Protein AF-A0A9D9FG79-F1 (afdb_monomer_lite)

pLDDT: mean 74.73, std 13.16, range [27.27, 91.06]

Sequence (628 aa):
MLFPTANPADVFDRLSRDDTVFHVGPSTGRVLFNAYRKCAASFVISEPDTKIASELTSALLSSPSVDLIDQAVAPDGADVELHRYSPSSVSILTKAEEPAPTLRCARHTNSVSVRGIDPVAYLKRKRGGTSRSDVLVVSDSALHLGVLIQLQAAEALSRFEYIIIRCDHANAWLTQLDQAYKLLKDCGFDAQALYAASAQSESLGLFRRNRLADEVARLNSMVVSHADEIEALRGDYMRAEMSIEDAESFAQEQGDLAEAREGELAAVREQMATSKAEESKLIAKLATLDGQLKETSKASKAGDKKLSQVTRKLERAEQRAKTAEKALARSEKDLAKASNSEAALTAKLDKAEEEIGALKQTLSETEARAENERQHSDGLEKMLADTRDKLEQSAAQTEIQAQELANRQSIIDEFEDRLNAALGENDKLSATNRQMRSELEALKGILEHKQSEIKTLQDKLQRTTSETGATIADIEHQRTAQAQIRAAAQARAEKLATETIELRDKGAKLRGEVAELTAKCQQGEERLLTLREDLIQTRKSRDDVSSKLDAAVRLQSSLRDDLADLQTRYGELIDGKHQQDELVVRLIDKLSSPMQGAKPSQNSPKRSKTSTSSKGTTKRTSATKTGR

Secondary structure (DSSP, 8-state):
-B-----HHHHHTT--TT-EEEEE--TT-TTTHHHHTT--SEEEEE---HHHHHHHHHHHTT-TTEEEES-EE-GGG--EEEEEEETTTEEEEEETTPPPP--TT-EEEEEEEE-EE-HHHHHHHHHTT----EEEEE--TTTHHHHHHHHHHTTGGGGEEEEEEEES-HHHHHHHHHHHHHHHHHTTEEEEEEE---TTS-EEEEEEE-HHHHHHHHHHHHHHHHHHHHHHHHHHHHHHHHHHHHHHHHHHHHHHHHHHHHHHHHHHHHHHHHHHHHHHHHHHHHHHHHHHHHHHHHHHHHHHHHHHHHHHHHHHHHHHHHHHHHHHHHHHHH-TT-TTTTHHHHHHHHHHHHHHHHHHHHHHHHHHHHHHHHHHHHHHHHHHHHHHHHHHHHHHHHHHHHHHHHHHHHHHHHHHHHHHHHHHHHHHHHHHHHHHHHHHHHHHHHHHHHHHHHHHHHHHHHHHHHHHHHHHHHHHHHHHHHHHHHHHHHHHHHHHHHHHHHHHHHHHHHHHHHHHHHHHHHHHHHHHHHHHHHHHHHHHHHHHHHHHHHHHHHHHHHHHHHHHHHHHHHHHHHHHHHHHHHHHHHHHGGGT------------------------------------

Structure (mmCIF, N/CA/C/O backbone):
data_AF-A0A9D9FG79-F1
#
_entry.id   AF-A0A9D9FG79-F1
#
loop_
_atom_site.group_PDB
_atom_site.id
_atom_site.type_symbol
_atom_site.label_atom_id
_atom_site.label_alt_id
_atom_site.label_comp_id
_atom_site.label_asym_id
_atom_site.label_entity_id
_atom_site.label_seq_id
_atom_site.pdbx_PDB_ins_code
_atom_site.Cartn_x
_atom_site.Cartn_y
_atom_site.Cartn_z
_atom_site.occupancy
_atom_site.B_iso_or_equiv
_atom_site.auth_seq_id
_atom_site.auth_comp_id
_atom_site.auth_asym_id
_atom_site.auth_atom_id
_atom_site.pdbx_PDB_model_num
ATOM 1 N N . MET A 1 1 ? 28.827 7.834 -29.600 1.00 36.53 1 MET A N 1
ATOM 2 C CA . MET A 1 1 ? 28.217 6.493 -29.453 1.00 36.53 1 MET A CA 1
ATOM 3 C C . MET A 1 1 ? 27.480 6.145 -30.738 1.00 36.53 1 MET A C 1
ATOM 5 O O . MET A 1 1 ? 27.085 7.053 -31.456 1.00 36.53 1 MET A O 1
ATOM 9 N N . LEU A 1 2 ? 27.296 4.856 -31.008 1.00 32.53 2 LEU A N 1
ATOM 10 C CA . LEU A 1 2 ? 26.352 4.310 -31.989 1.00 32.53 2 LEU A CA 1
ATOM 11 C C . LEU A 1 2 ? 25.719 3.064 -31.349 1.00 32.53 2 LEU A C 1
ATOM 13 O O . LEU A 1 2 ? 26.294 2.501 -30.415 1.00 32.53 2 LEU A O 1
ATOM 17 N N . PHE A 1 3 ? 24.622 2.552 -31.898 1.00 36.81 3 PHE A N 1
ATOM 18 C CA . PHE A 1 3 ? 24.065 1.223 -31.579 1.00 36.81 3 PHE A CA 1
ATOM 19 C C . PHE A 1 3 ? 24.088 0.323 -32.844 1.00 36.81 3 PHE A C 1
ATOM 21 O O . PHE A 1 3 ? 24.542 0.801 -33.892 1.00 36.81 3 PHE A O 1
ATOM 28 N N . PRO A 1 4 ? 23.806 -0.995 -32.781 1.00 37.81 4 PRO A N 1
ATOM 29 C CA . PRO A 1 4 ? 23.762 -1.840 -33.979 1.00 37.81 4 PRO A CA 1
ATOM 30 C C . PRO A 1 4 ? 22.621 -1.408 -34.884 1.00 37.81 4 PRO A C 1
ATOM 32 O O . PRO A 1 4 ? 21.624 -0.885 -34.401 1.00 37.81 4 PRO A O 1
ATOM 35 N N . THR A 1 5 ? 22.744 -1.676 -36.180 1.00 40.00 5 THR A N 1
ATOM 36 C CA . THR A 1 5 ? 21.781 -1.252 -37.199 1.00 40.00 5 THR A CA 1
ATOM 37 C C . THR A 1 5 ? 20.497 -2.087 -37.192 1.00 40.00 5 THR A C 1
ATOM 39 O O . THR A 1 5 ? 20.283 -2.893 -38.092 1.00 40.00 5 THR A O 1
ATOM 42 N N . ALA A 1 6 ? 19.632 -1.852 -36.204 1.00 47.38 6 ALA A N 1
ATOM 43 C CA . ALA A 1 6 ? 18.186 -1.939 -36.397 1.00 47.38 6 ALA A CA 1
ATOM 44 C C . ALA A 1 6 ? 17.755 -0.700 -37.201 1.00 47.38 6 ALA A C 1
ATOM 46 O O . ALA A 1 6 ? 17.575 0.389 -36.645 1.00 47.38 6 ALA A O 1
ATOM 47 N N . ASN A 1 7 ? 17.695 -0.837 -38.522 1.00 58.53 7 ASN A N 1
ATOM 48 C CA . ASN A 1 7 ? 17.298 0.232 -39.432 1.00 58.53 7 ASN A CA 1
ATOM 49 C C . ASN A 1 7 ? 15.886 0.720 -39.033 1.00 58.53 7 ASN A C 1
ATOM 51 O O . ASN A 1 7 ? 15.046 -0.119 -38.713 1.00 58.53 7 ASN A O 1
ATOM 55 N N . PRO A 1 8 ? 15.567 2.031 -39.039 1.00 57.44 8 PRO A N 1
ATOM 56 C CA . PRO A 1 8 ? 14.196 2.498 -38.800 1.00 57.44 8 PRO A CA 1
ATOM 57 C C . PRO A 1 8 ? 13.153 1.800 -39.689 1.00 57.44 8 PRO A C 1
ATOM 59 O O . PRO A 1 8 ? 12.025 1.591 -39.245 1.00 57.44 8 PRO A O 1
ATOM 62 N N . ALA A 1 9 ? 13.528 1.371 -40.903 1.00 64.12 9 ALA A N 1
ATOM 63 C CA . ALA A 1 9 ? 12.681 0.519 -41.740 1.00 64.12 9 ALA A CA 1
ATOM 64 C C . ALA A 1 9 ? 12.270 -0.790 -41.036 1.00 64.12 9 ALA A C 1
ATOM 66 O O . ALA A 1 9 ? 11.097 -1.137 -41.074 1.00 64.12 9 ALA A O 1
ATOM 67 N N . ASP A 1 10 ? 13.176 -1.444 -40.299 1.00 67.69 10 ASP A N 1
ATOM 68 C CA . ASP A 1 10 ? 12.926 -2.696 -39.567 1.00 67.69 10 ASP A CA 1
ATOM 69 C C . ASP A 1 10 ? 11.890 -2.537 -38.440 1.00 67.69 10 ASP A C 1
ATOM 71 O O . ASP A 1 10 ? 11.392 -3.539 -37.923 1.00 67.69 10 ASP A O 1
ATOM 75 N N . VAL A 1 11 ? 11.595 -1.301 -38.015 1.00 70.12 11 VAL A N 1
ATOM 76 C CA . VAL A 1 11 ? 10.496 -0.999 -37.086 1.00 70.12 11 VAL A CA 1
ATOM 77 C C . VAL A 1 11 ? 9.185 -0.903 -37.859 1.00 70.12 11 VAL A C 1
ATOM 79 O O . VAL A 1 11 ? 8.222 -1.565 -37.486 1.00 70.12 11 VAL A O 1
ATOM 82 N N . PHE A 1 12 ? 9.154 -0.151 -38.965 1.00 76.25 12 PHE A N 1
ATOM 83 C CA . PHE A 1 12 ? 7.971 -0.038 -39.827 1.00 76.25 12 PHE A CA 1
ATOM 84 C C . PHE A 1 12 ? 7.569 -1.378 -40.465 1.00 76.25 12 PHE A C 1
ATOM 86 O O . PHE A 1 12 ? 6.380 -1.669 -40.547 1.00 76.25 12 PHE A O 1
ATOM 93 N N . ASP A 1 13 ? 8.532 -2.227 -40.827 1.00 79.19 13 ASP A N 1
ATOM 94 C CA . ASP A 1 13 ? 8.304 -3.567 -41.383 1.00 79.19 13 ASP A CA 1
ATOM 95 C C . ASP A 1 13 ? 7.755 -4.569 -40.339 1.00 79.19 13 ASP A C 1
ATOM 97 O O . ASP A 1 13 ? 7.283 -5.646 -40.703 1.00 79.19 13 ASP A O 1
ATOM 101 N N . ARG A 1 14 ? 7.776 -4.222 -39.041 1.00 76.31 14 ARG A N 1
ATOM 102 C CA . ARG A 1 14 ? 7.123 -4.987 -37.958 1.00 76.31 14 ARG A CA 1
ATOM 103 C C . ARG A 1 14 ? 5.709 -4.502 -37.638 1.00 76.31 14 ARG A C 1
ATOM 105 O O . ARG A 1 14 ? 5.019 -5.182 -36.881 1.00 76.31 14 ARG A O 1
ATOM 112 N N . LEU A 1 15 ? 5.280 -3.352 -38.164 1.00 81.31 15 LEU A N 1
ATOM 113 C CA . LEU A 1 15 ? 3.952 -2.815 -37.875 1.00 81.31 15 LEU A CA 1
ATOM 114 C C . LEU A 1 15 ? 2.887 -3.523 -38.713 1.00 81.31 15 LEU A C 1
ATOM 116 O O . LEU A 1 15 ? 2.987 -3.663 -39.934 1.00 81.31 15 LEU A O 1
ATOM 120 N N . SER A 1 16 ? 1.836 -3.956 -38.032 1.00 83.06 16 SER A N 1
ATOM 121 C CA . SER A 1 16 ? 0.678 -4.597 -38.635 1.00 83.06 16 SER A CA 1
ATOM 122 C C . SER A 1 16 ? -0.257 -3.569 -39.283 1.00 83.06 16 SER A C 1
ATOM 124 O O . SER A 1 16 ? -0.146 -2.364 -39.063 1.00 83.06 16 SER A O 1
ATOM 126 N N . ARG A 1 17 ? -1.269 -4.044 -40.025 1.00 81.81 17 ARG A N 1
ATOM 127 C CA . ARG A 1 17 ? -2.396 -3.194 -40.474 1.00 81.81 17 ARG A CA 1
ATOM 128 C C . ARG A 1 17 ? -3.164 -2.542 -39.327 1.00 81.81 17 ARG A C 1
ATOM 130 O O . ARG A 1 17 ? -3.872 -1.561 -39.536 1.00 81.81 17 ARG A O 1
ATOM 137 N N . ASP A 1 18 ? -3.045 -3.116 -38.138 1.00 82.25 18 ASP A N 1
ATOM 138 C CA . ASP A 1 18 ? -3.820 -2.757 -36.970 1.00 82.25 18 ASP A CA 1
ATOM 139 C C . ASP A 1 18 ? -3.166 -1.662 -36.117 1.00 82.25 18 ASP A C 1
ATOM 141 O O . ASP A 1 18 ? -3.866 -1.050 -35.311 1.00 82.25 18 ASP A O 1
ATOM 145 N N . ASP A 1 19 ? -1.885 -1.348 -36.320 1.00 85.94 19 ASP A N 1
ATOM 146 C CA . ASP A 1 19 ? -1.146 -0.323 -35.570 1.00 85.94 19 ASP A CA 1
ATOM 147 C C . ASP A 1 19 ? -1.377 1.096 -36.131 1.00 85.94 19 ASP A C 1
ATOM 149 O O . ASP A 1 19 ? -1.907 1.266 -37.238 1.00 85.94 19 ASP A O 1
ATOM 153 N N . THR A 1 20 ? -1.016 2.131 -35.360 1.00 88.75 20 THR A N 1
ATOM 154 C CA . THR A 1 20 ? -0.988 3.528 -35.838 1.00 88.75 20 THR A CA 1
ATOM 155 C C . THR A 1 20 ? 0.410 4.106 -35.723 1.00 88.75 20 THR A C 1
ATOM 157 O O . THR A 1 20 ? 1.048 3.968 -34.685 1.00 88.75 20 THR A O 1
ATOM 160 N N . VAL A 1 21 ? 0.844 4.844 -36.741 1.00 90.00 21 VAL A N 1
ATOM 161 C CA . VAL A 1 21 ? 2.006 5.731 -36.659 1.00 90.00 21 VAL A CA 1
ATOM 162 C C . VAL A 1 21 ? 1.508 7.171 -36.626 1.00 90.00 21 VAL A C 1
ATOM 164 O O . VAL A 1 21 ? 1.021 7.668 -37.638 1.00 90.00 21 VAL A O 1
ATOM 167 N N . PHE A 1 22 ? 1.626 7.844 -35.484 1.00 90.69 22 PHE A N 1
ATOM 168 C CA . PHE A 1 22 ? 1.403 9.285 -35.381 1.00 90.69 22 PHE A CA 1
ATOM 169 C C . PHE A 1 22 ? 2.736 9.999 -35.626 1.00 90.69 22 PHE A C 1
ATOM 171 O O . PHE A 1 22 ? 3.656 9.856 -34.826 1.00 90.69 22 PHE A O 1
ATOM 178 N N . HIS A 1 23 ? 2.871 10.732 -36.730 1.00 90.12 23 HIS A N 1
ATOM 179 C CA . HIS A 1 23 ? 4.110 11.396 -37.132 1.00 90.12 23 HIS A CA 1
ATOM 180 C C . HIS A 1 23 ? 3.967 12.919 -37.105 1.00 90.12 23 HIS A C 1
ATOM 182 O O . HIS A 1 23 ? 3.215 13.491 -37.889 1.00 90.12 23 HIS A O 1
ATOM 188 N N . VAL A 1 24 ? 4.719 13.568 -36.221 1.00 89.12 24 VAL A N 1
ATOM 189 C CA . VAL A 1 24 ? 4.792 15.027 -36.066 1.00 89.12 24 VAL A CA 1
ATOM 190 C C . VAL A 1 24 ? 5.993 15.577 -36.837 1.00 89.12 24 VAL A C 1
ATOM 192 O O . VAL A 1 24 ? 7.063 14.968 -36.805 1.00 89.12 24 VAL A O 1
ATOM 195 N N . GLY A 1 25 ? 5.832 16.726 -37.496 1.00 85.06 25 GLY A N 1
ATOM 196 C CA . GLY A 1 25 ? 6.924 17.463 -38.149 1.00 85.06 25 GLY A CA 1
ATOM 197 C C . GLY A 1 25 ? 7.622 16.722 -39.302 1.00 85.06 25 GLY A C 1
ATOM 198 O O . GLY A 1 25 ? 8.851 16.763 -39.380 1.00 85.06 25 GLY A O 1
ATOM 199 N N . PRO A 1 26 ? 6.902 16.022 -40.205 1.00 80.19 26 PRO A N 1
ATOM 200 C CA . PRO A 1 26 ? 7.502 15.257 -41.306 1.00 80.19 26 PRO A CA 1
ATOM 201 C C . PRO A 1 26 ? 8.371 16.096 -42.255 1.00 80.19 26 PRO A C 1
ATOM 203 O O . PRO A 1 26 ? 9.165 15.515 -43.009 1.00 80.19 26 PRO A O 1
ATOM 206 N N . SER A 1 27 ? 8.202 17.426 -42.272 1.00 78.44 27 SER A N 1
ATOM 207 C CA . SER A 1 27 ? 8.795 18.321 -43.261 1.00 78.44 27 SER A CA 1
ATOM 208 C C . SER A 1 27 ? 8.477 17.812 -44.678 1.00 78.44 27 SER A C 1
ATOM 210 O O . SER A 1 27 ? 7.398 17.281 -44.938 1.00 78.44 27 SER A O 1
ATOM 212 N N . THR A 1 28 ? 9.420 17.883 -45.618 1.00 70.25 28 THR A N 1
ATOM 213 C CA . THR A 1 28 ? 9.233 17.370 -46.992 1.00 70.25 28 THR A CA 1
ATOM 214 C C . THR A 1 28 ? 8.986 15.850 -47.092 1.00 70.25 28 THR A C 1
ATOM 216 O O . THR A 1 28 ? 8.833 15.335 -48.200 1.00 70.25 28 THR A O 1
ATOM 219 N N . GLY A 1 29 ? 8.994 15.100 -45.978 1.00 63.34 29 GLY A N 1
ATOM 220 C CA . GLY A 1 29 ? 8.595 13.689 -45.868 1.00 63.34 29 GLY A CA 1
ATOM 221 C C . GLY A 1 29 ? 9.472 12.662 -46.598 1.00 63.34 29 GLY A C 1
ATOM 222 O O . GLY A 1 29 ? 9.245 11.458 -46.459 1.00 63.34 29 GLY A O 1
ATOM 223 N N . ARG A 1 30 ? 10.462 13.113 -47.384 1.00 67.69 30 ARG A N 1
ATOM 224 C CA . ARG A 1 30 ? 11.167 12.350 -48.439 1.00 67.69 30 ARG A CA 1
ATOM 225 C C . ARG A 1 30 ? 11.659 10.964 -48.026 1.00 67.69 30 ARG A C 1
ATOM 227 O O . ARG A 1 30 ? 11.554 10.036 -48.824 1.00 67.69 30 ARG A O 1
ATOM 234 N N . VAL A 1 31 ? 12.162 10.811 -46.802 1.00 61.25 31 VAL A N 1
ATOM 235 C CA . VAL A 1 31 ? 12.708 9.536 -46.310 1.00 61.25 31 VAL A CA 1
ATOM 236 C C . VAL A 1 31 ? 11.610 8.537 -45.927 1.00 61.25 31 VAL A C 1
ATOM 238 O O . VAL A 1 31 ? 11.742 7.348 -46.223 1.00 61.25 31 VAL A O 1
ATOM 241 N N . LEU A 1 32 ? 10.487 8.996 -45.361 1.00 67.75 32 LEU A N 1
ATOM 242 C CA . LEU A 1 32 ? 9.392 8.114 -44.941 1.00 67.75 32 LEU A CA 1
ATOM 243 C C . LEU A 1 32 ? 8.329 7.857 -46.019 1.00 67.75 32 LEU A C 1
ATOM 245 O O . LEU A 1 32 ? 7.543 6.931 -45.851 1.00 67.75 32 LEU A O 1
ATOM 249 N N . PHE A 1 33 ? 8.352 8.534 -47.176 1.00 72.62 33 PHE A N 1
ATOM 250 C CA . PHE A 1 33 ? 7.482 8.184 -48.318 1.00 72.62 33 PHE A CA 1
ATOM 251 C C . PHE A 1 33 ? 7.565 6.706 -48.732 1.00 72.62 33 PHE A C 1
ATOM 253 O O . PHE A 1 33 ? 6.562 6.116 -49.135 1.00 72.62 33 PHE A O 1
ATOM 260 N N . ASN A 1 34 ? 8.745 6.092 -48.607 1.00 71.38 34 ASN A N 1
ATOM 261 C CA . ASN A 1 34 ? 8.921 4.663 -48.861 1.00 71.38 34 ASN A CA 1
ATOM 262 C C . ASN A 1 34 ? 8.333 3.783 -47.747 1.00 71.38 34 ASN A C 1
ATOM 264 O O . ASN A 1 34 ? 7.886 2.680 -48.045 1.00 71.38 34 ASN A O 1
ATOM 268 N N . ALA A 1 35 ? 8.299 4.259 -46.498 1.00 72.12 35 ALA A N 1
ATOM 269 C CA . ALA A 1 35 ? 7.634 3.572 -45.393 1.00 72.12 35 ALA A CA 1
ATOM 270 C C . ALA A 1 35 ? 6.106 3.675 -45.534 1.00 72.12 35 ALA A C 1
ATOM 272 O O . ALA A 1 35 ? 5.441 2.645 -45.544 1.00 72.12 35 ALA A O 1
ATOM 273 N N . TYR A 1 36 ? 5.556 4.873 -45.773 1.00 76.62 36 TYR A N 1
ATOM 274 C CA . TYR A 1 36 ? 4.111 5.109 -45.950 1.00 76.62 36 TYR A CA 1
ATOM 275 C C . TYR A 1 36 ? 3.468 4.262 -47.064 1.00 76.62 36 TYR A C 1
ATOM 277 O O . TYR A 1 36 ? 2.278 3.970 -47.010 1.00 76.62 36 TYR A O 1
ATOM 285 N N . ARG A 1 37 ? 4.249 3.884 -48.089 1.00 74.00 37 ARG A N 1
ATOM 286 C CA . ARG A 1 37 ? 3.795 3.082 -49.241 1.00 74.00 37 ARG A CA 1
ATOM 287 C C . ARG A 1 37 ? 4.053 1.574 -49.116 1.00 74.00 37 ARG A C 1
ATOM 289 O O . ARG A 1 37 ? 3.571 0.825 -49.962 1.00 74.00 37 ARG A O 1
ATOM 296 N N . LYS A 1 38 ? 4.834 1.127 -48.125 1.00 77.12 38 LYS A N 1
ATOM 297 C CA . LYS A 1 38 ? 5.199 -0.293 -47.919 1.00 77.12 38 LYS A CA 1
ATOM 298 C C . LYS A 1 38 ? 4.652 -0.869 -46.618 1.00 77.12 38 LYS A C 1
ATOM 300 O O . LYS A 1 38 ? 4.201 -2.010 -46.603 1.00 77.12 38 LYS A O 1
ATOM 305 N N . CYS A 1 39 ? 4.713 -0.086 -45.545 1.00 80.00 39 CYS A N 1
ATOM 306 C CA . CYS A 1 39 ? 4.177 -0.446 -44.245 1.00 80.00 39 CYS A CA 1
ATOM 307 C C . CYS A 1 39 ? 2.657 -0.604 -44.338 1.00 80.00 39 CYS A C 1
ATOM 309 O O . CYS A 1 39 ? 1.975 0.162 -45.020 1.00 80.00 39 CYS A O 1
ATOM 311 N N . ALA A 1 40 ? 2.132 -1.616 -43.654 1.00 81.00 40 ALA A N 1
ATOM 312 C CA . ALA A 1 40 ? 0.719 -1.952 -43.711 1.00 81.00 40 ALA A CA 1
ATOM 313 C C . ALA A 1 40 ? -0.145 -1.108 -42.750 1.00 81.00 40 ALA A C 1
ATOM 315 O O . ALA A 1 40 ? -1.367 -1.091 -42.906 1.00 81.00 40 ALA A O 1
ATOM 316 N N . ALA A 1 41 ? 0.479 -0.438 -41.774 1.00 85.44 41 ALA A N 1
ATOM 317 C CA . ALA A 1 41 ? -0.169 0.360 -40.735 1.00 85.44 41 ALA A CA 1
ATOM 318 C C . ALA A 1 41 ? -0.864 1.623 -41.270 1.00 85.44 41 ALA A C 1
ATOM 320 O O . ALA A 1 41 ? -0.596 2.096 -42.378 1.00 85.44 41 ALA A O 1
ATOM 321 N N . SER A 1 42 ? -1.731 2.215 -40.442 1.00 88.94 42 SER A N 1
ATOM 322 C CA . SER A 1 42 ? -2.277 3.546 -40.718 1.00 88.94 42 SER A CA 1
ATOM 323 C C . SER A 1 42 ? -1.339 4.632 -40.197 1.00 88.94 42 SER A C 1
ATOM 325 O O . SER A 1 42 ? -0.857 4.559 -39.066 1.00 88.94 42 SER A O 1
ATOM 327 N N . PHE A 1 43 ? -1.118 5.660 -41.010 1.00 89.44 43 PHE A N 1
ATOM 328 C CA . PHE A 1 43 ? -0.328 6.830 -40.651 1.00 89.44 43 PHE A CA 1
ATOM 329 C C . PHE A 1 43 ? -1.256 8.013 -40.377 1.00 89.44 43 PHE A C 1
ATOM 331 O O . PHE A 1 43 ? -2.212 8.252 -41.113 1.00 89.44 43 PHE A O 1
ATOM 338 N N . VAL A 1 44 ? -0.955 8.758 -39.323 1.00 90.75 44 VAL A N 1
ATOM 339 C CA . VAL A 1 44 ? -1.559 10.047 -38.993 1.00 90.75 44 VAL A CA 1
ATOM 340 C C . VAL A 1 44 ? -0.418 11.047 -38.966 1.00 90.75 44 VAL A C 1
ATOM 342 O O . VAL A 1 44 ? 0.514 10.883 -38.187 1.00 90.75 44 VAL A O 1
ATOM 345 N N . ILE A 1 45 ? -0.446 12.041 -39.842 1.00 90.62 45 ILE A N 1
ATOM 346 C CA . ILE A 1 45 ? 0.657 12.976 -40.038 1.00 90.62 45 ILE A CA 1
ATOM 347 C C . ILE A 1 45 ? 0.204 14.367 -39.589 1.00 90.62 45 ILE A C 1
ATOM 349 O O . ILE A 1 45 ? -0.811 14.863 -40.061 1.00 90.62 45 ILE A O 1
ATOM 353 N N . SER A 1 46 ? 0.956 14.988 -38.684 1.00 90.88 46 SER A N 1
ATOM 354 C CA . SER A 1 46 ? 0.758 16.353 -38.187 1.00 90.88 46 SER A CA 1
ATOM 355 C C . SER A 1 46 ? 1.865 17.236 -38.763 1.00 90.88 46 SER A C 1
ATOM 357 O O . SER A 1 46 ? 3.043 17.055 -38.445 1.00 90.88 46 SER A O 1
ATOM 359 N N . GLU A 1 47 ? 1.488 18.162 -39.647 1.00 89.62 47 GLU A N 1
ATOM 360 C CA . GLU A 1 47 ? 2.396 19.119 -40.286 1.00 89.62 47 GLU A CA 1
ATOM 361 C C . GLU A 1 47 ? 1.802 20.539 -40.199 1.00 89.62 47 GLU A C 1
ATOM 363 O O . GLU A 1 47 ? 0.884 20.863 -40.956 1.00 89.62 47 GLU A O 1
ATOM 368 N N . PRO A 1 48 ? 2.281 21.387 -39.267 1.00 87.25 48 PRO A N 1
ATOM 369 C CA . PRO A 1 48 ? 1.712 22.712 -39.030 1.00 87.25 48 PRO A CA 1
ATOM 370 C C . PRO A 1 48 ? 2.084 23.765 -40.086 1.00 87.25 48 PRO A C 1
ATOM 372 O O . PRO A 1 48 ? 1.428 24.809 -40.149 1.00 87.25 48 PRO A O 1
ATOM 375 N N . ASP A 1 49 ? 3.105 23.552 -40.929 1.00 85.75 49 ASP A N 1
ATOM 376 C CA . ASP A 1 49 ? 3.306 24.440 -42.076 1.00 85.75 49 ASP A CA 1
ATOM 377 C C . ASP A 1 49 ? 2.349 24.065 -43.214 1.00 85.75 49 ASP A C 1
ATOM 379 O O . ASP A 1 49 ? 2.622 23.167 -44.007 1.00 85.75 49 ASP A O 1
ATOM 383 N N . THR A 1 50 ? 1.256 24.819 -43.346 1.00 84.94 50 THR A N 1
ATOM 384 C CA . THR A 1 50 ? 0.259 24.687 -44.427 1.00 84.94 50 THR A CA 1
ATOM 385 C C . THR A 1 50 ? 0.858 24.578 -45.838 1.00 84.94 50 THR A C 1
ATOM 387 O O . THR A 1 50 ? 0.284 23.894 -46.690 1.00 84.94 50 THR A O 1
ATOM 390 N N . LYS A 1 51 ? 2.030 25.178 -46.107 1.00 84.88 51 LYS A N 1
ATOM 391 C CA . LYS A 1 51 ? 2.734 24.988 -47.386 1.00 84.88 51 LYS A CA 1
ATOM 392 C C . LYS A 1 51 ? 3.260 23.557 -47.528 1.00 84.88 51 LYS A C 1
ATOM 394 O O . LYS A 1 51 ? 3.036 22.922 -48.556 1.00 84.88 51 LYS A O 1
ATOM 399 N N . ILE A 1 52 ? 3.941 23.053 -46.501 1.00 85.00 52 ILE A N 1
ATOM 400 C CA . ILE A 1 52 ? 4.501 21.698 -46.474 1.00 85.00 52 ILE A CA 1
ATOM 401 C C . ILE A 1 52 ? 3.367 20.669 -46.444 1.00 85.00 52 ILE A C 1
ATOM 403 O O . ILE A 1 52 ? 3.409 19.710 -47.208 1.00 85.00 52 ILE A O 1
ATOM 407 N N . ALA A 1 53 ? 2.302 20.903 -45.673 1.00 86.38 53 ALA A N 1
ATOM 408 C CA . ALA A 1 53 ? 1.100 20.072 -45.683 1.00 86.38 53 ALA A CA 1
ATOM 409 C C . ALA A 1 53 ? 0.462 19.988 -47.086 1.00 86.38 53 ALA A C 1
ATOM 411 O O . ALA A 1 53 ? 0.052 18.910 -47.510 1.00 86.38 53 ALA A O 1
ATOM 412 N N . SER A 1 54 ? 0.440 21.077 -47.863 1.00 86.81 54 SER A N 1
ATOM 413 C CA . SER A 1 54 ? -0.039 21.065 -49.257 1.00 86.81 54 SER A CA 1
ATOM 414 C C . SER A 1 54 ? 0.879 20.268 -50.205 1.00 86.81 54 SER A C 1
ATOM 416 O O . SER A 1 54 ? 0.406 19.460 -51.016 1.00 86.81 54 SER A O 1
ATOM 418 N N . GLU A 1 55 ? 2.203 20.408 -50.064 1.00 87.38 55 GLU A N 1
ATOM 419 C CA . GLU A 1 55 ? 3.192 19.604 -50.804 1.00 87.38 55 GLU A CA 1
ATOM 420 C C . GLU A 1 55 ? 3.089 18.103 -50.457 1.00 87.38 55 GLU A C 1
ATOM 422 O O . GLU A 1 55 ? 3.089 17.252 -51.351 1.00 87.38 55 GLU A O 1
ATOM 427 N N . LEU A 1 56 ? 2.924 17.774 -49.172 1.00 85.50 56 LEU A N 1
ATOM 428 C CA . LEU A 1 56 ? 2.710 16.412 -48.681 1.00 85.50 56 LEU A CA 1
ATOM 429 C C . LEU A 1 56 ? 1.388 15.830 -49.177 1.00 85.50 56 LEU A C 1
ATOM 431 O O . LEU A 1 56 ? 1.397 14.718 -49.700 1.00 85.50 56 LEU A O 1
ATOM 435 N N . THR A 1 57 ? 0.282 16.579 -49.082 1.00 86.62 57 THR A N 1
ATOM 436 C CA . THR A 1 57 ? -1.036 16.187 -49.618 1.00 86.62 57 THR A CA 1
ATOM 437 C C . THR A 1 57 ? -0.873 15.743 -51.066 1.00 86.62 57 THR A C 1
ATOM 439 O O . THR A 1 57 ? -1.182 14.604 -51.413 1.00 86.62 57 THR A O 1
ATOM 442 N N . SER A 1 58 ? -0.273 16.608 -51.889 1.00 85.06 58 SER A N 1
ATOM 443 C CA . SER A 1 58 ? -0.065 16.383 -53.322 1.00 85.06 58 SER A CA 1
ATOM 444 C C . SER A 1 58 ? 0.718 15.097 -53.633 1.00 85.06 58 SER A C 1
ATOM 446 O O . SER A 1 58 ? 0.449 14.436 -54.635 1.00 85.06 58 SER A O 1
ATOM 448 N N . ALA A 1 59 ? 1.659 14.704 -52.769 1.00 82.94 59 ALA A N 1
ATOM 449 C CA . ALA A 1 59 ? 2.470 13.494 -52.925 1.00 82.94 59 ALA A CA 1
ATOM 450 C C . ALA A 1 59 ? 1.874 12.229 -52.254 1.00 82.94 59 ALA A C 1
ATOM 452 O O . ALA A 1 59 ? 2.264 11.101 -52.598 1.00 82.94 59 ALA A O 1
ATOM 453 N N . LEU A 1 60 ? 0.932 12.401 -51.317 1.00 82.38 60 LEU A N 1
ATOM 454 C CA . LEU A 1 60 ? 0.265 11.346 -50.538 1.00 82.38 60 LEU A CA 1
ATOM 455 C C . LEU A 1 60 ? -1.145 10.988 -51.039 1.00 82.38 60 LEU A C 1
ATOM 457 O O . LEU A 1 60 ? -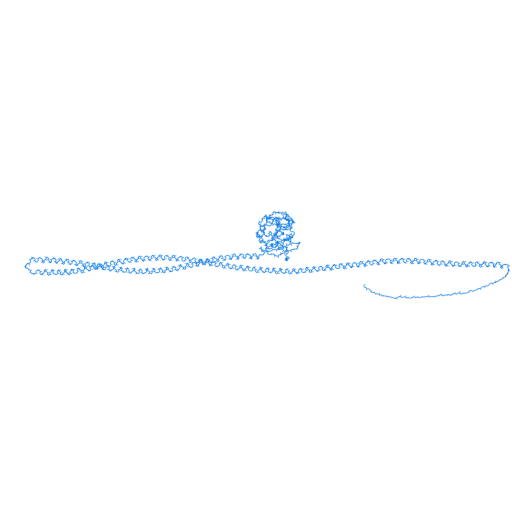1.638 9.929 -50.661 1.00 82.38 60 LEU A O 1
ATOM 461 N N . LEU A 1 61 ? -1.738 11.787 -51.940 1.00 68.12 61 LEU A N 1
ATOM 462 C CA . LEU A 1 61 ? -3.081 11.664 -52.560 1.00 68.12 61 LEU A CA 1
ATOM 463 C C . LEU A 1 61 ? -3.535 10.260 -53.034 1.00 68.12 61 LEU A C 1
ATOM 465 O O . LEU A 1 61 ? -4.697 10.077 -53.381 1.00 68.12 61 LEU A O 1
ATOM 469 N N . SER A 1 62 ? -2.638 9.275 -53.089 1.00 68.00 62 SER A N 1
ATOM 470 C CA . SER A 1 62 ? -2.891 7.892 -53.523 1.00 68.00 62 SER A CA 1
ATOM 471 C C . SER A 1 62 ? -2.907 6.850 -52.391 1.00 68.00 62 SER A C 1
ATOM 473 O O . SER A 1 62 ? -3.123 5.673 -52.669 1.00 68.00 62 SER A O 1
ATOM 475 N N . SER A 1 63 ? -2.646 7.233 -51.134 1.00 77.94 63 SER A N 1
ATOM 476 C CA . SER A 1 63 ? -2.443 6.297 -50.012 1.00 77.94 63 SER A CA 1
ATOM 477 C C . SER A 1 63 ? -3.593 6.347 -48.989 1.00 77.94 63 SER A C 1
ATOM 479 O O . SER A 1 63 ? -3.541 7.163 -48.073 1.00 77.94 63 SER A O 1
ATOM 481 N N . PRO A 1 64 ? -4.613 5.464 -49.071 1.00 75.62 64 PRO A N 1
ATOM 482 C CA . PRO A 1 64 ? -5.784 5.495 -48.179 1.00 75.62 64 PRO A CA 1
ATOM 483 C C . PRO A 1 64 ? -5.490 5.089 -46.722 1.00 75.62 64 PRO A C 1
ATOM 485 O O . PRO A 1 64 ? -6.371 5.167 -45.871 1.00 75.62 64 PRO A O 1
ATOM 488 N N . SER A 1 65 ? -4.271 4.634 -46.422 1.00 82.81 65 SER A N 1
ATOM 489 C CA . SER A 1 65 ? -3.781 4.377 -45.061 1.00 82.81 65 SER A CA 1
ATOM 490 C C . SER A 1 65 ? -3.299 5.642 -44.338 1.00 82.81 65 SER A C 1
ATOM 492 O O . SER A 1 65 ? -3.120 5.598 -43.117 1.00 82.81 65 SER A O 1
ATOM 494 N N . VAL A 1 66 ? -3.073 6.740 -45.069 1.00 88.06 66 VAL A N 1
ATOM 495 C CA . VAL A 1 66 ? -2.459 7.976 -44.574 1.00 88.06 66 VAL A CA 1
ATOM 496 C C . VAL A 1 66 ? -3.515 9.063 -44.399 1.00 88.06 66 VAL A C 1
ATOM 498 O O . VAL A 1 66 ? -4.298 9.338 -45.302 1.00 88.06 66 VAL A O 1
ATOM 501 N N . ASP A 1 67 ? -3.501 9.699 -43.236 1.00 89.44 67 ASP A N 1
ATOM 502 C CA . ASP A 1 67 ? -4.342 10.835 -42.868 1.00 89.44 67 ASP A CA 1
ATOM 503 C C . ASP A 1 67 ? -3.421 12.004 -42.501 1.00 89.44 67 ASP A C 1
ATOM 505 O O . ASP A 1 67 ? -2.424 11.795 -41.805 1.00 89.44 67 ASP A O 1
ATOM 509 N N . LEU A 1 68 ? -3.692 13.201 -43.016 1.00 90.06 68 LEU A N 1
ATOM 510 C CA . LEU A 1 68 ? -2.803 14.359 -42.914 1.00 90.06 68 LEU A CA 1
ATOM 511 C C . LEU A 1 68 ? -3.566 15.540 -42.323 1.00 90.06 68 LEU A C 1
ATOM 513 O O . LEU A 1 68 ? -4.639 15.900 -42.800 1.00 90.06 68 LEU A O 1
ATOM 517 N N . ILE A 1 69 ? -2.979 16.136 -41.291 1.00 90.50 69 ILE A N 1
ATOM 518 C CA . ILE A 1 69 ? -3.593 17.147 -40.444 1.00 90.50 69 ILE A CA 1
ATOM 519 C C . ILE A 1 69 ? -2.703 18.391 -40.452 1.00 90.50 69 ILE A C 1
ATOM 521 O O . ILE A 1 69 ? -1.521 18.332 -40.106 1.00 90.50 69 ILE A O 1
ATOM 525 N N . ASP A 1 70 ? -3.295 19.525 -40.813 1.00 88.88 70 ASP A N 1
ATOM 526 C CA . ASP A 1 70 ? -2.699 20.864 -40.887 1.00 88.88 70 ASP A CA 1
ATOM 527 C C . ASP A 1 70 ? -2.593 21.547 -39.507 1.00 88.88 70 ASP A C 1
ATOM 529 O O . ASP A 1 70 ? -2.818 22.748 -39.356 1.00 88.88 70 ASP A O 1
ATOM 533 N N . GLN A 1 71 ? -2.299 20.754 -38.473 1.00 89.81 71 GLN A N 1
ATOM 534 C CA . GLN A 1 71 ? -2.359 21.141 -37.061 1.00 89.81 71 GLN A CA 1
ATOM 535 C C . GLN A 1 71 ? -1.078 20.725 -36.339 1.00 89.81 71 GLN A C 1
ATOM 537 O O . GLN A 1 71 ? -0.473 19.695 -36.650 1.00 89.81 71 GLN A O 1
ATOM 542 N N . ALA A 1 72 ? -0.678 21.528 -35.359 1.00 86.56 72 ALA A N 1
ATOM 543 C CA . ALA A 1 72 ? 0.482 21.294 -34.510 1.00 86.56 72 ALA A CA 1
ATOM 544 C C . ALA A 1 72 ? 0.097 20.400 -33.326 1.00 86.56 72 ALA A C 1
ATOM 546 O O . ALA A 1 72 ? -0.946 20.622 -32.716 1.00 86.56 72 ALA A O 1
ATOM 547 N N . VAL A 1 73 ? 0.928 19.426 -32.944 1.00 85.69 73 VAL A N 1
ATOM 548 C CA . VAL A 1 73 ? 0.693 18.711 -31.677 1.00 85.69 73 VAL A CA 1
ATOM 549 C C . VAL A 1 73 ? 0.799 19.688 -30.509 1.00 85.69 73 VAL A C 1
ATOM 551 O O . VAL A 1 73 ? 1.790 20.404 -30.395 1.00 85.69 73 VAL A O 1
ATOM 554 N N . ALA A 1 74 ? -0.229 19.689 -29.661 1.00 81.69 74 ALA A N 1
ATOM 555 C CA . ALA A 1 74 ? -0.349 20.537 -28.482 1.00 81.69 74 ALA A CA 1
ATOM 556 C C . ALA A 1 74 ? -1.134 19.791 -27.386 1.00 81.69 74 ALA A C 1
ATOM 558 O O . ALA A 1 74 ? -2.003 18.974 -27.715 1.00 81.69 74 ALA A O 1
ATOM 559 N N . PRO A 1 75 ? -0.881 20.061 -26.092 1.00 67.75 75 PRO A N 1
ATOM 560 C CA . PRO A 1 75 ? -1.681 19.484 -25.021 1.00 67.75 75 PRO A CA 1
ATOM 561 C C . PRO A 1 75 ? -3.096 20.076 -25.092 1.00 67.75 75 PRO A C 1
ATOM 563 O O . PRO A 1 75 ? -3.274 21.242 -25.452 1.00 67.75 75 PRO A O 1
ATOM 566 N N . ASP A 1 76 ? -4.102 19.244 -24.828 1.00 73.50 76 ASP A N 1
ATOM 567 C CA . ASP A 1 76 ? -5.536 19.581 -24.866 1.00 73.50 76 ASP A CA 1
ATOM 568 C C . ASP A 1 76 ? -6.071 20.154 -26.202 1.00 73.50 76 ASP A C 1
ATOM 570 O O . ASP A 1 76 ? -7.246 20.505 -26.310 1.00 73.50 76 ASP A O 1
ATOM 574 N N . GLY A 1 77 ? -5.240 20.209 -27.251 1.00 77.69 77 GLY A N 1
ATOM 575 C CA . GLY A 1 77 ? -5.566 20.845 -28.530 1.00 77.69 77 GLY A CA 1
ATOM 576 C C . GLY A 1 77 ? -5.548 22.380 -28.507 1.00 77.69 77 GLY A C 1
ATOM 577 O O . GLY A 1 77 ? -6.164 22.993 -29.376 1.00 77.69 77 GLY A O 1
ATOM 578 N N . ALA A 1 78 ? -4.869 23.006 -27.540 1.00 83.12 78 ALA A N 1
ATOM 579 C CA . ALA A 1 78 ? -4.741 24.464 -27.465 1.00 83.12 78 ALA A CA 1
ATOM 580 C C . ALA A 1 78 ? -3.919 25.054 -28.633 1.00 83.12 78 ALA A C 1
ATOM 582 O O . ALA A 1 78 ? -2.951 24.444 -29.085 1.00 83.12 78 ALA A O 1
ATOM 583 N N . ASP A 1 79 ? -4.278 26.255 -29.097 1.00 85.25 79 ASP A N 1
ATOM 584 C CA . ASP A 1 79 ? -3.551 26.955 -30.167 1.00 85.25 79 ASP A CA 1
ATOM 585 C C . ASP A 1 79 ? -2.107 27.305 -29.742 1.00 85.25 79 ASP A C 1
ATOM 587 O O . ASP A 1 79 ? -1.834 27.679 -28.598 1.00 85.25 79 ASP A O 1
ATOM 591 N N . VAL A 1 80 ? -1.172 27.187 -30.686 1.00 84.56 80 VAL A N 1
ATOM 592 C CA . VAL A 1 80 ? 0.284 27.306 -30.477 1.00 84.56 80 VAL A CA 1
ATOM 593 C C . VAL A 1 80 ? 0.920 28.216 -31.528 1.00 84.56 80 VAL A C 1
ATOM 595 O O . VAL A 1 80 ? 0.377 28.388 -32.622 1.00 84.56 80 VAL A O 1
ATOM 598 N N . GLU A 1 81 ? 2.079 28.810 -31.229 1.00 85.06 81 GLU A N 1
ATOM 599 C CA . GLU A 1 81 ? 2.819 29.618 -32.206 1.00 85.06 81 GLU A CA 1
ATOM 600 C C . GLU A 1 81 ? 3.906 28.802 -32.911 1.00 85.06 81 GLU A C 1
ATOM 602 O O . GLU A 1 81 ? 4.803 28.238 -32.289 1.00 85.06 81 GLU A O 1
ATOM 607 N N . LEU A 1 82 ? 3.846 28.783 -34.245 1.00 83.94 82 LEU A N 1
ATOM 608 C CA . LEU A 1 82 ? 4.896 28.285 -35.126 1.00 83.94 82 LEU A CA 1
ATOM 609 C C . LEU A 1 82 ? 5.819 29.450 -35.516 1.00 83.94 82 LEU A C 1
ATOM 611 O O . LEU A 1 82 ? 5.560 30.185 -36.476 1.00 83.94 82 LEU A O 1
ATOM 615 N N . HIS A 1 83 ? 6.906 29.624 -34.770 1.00 82.69 83 HIS A N 1
ATOM 616 C CA . HIS A 1 83 ? 7.959 30.589 -35.074 1.00 82.69 83 HIS A CA 1
ATOM 617 C C . HIS A 1 83 ? 8.873 30.048 -36.179 1.00 82.69 83 HIS A C 1
ATOM 619 O O . HIS A 1 83 ? 9.472 28.985 -36.029 1.00 82.69 83 HIS A O 1
ATOM 625 N N . ARG A 1 84 ? 9.030 30.785 -37.279 1.00 80.81 84 ARG A N 1
ATOM 626 C CA . ARG A 1 84 ? 9.886 30.415 -38.417 1.00 80.81 84 ARG A CA 1
ATOM 627 C C . ARG A 1 84 ? 11.188 31.211 -38.400 1.00 80.81 84 ARG A C 1
ATOM 629 O O . ARG A 1 84 ? 11.204 32.385 -38.017 1.00 80.81 84 ARG A O 1
ATOM 636 N N . TYR A 1 85 ? 12.276 30.584 -38.840 1.00 77.56 85 TYR A N 1
ATOM 637 C CA . TYR A 1 85 ? 13.611 31.183 -38.864 1.00 77.56 85 TYR A CA 1
ATOM 638 C C . TYR A 1 85 ? 14.256 31.059 -40.251 1.00 77.56 85 TYR A C 1
ATOM 640 O O . TYR A 1 85 ? 13.898 30.200 -41.048 1.00 77.56 85 TYR A O 1
ATOM 648 N N . SER A 1 86 ? 15.220 31.934 -40.541 1.00 73.81 86 SER A N 1
ATOM 649 C CA . SER A 1 86 ? 16.043 31.943 -41.752 1.00 73.81 86 SER A CA 1
ATOM 650 C C . SER A 1 86 ? 17.442 31.380 -41.449 1.00 73.81 86 SER A C 1
ATOM 652 O O . SER A 1 86 ? 18.065 31.871 -40.499 1.00 73.81 86 SER A O 1
ATOM 654 N N . PRO A 1 87 ? 17.992 30.452 -42.264 1.00 59.75 87 PRO A N 1
ATOM 655 C CA . PRO A 1 87 ? 17.409 29.876 -43.486 1.00 59.75 87 PRO A CA 1
ATOM 656 C C . PRO A 1 87 ? 16.136 29.063 -43.209 1.00 59.75 87 PRO A C 1
ATOM 658 O O . PRO A 1 87 ? 16.003 28.472 -42.143 1.00 59.75 87 PRO A O 1
ATOM 661 N N . SER A 1 88 ? 15.205 29.072 -44.170 1.00 57.72 88 SER A N 1
ATOM 662 C CA . SER A 1 88 ? 13.777 28.722 -44.015 1.00 57.72 88 SER A CA 1
ATOM 663 C C . SER A 1 88 ? 13.469 27.226 -43.858 1.00 57.72 88 SER A C 1
ATOM 665 O O . SER A 1 88 ? 12.496 26.729 -44.423 1.00 57.72 88 SER A O 1
ATOM 667 N N . SER A 1 89 ? 14.324 26.500 -43.145 1.00 60.59 89 SER A N 1
ATOM 668 C CA . SER A 1 89 ? 14.226 25.066 -42.861 1.00 60.59 89 SER A CA 1
ATOM 669 C C . SER A 1 89 ? 14.160 24.763 -41.361 1.00 60.59 89 SER A C 1
ATOM 671 O O . SER A 1 89 ? 14.331 23.613 -40.976 1.00 60.59 89 SER A O 1
ATOM 673 N N . VAL A 1 90 ? 13.957 25.783 -40.518 1.00 65.12 90 VAL A N 1
ATOM 674 C CA . VAL A 1 90 ? 13.845 25.644 -39.060 1.00 65.12 90 VAL A CA 1
ATOM 675 C C . VAL A 1 90 ? 12.592 26.371 -38.580 1.00 65.12 90 VAL A C 1
ATOM 677 O O . VAL A 1 90 ? 12.473 27.588 -38.762 1.00 65.12 90 VAL A O 1
ATOM 680 N N . SER A 1 91 ? 11.685 25.631 -37.944 1.00 71.25 91 SER A N 1
ATOM 681 C CA . SER A 1 91 ? 10.512 26.177 -37.257 1.00 71.25 91 SER A CA 1
ATOM 682 C C . SER A 1 91 ? 10.435 25.639 -35.829 1.00 71.25 91 SER A C 1
ATOM 684 O O . SER A 1 91 ? 10.840 24.511 -35.573 1.00 71.25 91 SER A O 1
ATOM 686 N N . ILE A 1 92 ? 9.934 26.440 -34.890 1.00 73.00 92 ILE A N 1
ATOM 687 C CA . ILE A 1 92 ? 9.766 26.057 -33.483 1.00 73.00 92 ILE A CA 1
ATOM 688 C C . ILE A 1 92 ? 8.310 26.259 -33.081 1.00 73.00 92 ILE A C 1
ATOM 690 O O . ILE A 1 92 ? 7.745 27.314 -33.360 1.00 73.00 92 ILE A O 1
ATOM 694 N N . LEU A 1 93 ? 7.737 25.258 -32.411 1.00 73.81 93 LEU A N 1
ATOM 695 C CA . LEU A 1 93 ? 6.453 25.357 -31.724 1.00 73.81 93 LEU A CA 1
ATOM 696 C C . LEU A 1 93 ? 6.667 25.755 -30.261 1.00 73.81 93 LEU A C 1
ATOM 698 O O . LEU A 1 93 ? 7.453 25.131 -29.546 1.00 73.81 93 LEU A O 1
ATOM 702 N N . THR A 1 94 ? 5.925 26.763 -29.827 1.00 73.50 94 THR A N 1
ATOM 703 C CA . THR A 1 94 ? 5.816 27.257 -28.446 1.00 73.50 94 THR A CA 1
ATOM 704 C C . THR A 1 94 ? 4.342 27.338 -28.056 1.00 73.50 94 THR A C 1
ATOM 706 O O . THR A 1 94 ? 3.458 27.207 -28.910 1.00 73.50 94 THR A O 1
ATOM 709 N N . LYS A 1 95 ? 4.031 27.562 -26.776 1.00 73.50 95 LYS A N 1
ATOM 710 C CA . LYS A 1 95 ? 2.667 27.982 -26.425 1.00 73.50 95 LYS A CA 1
ATOM 711 C C . LYS A 1 95 ? 2.399 29.366 -27.016 1.00 73.50 95 LYS A C 1
ATOM 713 O O . LYS A 1 95 ? 3.316 30.175 -27.146 1.00 73.50 95 LYS A O 1
ATOM 718 N N . ALA A 1 96 ? 1.139 29.656 -27.338 1.00 66.25 96 ALA A N 1
ATOM 719 C CA . ALA A 1 96 ? 0.737 31.034 -27.599 1.00 66.25 96 ALA A CA 1
ATOM 720 C C . ALA A 1 96 ? 1.189 31.949 -26.439 1.00 66.25 96 ALA A C 1
ATOM 722 O O . ALA A 1 96 ? 1.204 31.521 -25.284 1.00 66.25 96 ALA A O 1
ATOM 723 N N . GLU A 1 97 ? 1.567 33.188 -26.763 1.00 67.25 97 GLU A N 1
ATOM 724 C CA . GLU A 1 97 ? 2.108 34.200 -25.833 1.00 67.25 97 GLU A CA 1
ATOM 725 C C . GLU A 1 97 ? 3.546 33.952 -25.306 1.00 67.25 97 GLU A C 1
ATOM 727 O O . GLU A 1 97 ? 4.125 34.855 -24.696 1.00 67.25 97 GLU A O 1
ATOM 732 N N . GLU A 1 98 ? 4.189 32.807 -25.579 1.00 71.25 98 GLU A N 1
ATOM 733 C CA . GLU A 1 98 ? 5.616 32.613 -25.262 1.00 71.25 98 GLU A CA 1
ATOM 734 C C . GLU A 1 98 ? 6.533 33.370 -26.256 1.00 71.25 98 GLU A C 1
ATOM 736 O O . GLU A 1 98 ? 6.294 33.371 -27.466 1.00 71.25 98 GLU A O 1
ATOM 741 N N . PRO A 1 99 ? 7.620 34.021 -25.791 1.00 70.06 99 PRO A N 1
ATOM 742 C CA . PRO A 1 99 ? 8.499 34.800 -26.660 1.00 70.06 99 PRO A CA 1
ATOM 743 C C . PRO A 1 99 ? 9.352 33.907 -27.573 1.00 70.06 99 PRO A C 1
ATOM 745 O O . PRO A 1 99 ? 9.990 32.958 -27.114 1.00 70.06 99 PRO A O 1
ATOM 748 N N . ALA A 1 100 ? 9.444 34.282 -28.854 1.00 68.56 100 ALA A N 1
ATOM 749 C CA . ALA A 1 100 ? 10.157 33.520 -29.879 1.00 68.56 100 ALA A CA 1
ATOM 750 C C . ALA A 1 100 ? 11.604 33.151 -29.460 1.00 68.56 100 ALA A C 1
ATOM 752 O O . ALA A 1 100 ? 12.438 34.046 -29.265 1.00 68.56 100 ALA A O 1
ATOM 753 N N . PRO A 1 101 ? 11.947 31.851 -29.342 1.00 70.56 101 PRO A N 1
ATOM 754 C CA . PRO A 1 101 ? 13.225 31.417 -28.787 1.00 70.56 101 PRO A CA 1
ATOM 755 C C . PRO A 1 101 ? 14.417 31.854 -29.646 1.00 70.56 101 PRO A C 1
ATOM 757 O O . PRO A 1 101 ? 14.397 31.811 -30.879 1.00 70.56 101 PRO A O 1
ATOM 760 N N . THR A 1 102 ? 15.493 32.291 -28.992 1.00 69.75 102 THR A N 1
ATOM 761 C CA . THR A 1 102 ? 16.648 32.915 -29.652 1.00 69.75 102 THR A CA 1
ATOM 762 C C . THR A 1 102 ? 17.673 31.883 -30.130 1.00 69.75 102 THR A C 1
ATOM 764 O O . THR A 1 102 ? 18.611 31.508 -29.425 1.00 69.75 102 THR A O 1
ATOM 767 N N . LEU A 1 103 ? 17.528 31.446 -31.383 1.00 67.12 103 LEU A N 1
ATOM 768 C CA . LEU A 1 103 ? 18.509 30.593 -32.055 1.00 67.12 103 LEU A CA 1
ATOM 769 C C . LEU A 1 103 ? 19.792 31.369 -32.395 1.00 67.12 103 LEU A C 1
ATOM 771 O O . LEU A 1 103 ? 19.784 32.264 -33.235 1.00 67.12 103 LEU A O 1
ATOM 775 N N . ARG A 1 104 ? 20.933 30.966 -31.813 1.00 64.25 104 ARG A N 1
ATOM 776 C CA . ARG A 1 104 ? 22.254 31.606 -32.033 1.00 64.25 104 ARG A CA 1
ATOM 777 C C . ARG A 1 104 ? 22.696 31.713 -33.501 1.00 64.25 104 ARG A C 1
ATOM 779 O O . ARG A 1 104 ? 23.553 32.537 -33.801 1.00 64.25 104 ARG A O 1
ATOM 786 N N . CYS A 1 105 ? 22.157 30.874 -34.385 1.00 63.62 105 CYS A N 1
ATOM 787 C CA . CYS A 1 105 ? 22.600 30.738 -35.776 1.00 63.62 105 CYS A CA 1
ATOM 788 C C . CYS A 1 105 ? 21.491 30.989 -36.816 1.00 63.62 105 CYS A C 1
ATOM 790 O O . CYS A 1 105 ? 21.735 30.772 -38.001 1.00 63.62 105 CYS A O 1
ATOM 792 N N . ALA A 1 106 ? 20.286 31.406 -36.407 1.00 70.38 106 ALA A N 1
ATOM 793 C CA . ALA A 1 106 ? 19.155 31.587 -37.318 1.00 70.38 106 ALA A CA 1
ATOM 794 C C . ALA A 1 106 ? 18.330 32.829 -36.950 1.00 70.38 106 ALA A C 1
ATOM 796 O O . ALA A 1 106 ? 18.044 33.082 -35.781 1.00 70.38 106 ALA A O 1
ATOM 797 N N . ARG A 1 107 ? 17.936 33.617 -37.954 1.00 78.56 107 ARG A N 1
ATOM 798 C CA . ARG A 1 107 ? 17.181 34.865 -37.753 1.00 78.56 107 ARG A CA 1
ATOM 799 C C . ARG A 1 107 ? 15.683 34.575 -37.783 1.00 78.56 107 ARG A C 1
ATOM 801 O O . ARG A 1 107 ? 15.216 34.071 -38.796 1.00 78.56 107 ARG A O 1
ATOM 808 N N . HIS A 1 108 ? 14.934 34.929 -36.737 1.00 82.75 108 HIS A N 1
ATOM 809 C CA . HIS A 1 108 ? 13.461 34.865 -36.751 1.00 82.75 108 HIS A CA 1
ATOM 810 C C . HIS A 1 108 ? 12.892 35.667 -37.933 1.00 82.75 108 HIS A C 1
ATOM 812 O O . HIS A 1 108 ? 13.371 36.769 -38.223 1.00 82.75 108 HIS A O 1
ATOM 818 N N . THR A 1 109 ? 11.921 35.091 -38.643 1.00 84.69 109 THR A N 1
ATOM 819 C CA . THR A 1 109 ? 11.288 35.700 -39.824 1.00 84.69 109 THR A CA 1
ATOM 820 C C . THR A 1 109 ? 9.845 36.100 -39.565 1.00 84.69 109 THR A C 1
ATOM 822 O O . THR A 1 109 ? 9.450 37.201 -39.940 1.00 84.69 109 THR A O 1
ATOM 825 N N . ASN A 1 110 ? 9.060 35.217 -38.945 1.00 85.81 110 ASN A N 1
ATOM 826 C CA . ASN A 1 110 ? 7.659 35.439 -38.600 1.00 85.81 110 ASN A CA 1
ATOM 827 C C . ASN A 1 110 ? 7.164 34.373 -37.611 1.00 85.81 110 ASN A C 1
ATOM 829 O O . ASN A 1 110 ? 7.691 33.263 -37.573 1.00 85.81 110 ASN A O 1
ATOM 833 N N . SER A 1 111 ? 6.113 34.697 -36.860 1.00 86.69 111 SER A N 1
ATOM 834 C CA . SER A 1 111 ? 5.260 33.713 -36.184 1.00 86.69 111 SER A CA 1
ATOM 835 C C . SER A 1 111 ? 4.014 33.425 -37.020 1.00 86.69 111 SER A C 1
ATOM 837 O O . SER A 1 111 ? 3.580 34.277 -37.801 1.00 86.69 111 SER A O 1
ATOM 839 N N . VAL A 1 112 ? 3.410 32.255 -36.826 1.00 85.31 112 VAL A N 1
ATOM 840 C CA . VAL A 1 112 ? 2.055 31.925 -37.288 1.00 85.31 112 VAL A CA 1
ATOM 841 C C . VAL A 1 112 ? 1.344 31.185 -36.158 1.00 85.31 112 VAL A C 1
ATOM 843 O O . VAL A 1 112 ? 1.875 30.193 -35.672 1.00 85.31 112 VAL A O 1
ATOM 846 N N . SER A 1 113 ? 0.161 31.640 -35.742 1.00 85.88 113 SER A N 1
ATOM 847 C CA . SER A 1 113 ? -0.695 30.853 -34.844 1.00 85.88 113 SER A CA 1
ATOM 848 C C . SER A 1 113 ? -1.267 29.660 -35.615 1.00 85.88 113 SER A C 1
ATOM 850 O O . SER A 1 113 ? -1.801 29.827 -36.714 1.00 85.88 113 SER A O 1
ATOM 852 N N . VAL A 1 114 ? -1.113 28.459 -35.061 1.00 86.94 114 VAL A N 1
ATOM 853 C CA . VAL A 1 114 ? -1.583 27.195 -35.636 1.00 86.94 114 VAL A CA 1
ATOM 854 C C . VAL A 1 114 ? -2.429 26.472 -34.596 1.00 86.94 114 VAL A C 1
ATOM 856 O O . VAL A 1 114 ? -2.117 26.491 -33.405 1.00 86.94 114 VAL A O 1
ATOM 859 N N . ARG A 1 115 ? -3.500 25.816 -35.051 1.00 88.94 115 ARG A N 1
ATOM 860 C CA . ARG A 1 115 ? -4.364 25.038 -34.164 1.00 88.94 115 ARG A CA 1
ATOM 861 C C . ARG A 1 115 ? -3.637 23.851 -33.558 1.00 88.94 115 ARG A C 1
ATOM 863 O O . ARG A 1 115 ? -2.915 23.135 -34.259 1.00 88.94 115 ARG A O 1
ATOM 870 N N . GLY A 1 116 ? -3.896 23.637 -32.276 1.00 86.81 116 GLY A N 1
ATOM 871 C CA . GLY A 1 116 ? -3.443 22.464 -31.556 1.00 86.81 116 GLY A CA 1
ATOM 872 C C . GLY A 1 116 ? -4.231 21.209 -31.917 1.00 86.81 116 GLY A C 1
ATOM 873 O O . GLY A 1 116 ? -5.439 21.248 -32.154 1.00 86.81 116 GLY A O 1
ATOM 874 N N . ILE A 1 117 ? -3.555 20.065 -31.870 1.00 88.88 117 ILE A N 1
ATOM 875 C CA . ILE A 1 117 ? -4.181 18.748 -31.835 1.00 88.88 117 ILE A CA 1
ATOM 876 C C . ILE A 1 117 ? -3.623 17.925 -30.676 1.00 88.88 117 ILE A C 1
ATOM 878 O O . ILE A 1 117 ? -2.425 17.651 -30.615 1.00 88.88 117 ILE A O 1
ATOM 882 N N . ASP A 1 118 ? -4.512 17.466 -29.792 1.00 86.69 118 ASP A N 1
ATOM 883 C CA . ASP A 1 118 ? -4.200 16.360 -28.889 1.00 86.69 118 ASP A CA 1
ATOM 884 C C . ASP A 1 118 ? -4.223 15.037 -29.689 1.00 86.69 118 ASP A C 1
ATOM 886 O O . ASP A 1 118 ? -5.300 14.606 -30.143 1.00 86.69 118 ASP A O 1
ATOM 890 N N . PRO A 1 119 ? -3.072 14.353 -29.863 1.00 83.38 119 PRO A N 1
ATOM 891 C CA . PRO A 1 119 ? -3.026 13.071 -30.551 1.00 83.38 119 PRO A CA 1
ATOM 892 C C . PRO A 1 119 ? -3.815 11.989 -29.805 1.00 83.38 119 PRO A C 1
ATOM 894 O O . PRO A 1 119 ? -4.338 11.083 -30.449 1.00 83.38 119 PRO A O 1
ATOM 897 N N . VAL A 1 120 ? -3.971 12.068 -28.480 1.00 82.31 120 VAL A N 1
ATOM 898 C CA . VAL A 1 120 ? -4.698 11.066 -27.689 1.00 82.31 120 VAL A CA 1
ATOM 899 C C . VAL A 1 120 ? -6.197 11.140 -27.959 1.00 82.31 120 VAL A C 1
ATOM 901 O O . VAL A 1 120 ? -6.796 10.120 -28.300 1.00 82.31 120 VAL A O 1
ATOM 904 N N . ALA A 1 121 ? -6.826 12.312 -27.865 1.00 85.25 121 ALA A N 1
ATOM 905 C CA . ALA A 1 121 ? -8.232 12.510 -28.209 1.00 85.25 121 ALA A CA 1
ATOM 906 C C . ALA A 1 121 ? -8.502 12.272 -29.699 1.00 85.25 121 ALA A C 1
ATOM 908 O O . ALA A 1 121 ? -9.588 11.808 -30.054 1.00 85.25 121 ALA A O 1
ATOM 909 N N . TYR A 1 122 ? -7.550 12.562 -30.590 1.00 87.56 122 TYR A N 1
ATOM 910 C CA . TYR A 1 122 ? -7.676 12.201 -32.003 1.00 87.56 122 TYR A CA 1
ATOM 911 C C . TYR A 1 122 ? -7.643 10.674 -32.213 1.00 87.56 122 TYR A C 1
ATOM 913 O O . TYR A 1 122 ? -8.583 10.119 -32.785 1.00 87.56 122 TYR A O 1
ATOM 921 N N . LEU A 1 123 ? -6.633 9.969 -31.689 1.00 85.12 123 LEU A N 1
ATOM 922 C CA . LEU A 1 123 ? -6.504 8.509 -31.810 1.00 85.12 123 LEU A CA 1
ATOM 923 C C . LEU A 1 123 ? -7.669 7.770 -31.126 1.00 85.12 123 LEU A C 1
ATOM 925 O O . LEU A 1 123 ? -8.204 6.817 -31.695 1.00 85.12 123 LEU A O 1
ATOM 929 N N . LYS A 1 124 ? -8.136 8.251 -29.961 1.00 83.94 124 LYS A N 1
ATOM 930 C CA . LYS A 1 124 ? -9.367 7.774 -29.298 1.00 83.94 124 LYS A CA 1
ATOM 931 C C . LYS A 1 124 ? -10.580 7.891 -30.230 1.00 83.94 124 LYS A C 1
ATOM 933 O O . LYS A 1 124 ? -11.255 6.888 -30.457 1.00 83.94 124 LYS A O 1
ATOM 938 N N . ARG A 1 125 ? -10.833 9.078 -30.806 1.00 85.31 125 ARG A N 1
ATOM 939 C CA . ARG A 1 125 ? -11.967 9.327 -31.723 1.00 85.31 125 ARG A CA 1
ATOM 940 C C . ARG A 1 125 ? -11.895 8.476 -32.991 1.00 85.31 125 ARG A C 1
ATOM 942 O O . ARG A 1 125 ? -12.908 7.913 -33.391 1.00 85.31 125 ARG A O 1
ATOM 949 N N . LYS A 1 126 ? -10.713 8.340 -33.600 1.00 81.06 126 LYS A N 1
ATOM 950 C CA . LYS A 1 126 ? -10.527 7.611 -34.865 1.00 81.06 126 LYS A CA 1
ATOM 951 C C . LYS A 1 126 ? -10.633 6.084 -34.732 1.00 81.06 126 LYS A C 1
ATOM 953 O O . LYS A 1 126 ? -10.915 5.419 -35.724 1.00 81.06 126 LYS A O 1
ATOM 958 N N . ARG A 1 127 ? -10.385 5.515 -33.542 1.00 72.19 127 ARG A N 1
ATOM 959 C CA . ARG A 1 127 ? -10.257 4.052 -33.342 1.00 72.19 127 ARG A CA 1
ATOM 960 C C . ARG A 1 127 ? -11.161 3.437 -32.267 1.00 72.19 127 ARG A C 1
ATOM 962 O O . ARG A 1 127 ? -11.029 2.253 -31.977 1.00 72.19 127 ARG A O 1
ATOM 969 N N . GLY A 1 128 ? -12.064 4.204 -31.653 1.00 62.84 128 GLY A N 1
ATOM 970 C CA . GLY A 1 128 ? -13.077 3.661 -30.734 1.00 62.84 128 GLY A CA 1
ATOM 971 C C . GLY A 1 128 ? -12.530 3.004 -29.456 1.00 62.84 128 GLY A C 1
ATOM 972 O O . GLY A 1 128 ? -13.246 2.252 -28.806 1.00 62.84 128 GLY A O 1
ATOM 973 N N . GLY A 1 129 ? -11.272 3.274 -29.087 1.00 59.03 129 GLY A N 1
ATOM 974 C CA . GLY A 1 129 ? -10.684 2.834 -27.815 1.00 59.03 129 GLY A CA 1
ATOM 975 C C . GLY A 1 129 ? -9.982 1.468 -27.799 1.00 59.03 129 GLY A C 1
ATOM 976 O O . GLY A 1 129 ? -9.592 1.029 -26.721 1.00 59.03 129 GLY A O 1
ATOM 977 N N . THR A 1 130 ? -9.764 0.797 -28.938 1.00 56.84 130 THR A N 1
ATOM 978 C CA . THR A 1 130 ? -9.028 -0.487 -28.959 1.00 56.84 130 THR A CA 1
ATOM 979 C C . THR A 1 130 ? -7.606 -0.352 -28.398 1.00 56.84 130 THR A C 1
ATOM 981 O O . THR A 1 130 ? -6.832 0.469 -28.894 1.00 56.84 130 THR A O 1
ATOM 984 N N . SER A 1 131 ? -7.234 -1.193 -27.426 1.00 56.75 131 SER A N 1
ATOM 985 C CA . SER A 1 131 ? -5.865 -1.265 -26.890 1.00 56.75 131 SER A CA 1
ATOM 986 C C . SER A 1 131 ? -4.915 -1.879 -27.925 1.00 56.75 131 SER A C 1
ATOM 988 O O . SER A 1 131 ? -4.999 -3.072 -28.219 1.00 56.75 131 SER A O 1
ATOM 990 N N . ARG A 1 132 ? -4.063 -1.044 -28.531 1.00 67.75 132 ARG A N 1
ATOM 991 C CA . ARG A 1 132 ? -3.129 -1.387 -29.616 1.00 67.75 132 ARG A CA 1
ATOM 992 C C . ARG A 1 132 ? -1.865 -0.531 -29.515 1.00 67.75 132 ARG A C 1
ATOM 994 O O . ARG A 1 132 ? -1.875 0.498 -28.842 1.00 67.75 132 ARG A O 1
ATOM 1001 N N . SER A 1 133 ? -0.792 -0.955 -30.177 1.00 73.00 133 SER A N 1
ATOM 1002 C CA . SER A 1 133 ? 0.504 -0.273 -30.145 1.00 73.00 133 SER A CA 1
ATOM 1003 C C . SER A 1 133 ? 0.504 0.963 -31.048 1.00 73.00 133 SER A C 1
ATOM 1005 O O . SER A 1 133 ? 0.834 0.890 -32.231 1.00 73.00 133 SER A O 1
ATOM 1007 N N . ASP A 1 134 ? 0.144 2.117 -30.489 1.00 87.62 134 ASP A N 1
ATOM 1008 C CA . ASP A 1 134 ? 0.397 3.398 -31.149 1.00 87.62 134 ASP A CA 1
ATOM 1009 C C . ASP A 1 134 ? 1.922 3.681 -31.139 1.00 87.62 134 ASP A C 1
ATOM 1011 O O . ASP A 1 134 ? 2.614 3.450 -30.141 1.00 87.62 134 ASP A O 1
ATOM 1015 N N . VAL A 1 135 ? 2.460 4.172 -32.259 1.00 89.94 135 VAL A N 1
ATOM 1016 C CA . VAL A 1 135 ? 3.866 4.576 -32.443 1.00 89.94 135 VAL A CA 1
ATOM 1017 C C . VAL A 1 135 ? 3.918 6.082 -32.657 1.00 89.94 135 VAL A C 1
ATOM 1019 O O . VAL A 1 135 ? 3.280 6.589 -33.578 1.00 89.94 135 VAL A O 1
ATOM 1022 N N . LEU A 1 136 ? 4.700 6.795 -31.848 1.00 91.06 136 LEU A N 1
ATOM 1023 C CA . LEU A 1 136 ? 4.992 8.208 -32.075 1.00 91.06 136 LEU A CA 1
ATOM 1024 C C . LEU A 1 136 ? 6.264 8.330 -32.915 1.00 91.06 136 LEU A C 1
ATOM 1026 O O . LEU A 1 136 ? 7.296 7.755 -32.578 1.00 91.06 136 LEU A O 1
ATOM 1030 N N . VAL A 1 137 ? 6.212 9.115 -33.983 1.00 89.44 137 VAL A N 1
ATOM 1031 C CA . VAL A 1 137 ? 7.387 9.589 -34.714 1.00 89.44 137 VAL A CA 1
ATOM 1032 C C . VAL A 1 137 ? 7.421 11.105 -34.581 1.00 89.44 137 VAL A C 1
ATOM 1034 O O . VAL A 1 137 ? 6.405 11.770 -34.768 1.00 89.44 137 VAL A O 1
ATOM 1037 N N . VAL A 1 138 ? 8.583 11.661 -34.274 1.00 88.19 138 VAL A N 1
ATOM 1038 C CA . VAL A 1 138 ? 8.811 13.103 -34.218 1.00 88.19 138 VAL A CA 1
ATOM 1039 C C . VAL A 1 138 ? 9.999 13.391 -35.127 1.00 88.19 138 VAL A C 1
ATOM 1041 O O . VAL A 1 138 ? 11.110 12.946 -34.843 1.00 88.19 138 VAL A O 1
ATOM 1044 N N . SER A 1 139 ? 9.738 14.052 -36.250 1.00 81.06 139 SER A N 1
ATOM 1045 C CA . SER A 1 139 ? 10.754 14.689 -37.089 1.00 81.06 139 SER A CA 1
ATOM 1046 C C . SER A 1 139 ? 10.747 16.210 -36.821 1.00 81.06 139 SER A C 1
ATOM 1048 O O . SER A 1 139 ? 9.927 16.712 -36.053 1.00 81.06 139 SER A O 1
ATOM 1050 N N . ASP A 1 140 ? 11.673 16.927 -37.461 1.00 69.88 140 ASP A N 1
ATOM 1051 C CA . ASP A 1 140 ? 12.085 18.312 -37.178 1.00 69.88 140 ASP A CA 1
ATOM 1052 C C . ASP A 1 140 ? 12.869 18.502 -35.864 1.00 69.88 140 ASP A C 1
ATOM 1054 O O . ASP A 1 140 ? 12.353 18.577 -34.744 1.00 69.88 140 ASP A O 1
ATOM 1058 N N . SER A 1 141 ? 14.170 18.715 -36.083 1.00 59.28 141 SER A N 1
ATOM 1059 C CA . SER A 1 141 ? 15.227 19.044 -35.129 1.00 59.28 141 SER A CA 1
ATOM 1060 C C . SER A 1 141 ? 14.918 20.100 -34.066 1.00 59.28 141 SER A C 1
ATOM 1062 O O . SER A 1 141 ? 15.623 20.119 -33.060 1.00 59.28 141 SER A O 1
ATOM 1064 N N . ALA A 1 142 ? 13.929 20.972 -34.277 1.00 57.84 142 ALA A N 1
ATOM 1065 C CA . ALA A 1 142 ? 13.609 22.064 -33.363 1.00 57.84 142 ALA A CA 1
ATOM 1066 C C . ALA A 1 142 ? 12.220 21.938 -32.695 1.00 57.84 142 ALA A C 1
ATOM 1068 O O . ALA A 1 142 ? 11.875 22.767 -31.852 1.00 57.84 142 ALA A O 1
ATOM 1069 N N . LEU A 1 143 ? 11.458 20.878 -33.005 1.00 62.12 143 LEU A N 1
ATOM 1070 C CA . LEU A 1 143 ? 10.142 20.585 -32.412 1.00 62.12 143 LEU A CA 1
ATOM 1071 C C . LEU A 1 143 ? 10.184 19.500 -31.325 1.00 62.12 143 LEU A C 1
ATOM 1073 O O . LEU A 1 143 ? 9.359 19.516 -30.409 1.00 62.12 143 LEU A O 1
ATOM 1077 N N . HIS A 1 144 ? 11.145 18.571 -31.405 1.00 71.88 144 HIS A N 1
ATOM 1078 C CA . HIS A 1 144 ? 11.165 17.331 -30.618 1.00 71.88 144 HIS A CA 1
ATOM 1079 C C . HIS A 1 144 ? 10.902 17.514 -29.118 1.00 71.88 144 HIS A C 1
ATOM 1081 O O . HIS A 1 144 ? 9.980 16.912 -28.572 1.00 71.88 144 HIS A O 1
ATOM 1087 N N . LEU A 1 145 ? 11.717 18.326 -28.440 1.00 74.94 145 LEU A N 1
ATOM 1088 C CA . LEU A 1 145 ? 11.658 18.436 -26.983 1.00 74.94 145 LEU A CA 1
ATOM 1089 C C . LEU A 1 145 ? 10.390 19.164 -26.511 1.00 74.94 145 LEU A C 1
ATOM 1091 O O . LEU A 1 145 ? 9.809 18.761 -25.509 1.00 74.94 145 LEU A O 1
ATOM 1095 N N . GLY A 1 146 ? 9.928 20.179 -27.250 1.00 75.88 146 GLY A N 1
ATOM 1096 C CA . GLY A 1 146 ? 8.686 20.894 -26.942 1.00 75.88 146 GLY A CA 1
ATOM 1097 C C . GLY A 1 146 ? 7.468 19.973 -27.023 1.00 75.88 146 GLY A C 1
ATOM 1098 O O . GLY A 1 146 ? 6.705 19.879 -26.064 1.00 75.88 146 GLY A O 1
ATOM 1099 N N . VAL A 1 147 ? 7.350 19.215 -28.119 1.00 81.69 147 VAL A N 1
ATOM 1100 C CA . VAL A 1 147 ? 6.282 18.221 -28.313 1.00 81.69 147 VAL A CA 1
ATOM 1101 C C . VAL A 1 147 ? 6.331 17.133 -27.234 1.00 81.69 147 VAL A C 1
ATOM 1103 O O . VAL A 1 147 ? 5.298 16.795 -26.662 1.00 81.69 147 VAL A O 1
ATOM 1106 N N . LEU A 1 148 ? 7.512 16.605 -26.896 1.00 86.62 148 LEU A N 1
ATOM 1107 C CA . LEU A 1 148 ? 7.632 15.566 -25.867 1.00 86.62 148 LEU A CA 1
ATOM 1108 C C . LEU A 1 148 ? 7.316 16.083 -24.452 1.00 86.62 148 LEU A C 1
ATOM 1110 O O . LEU A 1 148 ? 6.633 15.383 -23.710 1.00 86.62 148 LEU A O 1
ATOM 1114 N N . ILE A 1 149 ? 7.725 17.305 -24.087 1.00 84.38 149 ILE A N 1
ATOM 1115 C CA . ILE A 1 149 ? 7.352 17.938 -22.805 1.00 84.38 149 ILE A CA 1
ATOM 1116 C C . ILE A 1 149 ? 5.836 18.155 -22.728 1.00 84.38 149 ILE A C 1
ATOM 1118 O O . ILE A 1 149 ? 5.218 17.851 -21.709 1.00 84.38 149 ILE A O 1
ATOM 1122 N N . GLN A 1 150 ? 5.219 18.638 -23.806 1.00 80.19 150 GLN A N 1
ATOM 1123 C CA . GLN A 1 150 ? 3.771 18.840 -23.872 1.00 80.19 150 GLN A CA 1
ATOM 1124 C C . GLN A 1 150 ? 2.997 17.519 -23.741 1.00 80.19 150 GLN A C 1
ATOM 1126 O O . GLN A 1 150 ? 2.035 17.441 -22.979 1.00 80.19 150 GLN A O 1
ATOM 1131 N N . LEU A 1 151 ? 3.450 16.459 -24.418 1.00 86.12 151 LEU A N 1
ATOM 1132 C CA . LEU A 1 151 ? 2.854 15.127 -24.301 1.00 86.12 151 LEU A CA 1
ATOM 1133 C C . LEU A 1 151 ? 3.149 14.448 -22.954 1.00 86.12 151 LEU A C 1
ATOM 1135 O O . LEU A 1 151 ? 2.373 13.588 -22.545 1.00 86.12 151 LEU A O 1
ATOM 1139 N N . GLN A 1 152 ? 4.226 14.804 -22.247 1.00 87.56 152 GLN A N 1
ATOM 1140 C CA . GLN A 1 152 ? 4.434 14.368 -20.863 1.00 87.56 152 GLN A CA 1
ATOM 1141 C C . GLN A 1 152 ? 3.445 15.066 -19.923 1.00 87.56 152 GLN A C 1
ATOM 1143 O O . GLN A 1 152 ? 2.812 14.402 -19.109 1.00 87.56 152 GLN A O 1
ATOM 1148 N N . ALA A 1 153 ? 3.287 16.386 -20.054 1.00 81.94 153 ALA A N 1
ATOM 1149 C CA . ALA A 1 153 ? 2.416 17.189 -19.195 1.00 81.94 153 ALA A CA 1
ATOM 1150 C C . ALA A 1 153 ? 0.927 16.803 -19.299 1.00 81.94 153 ALA A C 1
ATOM 1152 O O . ALA A 1 153 ? 0.193 16.959 -18.330 1.00 81.94 153 ALA A O 1
ATOM 1153 N N . ALA A 1 154 ? 0.499 16.268 -20.448 1.00 79.88 154 ALA A N 1
ATOM 1154 C CA . ALA A 1 154 ? -0.839 15.708 -20.665 1.00 79.88 154 ALA A CA 1
ATOM 1155 C C . ALA A 1 154 ? -0.924 14.178 -20.431 1.00 79.88 154 ALA A C 1
ATOM 1157 O O . ALA A 1 154 ? -1.877 13.541 -20.877 1.00 79.88 154 ALA A O 1
ATOM 1158 N N . GLU A 1 155 ? 0.109 13.560 -19.835 1.00 84.44 155 GLU A N 1
ATOM 1159 C CA . GLU A 1 155 ? 0.292 12.102 -19.639 1.00 84.44 155 GLU A CA 1
ATOM 1160 C C . GLU A 1 155 ? 0.204 11.243 -20.927 1.00 84.44 155 GLU A C 1
ATOM 1162 O O . GLU A 1 155 ? 0.255 10.008 -20.905 1.00 84.44 155 GLU A O 1
ATOM 1167 N N . ALA A 1 156 ? 0.134 11.900 -22.084 1.00 84.94 156 ALA A N 1
ATOM 1168 C CA . ALA A 1 156 ? -0.129 11.343 -23.401 1.00 84.94 156 ALA A CA 1
ATOM 1169 C C . ALA A 1 156 ? 0.972 10.408 -23.917 1.00 84.94 156 ALA A C 1
ATOM 1171 O O . ALA A 1 156 ? 0.666 9.474 -24.662 1.00 84.94 156 ALA A O 1
ATOM 1172 N N . LEU A 1 157 ? 2.232 10.609 -23.506 1.00 88.00 157 LEU A N 1
ATOM 1173 C CA . LEU A 1 157 ? 3.348 9.726 -23.882 1.00 88.00 157 LEU A CA 1
ATOM 1174 C C . LEU A 1 157 ? 3.081 8.260 -23.519 1.00 88.00 157 LEU A C 1
ATOM 1176 O O . LEU A 1 157 ? 3.445 7.368 -24.282 1.00 88.00 157 LEU A O 1
ATOM 1180 N N . SER A 1 158 ? 2.375 8.010 -22.411 1.00 84.56 158 SER A N 1
ATOM 1181 C CA . SER A 1 158 ? 2.006 6.666 -21.950 1.00 84.56 158 SER A CA 1
ATOM 1182 C C . SER A 1 158 ? 1.240 5.843 -23.000 1.00 84.56 158 SER A C 1
ATOM 1184 O O . SER A 1 158 ? 1.282 4.612 -22.981 1.00 84.56 158 SER A O 1
ATOM 1186 N N . ARG A 1 159 ? 0.558 6.496 -23.949 1.00 84.25 159 ARG A N 1
ATOM 1187 C CA . ARG A 1 159 ? -0.221 5.828 -24.995 1.00 84.25 159 ARG A CA 1
ATOM 1188 C C . ARG A 1 159 ? 0.641 5.063 -26.007 1.00 84.25 159 ARG A C 1
ATOM 1190 O O . ARG A 1 159 ? 0.141 4.124 -26.625 1.00 84.25 159 ARG A O 1
ATOM 1197 N N . PHE A 1 160 ? 1.897 5.458 -26.195 1.00 88.94 160 PHE A N 1
ATOM 1198 C CA . PHE A 1 160 ? 2.749 4.928 -27.256 1.00 88.94 160 PHE A CA 1
ATOM 1199 C C . PHE A 1 160 ? 3.625 3.767 -26.754 1.00 88.94 160 PHE A C 1
ATOM 1201 O O . PHE A 1 160 ? 4.262 3.862 -25.709 1.00 88.94 160 PHE A O 1
ATOM 1208 N N . GLU A 1 161 ? 3.698 2.664 -27.507 1.00 88.06 161 GLU A N 1
ATOM 1209 C CA . GLU A 1 161 ? 4.631 1.552 -27.217 1.00 88.06 161 GLU A CA 1
ATOM 1210 C C . GLU A 1 161 ? 6.056 1.903 -27.677 1.00 88.06 161 GLU A C 1
ATOM 1212 O O . GLU A 1 161 ? 7.038 1.493 -27.056 1.00 88.06 161 GLU A O 1
ATOM 1217 N N . TYR A 1 162 ? 6.165 2.682 -28.758 1.00 89.38 162 TYR A N 1
ATOM 1218 C CA . TYR A 1 162 ? 7.424 3.108 -29.363 1.00 89.38 162 TYR A CA 1
ATOM 1219 C C . TYR A 1 162 ? 7.418 4.610 -29.638 1.00 89.38 162 TYR A C 1
ATOM 1221 O O . TYR A 1 162 ? 6.417 5.159 -30.104 1.00 89.38 162 TYR A O 1
ATOM 1229 N N . ILE A 1 163 ? 8.564 5.251 -29.411 1.00 90.62 163 ILE A N 1
ATOM 1230 C CA . ILE A 1 163 ? 8.810 6.650 -29.766 1.00 90.62 163 ILE A CA 1
ATOM 1231 C C . ILE A 1 163 ? 10.071 6.709 -30.632 1.00 90.62 163 ILE A C 1
ATOM 1233 O O . ILE A 1 163 ? 11.125 6.193 -30.257 1.00 90.62 163 ILE A O 1
ATOM 1237 N N . ILE A 1 164 ? 9.958 7.324 -31.805 1.00 88.00 164 ILE A N 1
ATOM 1238 C CA . ILE A 1 164 ? 11.037 7.503 -32.776 1.00 88.00 164 ILE A CA 1
ATOM 1239 C C . ILE A 1 164 ? 11.289 9.000 -32.927 1.00 88.00 164 ILE A C 1
ATOM 1241 O O . ILE A 1 164 ? 10.402 9.729 -33.357 1.00 88.00 164 ILE A O 1
ATOM 1245 N N . ILE A 1 165 ? 12.494 9.463 -32.610 1.00 86.62 165 ILE A N 1
ATOM 1246 C CA . ILE A 1 165 ? 12.901 10.862 -32.793 1.00 86.62 165 ILE A CA 1
ATOM 1247 C C . ILE A 1 165 ? 13.902 10.922 -33.957 1.00 86.62 165 ILE A C 1
ATOM 1249 O O . ILE A 1 165 ? 14.905 10.208 -33.917 1.00 86.62 165 ILE A O 1
ATOM 1253 N N . ARG A 1 166 ? 13.658 11.746 -34.985 1.00 81.00 166 ARG A N 1
ATOM 1254 C CA . ARG A 1 166 ? 14.484 11.862 -36.204 1.00 81.00 166 ARG A CA 1
ATOM 1255 C C . ARG A 1 166 ? 14.954 13.299 -36.418 1.00 81.00 166 ARG A C 1
ATOM 1257 O O . ARG A 1 166 ? 14.166 14.202 -36.662 1.00 81.00 166 ARG A O 1
ATOM 1264 N N . CYS A 1 167 ? 16.265 13.503 -36.391 1.00 73.75 167 CYS A N 1
ATOM 1265 C CA . CYS A 1 167 ? 16.892 14.814 -36.455 1.00 73.75 167 CYS A CA 1
ATOM 1266 C C . CYS A 1 167 ? 17.786 14.965 -37.690 1.00 73.75 167 CYS A C 1
ATOM 1268 O O . CYS A 1 167 ? 18.878 14.395 -37.767 1.00 73.75 167 CYS A O 1
ATOM 1270 N N . ASP A 1 168 ? 17.353 15.809 -38.624 1.00 66.62 168 ASP A N 1
ATOM 1271 C CA . ASP A 1 168 ? 18.034 16.034 -39.906 1.00 66.62 168 ASP A CA 1
ATOM 1272 C C . ASP A 1 168 ? 19.263 16.970 -39.776 1.00 66.62 168 ASP A C 1
ATOM 1274 O O . ASP A 1 168 ? 19.969 17.227 -40.754 1.00 66.62 168 ASP A O 1
ATOM 1278 N N . HIS A 1 169 ? 19.554 17.483 -38.569 1.00 66.00 169 HIS A N 1
ATOM 1279 C CA . HIS A 1 169 ? 20.620 18.457 -38.283 1.00 66.00 169 HIS A CA 1
ATOM 1280 C C . HIS A 1 169 ? 21.472 18.062 -37.056 1.00 66.00 169 HIS A C 1
ATOM 1282 O O . HIS A 1 169 ? 21.237 18.501 -35.928 1.00 66.00 169 HIS A O 1
ATOM 1288 N N . ALA A 1 170 ? 22.530 17.277 -37.290 1.00 57.94 170 ALA A N 1
ATOM 1289 C CA . ALA A 1 170 ? 23.364 16.653 -36.251 1.00 57.94 170 ALA A CA 1
ATOM 1290 C C . ALA A 1 170 ? 24.006 17.609 -35.212 1.00 57.94 170 ALA A C 1
ATOM 1292 O O . ALA A 1 170 ? 24.293 17.183 -34.095 1.00 57.94 170 ALA A O 1
ATOM 1293 N N . ASN A 1 171 ? 24.223 18.891 -35.535 1.00 57.31 171 ASN A N 1
ATOM 1294 C CA . ASN A 1 171 ? 24.941 19.825 -34.649 1.00 57.31 171 ASN A CA 1
ATOM 1295 C C . ASN A 1 171 ? 24.058 20.518 -33.593 1.00 57.31 171 ASN A C 1
ATOM 1297 O O . ASN A 1 171 ? 24.576 20.920 -32.555 1.00 57.31 171 ASN A O 1
ATOM 1301 N N . ALA A 1 172 ? 22.750 20.666 -33.830 1.00 57.22 172 ALA A N 1
ATOM 1302 C CA . ALA A 1 172 ? 21.806 21.182 -32.823 1.00 57.22 172 ALA A CA 1
ATOM 1303 C C . ALA A 1 172 ? 21.294 20.070 -31.884 1.00 57.22 172 ALA A C 1
ATOM 1305 O O . ALA A 1 172 ? 20.841 20.326 -30.771 1.00 57.22 172 ALA A O 1
ATOM 1306 N N . TRP A 1 173 ? 21.395 18.829 -32.358 1.00 60.56 173 TRP A N 1
ATOM 1307 C CA . TRP A 1 173 ? 20.796 17.624 -31.801 1.00 60.56 173 TRP A CA 1
ATOM 1308 C C . TRP A 1 173 ? 21.273 17.253 -30.394 1.00 60.56 173 TRP A C 1
ATOM 1310 O O . TRP A 1 173 ? 20.440 16.953 -29.547 1.00 60.56 173 TRP A O 1
ATOM 1320 N N . LEU A 1 174 ? 22.586 17.277 -30.132 1.00 63.62 174 LEU A N 1
ATOM 1321 C CA . LEU A 1 174 ? 23.180 16.658 -28.934 1.00 63.62 174 LEU A CA 1
ATOM 1322 C C . LEU A 1 174 ? 22.569 17.172 -27.618 1.00 63.62 174 LEU A C 1
ATOM 1324 O O . LEU A 1 174 ? 22.113 16.376 -26.802 1.00 63.62 174 LEU A O 1
ATOM 1328 N N . THR A 1 175 ? 22.484 18.492 -27.439 1.00 66.81 175 THR A N 1
ATOM 1329 C CA . THR A 1 175 ? 21.993 19.098 -26.189 1.00 66.81 175 THR A CA 1
ATOM 1330 C C . THR A 1 175 ? 20.500 18.851 -25.949 1.00 66.81 175 THR A C 1
ATOM 1332 O O . THR A 1 175 ? 20.078 18.741 -24.801 1.00 66.81 175 THR A O 1
ATOM 1335 N N . GLN A 1 176 ? 19.693 18.756 -27.013 1.00 71.56 176 GLN A N 1
ATOM 1336 C CA . GLN A 1 176 ? 18.265 18.445 -26.891 1.00 71.56 176 GLN A CA 1
ATOM 1337 C C . GLN A 1 176 ? 18.004 16.938 -26.787 1.00 71.56 176 GLN A C 1
ATOM 1339 O O . GLN A 1 176 ? 17.053 16.544 -26.117 1.00 71.56 176 GLN A O 1
ATOM 1344 N N . LEU A 1 177 ? 18.845 16.091 -27.393 1.00 73.62 177 LEU A N 1
ATOM 1345 C CA . LEU A 1 177 ? 18.730 14.638 -27.281 1.00 73.62 177 LEU A CA 1
ATOM 1346 C C . LEU A 1 177 ? 18.952 14.176 -25.842 1.00 73.62 177 LEU A C 1
ATOM 1348 O O . LEU A 1 177 ? 18.162 13.371 -25.372 1.00 73.62 177 LEU A O 1
ATOM 1352 N N . ASP A 1 178 ? 19.955 14.691 -25.125 1.00 77.06 178 ASP A N 1
ATOM 1353 C CA . ASP A 1 178 ? 20.175 14.313 -23.718 1.00 77.06 178 ASP A CA 1
ATOM 1354 C C . ASP A 1 178 ? 18.964 14.677 -22.838 1.00 77.06 178 ASP A C 1
ATOM 1356 O O . ASP A 1 178 ? 18.562 13.909 -21.959 1.00 77.06 178 ASP A O 1
ATOM 1360 N N . GLN A 1 179 ? 18.333 15.823 -23.114 1.00 82.25 179 GLN A N 1
ATOM 1361 C CA . GLN A 1 179 ? 17.121 16.269 -22.425 1.00 82.25 179 GLN A CA 1
ATOM 1362 C C . GLN A 1 179 ? 15.909 15.397 -22.784 1.00 82.25 179 GLN A C 1
ATOM 1364 O O . GLN A 1 179 ? 15.218 14.936 -21.880 1.00 82.25 179 GLN A O 1
ATOM 1369 N N . ALA A 1 180 ? 15.686 15.101 -24.068 1.00 82.38 180 ALA A N 1
ATOM 1370 C CA . ALA A 1 180 ? 14.601 14.232 -24.527 1.00 82.38 180 ALA A CA 1
ATOM 1371 C C . ALA A 1 180 ? 14.783 12.774 -24.070 1.00 82.38 180 ALA A C 1
ATOM 1373 O O . ALA A 1 180 ? 13.822 12.137 -23.655 1.00 82.38 180 ALA A O 1
ATOM 1374 N N . TYR A 1 181 ? 16.013 12.254 -24.084 1.00 84.81 181 TYR A N 1
ATOM 1375 C CA . TYR A 1 181 ? 16.365 10.934 -23.563 1.00 84.81 181 TYR A CA 1
ATOM 1376 C C . TYR A 1 181 ? 16.056 10.838 -22.071 1.00 84.81 181 TYR A C 1
ATOM 1378 O O . TYR A 1 181 ? 15.425 9.873 -21.644 1.00 84.81 181 TYR A O 1
ATOM 1386 N N . LYS A 1 182 ? 16.449 11.850 -21.281 1.00 86.06 182 LYS A N 1
ATOM 1387 C CA . LYS A 1 182 ? 16.107 11.899 -19.859 1.00 86.06 182 LYS A CA 1
ATOM 1388 C C . LYS A 1 182 ? 14.589 11.946 -19.669 1.00 86.06 182 LYS A C 1
ATOM 1390 O O . LYS A 1 182 ? 14.064 11.125 -18.932 1.00 86.06 182 LYS A O 1
ATOM 1395 N N . LEU A 1 183 ? 13.897 12.840 -20.378 1.00 89.25 183 LEU A N 1
ATOM 1396 C CA . LEU A 1 183 ? 12.441 12.989 -20.316 1.00 89.25 183 LEU A CA 1
ATOM 1397 C C . LEU A 1 183 ? 11.718 11.660 -20.583 1.00 89.25 183 LEU A C 1
ATOM 1399 O O . LEU A 1 183 ? 10.852 11.253 -19.816 1.00 89.25 183 LEU A O 1
ATOM 1403 N N . LEU A 1 184 ? 12.111 10.961 -21.651 1.00 89.69 184 LEU A N 1
ATOM 1404 C CA . LEU A 1 184 ? 11.538 9.675 -22.035 1.00 89.69 184 LEU A CA 1
ATOM 1405 C C . LEU A 1 184 ? 11.873 8.567 -21.032 1.00 89.69 184 LEU A C 1
ATOM 1407 O O . LEU A 1 184 ? 10.990 7.779 -20.698 1.00 89.69 184 LEU A O 1
ATOM 1411 N N . LYS A 1 185 ? 13.095 8.536 -20.492 1.00 86.75 185 LYS A N 1
ATOM 1412 C CA . LYS A 1 185 ? 13.475 7.589 -19.439 1.00 86.75 185 LYS A CA 1
ATOM 1413 C C . LYS A 1 185 ? 12.680 7.815 -18.150 1.00 86.75 185 LYS A C 1
ATOM 1415 O O . LYS A 1 185 ? 12.193 6.851 -17.565 1.00 86.75 185 LYS A O 1
ATOM 1420 N N . ASP A 1 186 ? 12.499 9.071 -17.750 1.00 86.69 186 ASP A N 1
ATOM 1421 C CA . ASP A 1 186 ? 11.674 9.461 -16.602 1.00 86.69 186 ASP A CA 1
ATOM 1422 C C . ASP A 1 186 ? 10.177 9.131 -16.852 1.00 86.69 186 ASP A C 1
ATOM 1424 O O . ASP A 1 186 ? 9.429 8.912 -15.904 1.00 86.69 186 ASP A O 1
ATOM 1428 N N . CYS A 1 187 ? 9.754 8.998 -18.120 1.00 87.00 187 CYS A N 1
ATOM 1429 C CA . CYS A 1 187 ? 8.444 8.474 -18.547 1.00 87.00 187 CYS A CA 1
ATOM 1430 C C . CYS A 1 187 ? 8.396 6.942 -18.757 1.00 87.00 187 CYS A C 1
ATOM 1432 O O . CYS A 1 187 ? 7.432 6.441 -19.338 1.00 87.00 187 CYS A O 1
ATOM 1434 N N . GLY A 1 188 ? 9.423 6.188 -18.350 1.00 87.50 188 GLY A N 1
ATOM 1435 C CA . GLY A 1 188 ? 9.449 4.725 -18.469 1.00 87.50 188 GLY A CA 1
ATOM 1436 C C . GLY A 1 188 ? 9.805 4.175 -19.858 1.00 87.50 188 GLY A C 1
ATOM 1437 O O . GLY A 1 188 ? 9.478 3.027 -20.151 1.00 87.50 188 GLY A O 1
ATOM 1438 N N . PHE A 1 189 ? 10.467 4.946 -20.728 1.00 89.25 189 PHE A N 1
ATOM 1439 C CA . PHE A 1 189 ? 10.946 4.474 -22.034 1.00 89.25 189 PHE A CA 1
ATOM 1440 C C . PHE A 1 189 ? 12.455 4.193 -22.044 1.00 89.25 189 PHE A C 1
ATOM 1442 O O . PHE A 1 189 ? 13.267 5.076 -21.770 1.00 89.25 189 PHE A O 1
ATOM 1449 N N . ASP A 1 190 ? 12.841 2.994 -22.484 1.00 86.06 190 ASP A N 1
ATOM 1450 C CA . ASP A 1 190 ? 14.238 2.621 -22.715 1.00 86.06 190 ASP A CA 1
ATOM 1451 C C . ASP A 1 190 ? 14.645 2.866 -24.174 1.00 86.06 190 ASP A C 1
ATOM 1453 O O . ASP A 1 190 ? 13.970 2.424 -25.113 1.00 86.06 190 ASP A O 1
ATOM 1457 N N . ALA A 1 191 ? 15.797 3.509 -24.384 1.00 83.38 191 ALA A N 1
ATOM 1458 C CA . ALA A 1 191 ? 16.389 3.638 -25.712 1.00 83.38 191 ALA A CA 1
ATOM 1459 C C . ALA A 1 191 ? 16.876 2.270 -26.220 1.00 83.38 191 ALA A C 1
ATOM 1461 O O . ALA A 1 191 ? 17.757 1.648 -25.634 1.00 83.38 191 ALA A O 1
ATOM 1462 N N . GLN A 1 192 ? 16.315 1.821 -27.341 1.00 79.31 192 GLN A N 1
ATOM 1463 C CA . GLN A 1 192 ? 16.693 0.582 -28.026 1.00 79.31 192 GLN A CA 1
ATOM 1464 C C . GLN A 1 192 ? 17.857 0.810 -29.002 1.00 79.31 192 GLN A C 1
ATOM 1466 O O . GLN A 1 192 ? 18.689 -0.073 -29.198 1.00 79.31 192 GLN A O 1
ATOM 1471 N N . ALA A 1 193 ? 17.922 1.993 -29.624 1.00 72.06 193 ALA A N 1
ATOM 1472 C CA . ALA A 1 193 ? 19.030 2.392 -30.487 1.00 72.06 193 ALA A CA 1
ATOM 1473 C C . ALA A 1 193 ? 19.170 3.919 -30.559 1.00 72.06 193 ALA A C 1
ATOM 1475 O O . ALA A 1 193 ? 18.177 4.633 -30.698 1.00 72.06 193 ALA A O 1
ATOM 1476 N N . LEU A 1 194 ? 20.413 4.408 -30.535 1.00 67.06 194 LEU A N 1
ATOM 1477 C CA . LEU A 1 194 ? 20.763 5.801 -30.823 1.00 67.06 194 LEU A CA 1
ATOM 1478 C C . LEU A 1 194 ? 21.764 5.862 -31.986 1.00 67.06 194 LEU A C 1
ATOM 1480 O O . LEU A 1 194 ? 22.854 5.282 -31.938 1.00 67.06 194 LEU A O 1
ATOM 1484 N N . TYR A 1 195 ? 21.406 6.604 -33.025 1.00 69.38 195 TYR A N 1
ATOM 1485 C CA . TYR A 1 195 ? 22.226 6.862 -34.200 1.00 69.38 195 TYR A CA 1
ATOM 1486 C C . TYR A 1 195 ? 22.590 8.341 -34.242 1.00 69.38 195 TYR A C 1
ATOM 1488 O O . TYR A 1 195 ? 21.751 9.184 -34.545 1.00 69.38 195 TYR A O 1
ATOM 1496 N N . ALA A 1 196 ? 23.853 8.647 -33.962 1.00 57.78 196 ALA A N 1
ATOM 1497 C CA . ALA A 1 196 ? 24.471 9.911 -34.335 1.00 57.78 196 ALA A CA 1
ATOM 1498 C C . ALA A 1 196 ? 25.246 9.668 -35.634 1.00 57.78 196 ALA A C 1
ATOM 1500 O O . ALA A 1 196 ? 26.326 9.072 -35.615 1.00 57.78 196 ALA A O 1
ATOM 1501 N N . ALA A 1 197 ? 24.654 10.037 -36.768 1.00 54.56 197 ALA A N 1
ATOM 1502 C CA . ALA A 1 197 ? 25.291 9.861 -38.068 1.00 54.56 197 ALA A CA 1
ATOM 1503 C C . ALA A 1 197 ? 26.338 10.967 -38.331 1.00 54.56 197 ALA A C 1
ATOM 1505 O O . ALA A 1 197 ? 26.529 11.873 -37.518 1.00 54.56 197 ALA A O 1
ATOM 1506 N N . SER A 1 198 ? 27.077 10.877 -39.441 1.00 54.00 198 SER A N 1
ATOM 1507 C CA . SER A 1 198 ? 28.103 11.876 -39.772 1.00 54.00 198 SER A CA 1
ATOM 1508 C C . SER A 1 198 ? 27.477 13.226 -40.157 1.00 54.00 198 SER A C 1
ATOM 1510 O O . SER A 1 198 ? 26.275 13.314 -40.409 1.00 54.00 198 SER A O 1
ATOM 1512 N N . ALA A 1 199 ? 28.298 14.276 -40.263 1.00 50.84 199 ALA A N 1
ATOM 1513 C CA . ALA A 1 199 ? 27.886 15.672 -40.487 1.00 50.84 199 ALA A CA 1
ATOM 1514 C C . ALA A 1 199 ? 27.120 15.976 -41.804 1.00 50.84 199 ALA A C 1
ATOM 1516 O O . ALA A 1 199 ? 26.888 17.140 -42.119 1.00 50.84 199 ALA A O 1
ATOM 1517 N N . GLN A 1 200 ? 26.741 14.955 -42.579 1.00 50.16 200 GLN A N 1
ATOM 1518 C CA . GLN A 1 200 ? 25.908 15.040 -43.787 1.00 50.16 200 GLN A CA 1
ATOM 1519 C C . GLN A 1 200 ? 24.694 14.086 -43.740 1.00 50.16 200 GLN A C 1
ATOM 1521 O O . GLN A 1 200 ? 24.099 13.798 -44.776 1.00 50.16 200 GLN A O 1
ATOM 1526 N N . SER A 1 201 ? 24.348 13.540 -42.569 1.00 57.22 201 SER A N 1
ATOM 1527 C CA . SER A 1 201 ? 23.374 12.448 -42.441 1.00 57.22 201 SER A CA 1
ATOM 1528 C C . SER A 1 201 ? 22.515 12.538 -41.177 1.00 57.22 201 SER A C 1
ATOM 1530 O O . SER A 1 201 ? 22.913 13.115 -40.166 1.00 57.22 201 SER A O 1
ATOM 1532 N N . GLU A 1 202 ? 21.316 11.966 -41.270 1.00 64.75 202 GLU A N 1
ATOM 1533 C CA . GLU A 1 202 ? 20.249 12.059 -40.270 1.00 64.75 202 GLU A CA 1
ATOM 1534 C C . GLU A 1 202 ? 20.584 11.285 -38.994 1.00 64.75 202 GLU A C 1
ATOM 1536 O O . GLU A 1 202 ? 21.103 10.169 -39.040 1.00 64.75 202 GLU A O 1
ATOM 1541 N N . SER A 1 203 ? 20.252 11.866 -37.845 1.00 69.31 203 SER A N 1
ATOM 1542 C CA . SER A 1 203 ? 20.361 11.197 -36.550 1.00 69.31 203 SER A CA 1
ATOM 1543 C C . SER A 1 203 ? 18.998 10.686 -36.084 1.00 69.31 203 SER A C 1
ATOM 1545 O O . SER A 1 203 ? 17.971 11.295 -36.372 1.00 69.31 203 SER A O 1
ATOM 1547 N N . LEU A 1 204 ? 18.971 9.564 -35.366 1.00 76.12 204 LEU A N 1
ATOM 1548 C CA . LEU A 1 204 ? 17.736 8.871 -34.994 1.00 76.12 204 LEU A CA 1
ATOM 1549 C C . LEU A 1 204 ? 17.841 8.269 -33.589 1.00 76.12 204 LEU A C 1
ATOM 1551 O O . LEU A 1 204 ? 18.818 7.587 -33.286 1.00 76.12 204 LEU A O 1
ATOM 1555 N N . GLY A 1 205 ? 16.824 8.464 -32.754 1.00 79.50 205 GLY A N 1
ATOM 1556 C CA . GLY A 1 205 ? 16.631 7.718 -31.511 1.00 79.50 205 GLY A CA 1
ATOM 1557 C C . GLY A 1 205 ? 15.380 6.847 -31.578 1.00 79.50 205 GLY A C 1
ATOM 1558 O O . GLY A 1 205 ? 14.306 7.350 -31.894 1.00 79.50 205 GLY A O 1
ATOM 1559 N N . LEU A 1 206 ? 15.517 5.556 -31.273 1.00 85.19 206 LEU A N 1
ATOM 1560 C CA . LEU A 1 206 ? 14.409 4.616 -31.098 1.00 85.19 206 LEU A CA 1
ATOM 1561 C C . LEU A 1 206 ? 14.267 4.284 -29.612 1.00 85.19 206 LEU A C 1
ATOM 1563 O O . LEU A 1 206 ? 15.191 3.741 -29.005 1.00 85.19 206 LEU A O 1
ATOM 1567 N N . PHE A 1 207 ? 13.090 4.550 -29.062 1.00 88.00 207 PHE A N 1
ATOM 1568 C CA . PHE A 1 207 ? 12.715 4.308 -27.675 1.00 88.00 207 PHE A CA 1
ATOM 1569 C C . PHE A 1 207 ? 11.524 3.348 -27.615 1.00 88.00 207 PHE A C 1
ATOM 1571 O O . PHE A 1 207 ? 10.660 3.365 -28.495 1.00 88.00 207 PHE A O 1
ATOM 1578 N N . ARG A 1 208 ? 11.461 2.520 -26.569 1.00 88.31 208 ARG A N 1
ATOM 1579 C CA . ARG A 1 208 ? 10.357 1.585 -26.313 1.00 88.31 208 ARG A CA 1
ATOM 1580 C C . ARG A 1 208 ? 9.893 1.690 -24.863 1.00 88.31 208 ARG A C 1
ATOM 1582 O O . ARG A 1 208 ? 10.732 1.750 -23.969 1.00 88.31 208 ARG A O 1
ATOM 1589 N N . ARG A 1 209 ? 8.579 1.655 -24.628 1.00 87.38 209 ARG A N 1
ATOM 1590 C CA . ARG A 1 209 ? 8.004 1.655 -23.278 1.00 87.38 209 ARG A CA 1
ATOM 1591 C C . ARG A 1 209 ? 8.382 0.381 -22.510 1.00 87.38 209 ARG A C 1
ATOM 1593 O O . ARG A 1 209 ? 8.167 -0.736 -22.986 1.00 87.38 209 ARG A O 1
ATOM 1600 N N . ASN A 1 210 ? 8.927 0.541 -21.308 1.00 85.25 210 ASN A N 1
ATOM 1601 C CA . ASN A 1 210 ? 9.307 -0.554 -20.427 1.00 85.25 210 ASN A CA 1
ATOM 1602 C C . ASN A 1 210 ? 8.130 -0.961 -19.527 1.00 85.25 210 ASN A C 1
ATOM 1604 O O . ASN A 1 210 ? 8.034 -0.576 -18.362 1.00 85.25 210 ASN A O 1
ATOM 1608 N N . ARG A 1 211 ? 7.277 -1.838 -20.066 1.00 80.88 211 ARG A N 1
ATOM 1609 C CA . ARG A 1 211 ? 6.111 -2.398 -19.359 1.00 80.88 211 ARG A CA 1
ATOM 1610 C C . ARG A 1 211 ? 6.449 -3.117 -18.040 1.00 80.88 211 ARG A C 1
ATOM 1612 O O . ARG A 1 211 ? 5.561 -3.295 -17.213 1.00 80.88 211 ARG A O 1
ATOM 1619 N N . LEU A 1 212 ? 7.700 -3.551 -17.832 1.00 76.38 212 LEU A N 1
ATOM 1620 C CA . LEU A 1 212 ? 8.148 -4.129 -16.556 1.00 76.38 212 LEU A CA 1
ATOM 1621 C C . LEU A 1 212 ? 8.400 -3.038 -15.509 1.00 76.38 212 LEU A C 1
ATOM 1623 O O . LEU A 1 212 ? 8.038 -3.228 -14.352 1.00 76.38 212 LEU A O 1
ATOM 1627 N N . ALA A 1 213 ? 8.970 -1.896 -15.903 1.00 76.44 213 ALA A N 1
ATOM 1628 C CA . ALA A 1 213 ? 9.114 -0.736 -15.026 1.00 76.44 213 ALA A CA 1
ATOM 1629 C C . ALA A 1 213 ? 7.744 -0.145 -14.645 1.00 76.44 213 ALA A C 1
ATOM 1631 O O . ALA A 1 213 ? 7.518 0.140 -13.471 1.00 76.44 213 ALA A O 1
ATOM 1632 N N . ASP A 1 214 ? 6.815 -0.053 -15.605 1.00 78.56 214 ASP A N 1
ATOM 1633 C CA . ASP A 1 214 ? 5.426 0.366 -15.359 1.00 78.56 214 ASP A CA 1
ATOM 1634 C C . ASP A 1 214 ? 4.728 -0.523 -14.316 1.00 78.56 214 ASP A C 1
ATOM 1636 O O . ASP A 1 214 ? 4.142 -0.027 -13.353 1.00 78.56 214 ASP A O 1
ATOM 1640 N N . GLU A 1 215 ? 4.808 -1.847 -14.481 1.00 78.19 215 GLU A N 1
ATOM 1641 C CA . GLU A 1 215 ? 4.158 -2.800 -13.577 1.00 78.19 215 GLU A CA 1
ATOM 1642 C C . GLU A 1 215 ? 4.821 -2.827 -12.191 1.00 78.19 215 GLU A C 1
ATOM 1644 O O . GLU A 1 215 ? 4.124 -2.907 -11.182 1.00 78.19 215 GLU A O 1
ATOM 1649 N N . VAL A 1 216 ? 6.149 -2.675 -12.106 1.00 75.75 216 VAL A N 1
ATOM 1650 C CA . VAL A 1 216 ? 6.850 -2.512 -10.819 1.00 75.75 216 VAL A CA 1
ATOM 1651 C C . VAL A 1 216 ? 6.427 -1.217 -10.118 1.00 75.75 216 VAL A C 1
ATOM 1653 O O . VAL A 1 216 ? 6.178 -1.243 -8.914 1.00 75.75 216 VAL A O 1
ATOM 1656 N N . ALA A 1 217 ? 6.276 -0.101 -10.838 1.00 77.12 217 ALA A N 1
ATOM 1657 C CA . ALA A 1 217 ? 5.771 1.147 -10.261 1.00 77.12 217 ALA A CA 1
ATOM 1658 C C . ALA A 1 217 ? 4.323 0.997 -9.754 1.00 77.12 217 ALA A C 1
ATOM 1660 O O . ALA A 1 217 ? 4.014 1.408 -8.632 1.00 77.12 217 ALA A O 1
ATOM 1661 N N . ARG A 1 218 ? 3.456 0.334 -10.532 1.00 83.25 218 ARG A N 1
ATOM 1662 C CA . ARG A 1 218 ? 2.066 0.038 -10.154 1.00 83.25 218 ARG A CA 1
ATOM 1663 C C . ARG A 1 218 ? 1.981 -0.845 -8.904 1.00 83.25 218 ARG A C 1
ATOM 1665 O O . ARG A 1 218 ? 1.212 -0.544 -7.995 1.00 83.25 218 ARG A O 1
ATOM 1672 N N . LEU A 1 219 ? 2.780 -1.910 -8.834 1.00 77.31 219 LEU A N 1
ATOM 1673 C CA . LEU A 1 219 ? 2.816 -2.816 -7.682 1.00 77.31 219 LEU A CA 1
ATOM 1674 C C . LEU A 1 219 ? 3.405 -2.143 -6.433 1.00 77.31 219 LEU A C 1
ATOM 1676 O O . LEU A 1 219 ? 2.867 -2.335 -5.346 1.00 77.31 219 LEU A O 1
ATOM 1680 N N . ASN A 1 220 ? 4.437 -1.303 -6.577 1.00 78.25 220 ASN A N 1
ATOM 1681 C CA . ASN A 1 220 ? 4.957 -0.492 -5.470 1.00 78.25 220 ASN A CA 1
AT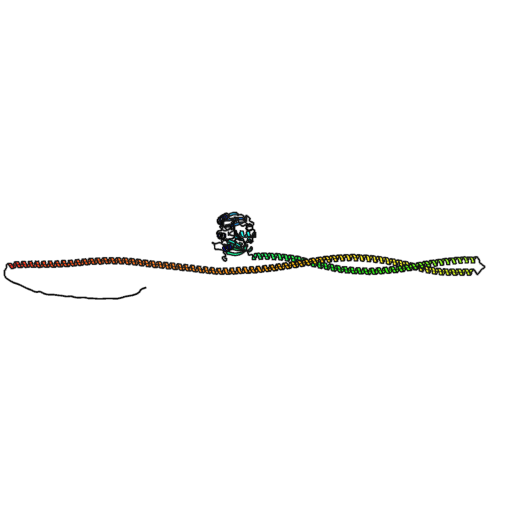OM 1682 C C . ASN A 1 220 ? 3.870 0.434 -4.895 1.00 78.25 220 ASN A C 1
ATOM 1684 O O . ASN A 1 220 ? 3.714 0.502 -3.680 1.00 78.25 220 ASN A O 1
ATOM 1688 N N . SER A 1 221 ? 3.081 1.097 -5.750 1.00 81.88 221 SER A N 1
ATOM 1689 C CA . SER A 1 221 ? 1.962 1.945 -5.311 1.00 81.88 221 SER A CA 1
ATOM 1690 C C . SER A 1 221 ? 0.888 1.155 -4.548 1.00 81.88 221 SER A C 1
ATOM 1692 O O . SER A 1 221 ? 0.405 1.638 -3.526 1.00 81.88 221 SER A O 1
ATOM 1694 N N . MET A 1 222 ? 0.564 -0.072 -4.978 1.00 80.25 222 MET A N 1
ATOM 1695 C CA . MET A 1 222 ? -0.348 -0.952 -4.229 1.00 80.25 222 MET A CA 1
ATOM 1696 C C . MET A 1 222 ? 0.219 -1.367 -2.863 1.00 80.25 222 MET A C 1
ATOM 1698 O O . MET A 1 222 ? -0.521 -1.412 -1.886 1.00 80.25 222 MET A O 1
ATOM 1702 N N . VAL A 1 223 ? 1.524 -1.657 -2.777 1.00 80.62 223 VAL A N 1
ATOM 1703 C CA . VAL A 1 223 ? 2.175 -2.028 -1.507 1.00 80.62 223 VAL A CA 1
ATOM 1704 C C . VAL A 1 223 ? 2.193 -0.867 -0.511 1.00 80.62 223 VAL A C 1
ATOM 1706 O O . VAL A 1 223 ? 2.052 -1.123 0.680 1.00 80.62 223 VAL A O 1
ATOM 1709 N N . VAL A 1 224 ? 2.307 0.385 -0.970 1.00 83.88 224 VAL A N 1
ATOM 1710 C CA . VAL A 1 224 ? 2.158 1.564 -0.097 1.00 83.88 224 VAL A CA 1
ATOM 1711 C C . VAL A 1 224 ? 0.720 1.677 0.424 1.00 83.88 224 VAL A C 1
ATOM 1713 O O . VAL A 1 224 ? 0.544 1.706 1.635 1.00 83.88 224 VAL A O 1
ATOM 1716 N N . SER A 1 225 ? -0.301 1.614 -0.447 1.00 82.56 225 SER A N 1
ATOM 1717 C CA . SER A 1 225 ? -1.719 1.681 -0.025 1.00 82.56 225 SER A CA 1
ATOM 1718 C C . SER A 1 225 ? -2.059 0.630 1.037 1.00 82.56 225 SER A C 1
ATOM 1720 O O . SER A 1 225 ? -2.558 0.962 2.108 1.00 82.56 225 SER A O 1
ATOM 1722 N N . HIS A 1 226 ? -1.701 -0.637 0.793 1.00 80.06 226 HIS A N 1
ATOM 1723 C CA . HIS A 1 226 ? -1.959 -1.709 1.757 1.00 80.06 226 HIS A CA 1
ATOM 1724 C C . HIS A 1 226 ? -1.136 -1.563 3.053 1.00 80.06 226 HIS A C 1
ATOM 1726 O O . HIS A 1 226 ? -1.552 -2.069 4.093 1.00 80.06 226 HIS A O 1
ATOM 1732 N N . ALA A 1 227 ? 0.031 -0.907 3.026 1.00 76.88 227 ALA A N 1
ATOM 1733 C CA . ALA A 1 227 ? 0.802 -0.632 4.240 1.00 76.88 227 ALA A CA 1
ATOM 1734 C C . ALA A 1 227 ? 0.127 0.446 5.104 1.00 76.88 227 ALA A C 1
ATOM 1736 O O . ALA A 1 227 ? 0.028 0.266 6.317 1.00 76.88 227 ALA A O 1
ATOM 1737 N N . ASP A 1 228 ? -0.394 1.507 4.481 1.00 79.88 228 ASP A N 1
ATOM 1738 C CA . ASP A 1 228 ? -1.161 2.556 5.162 1.00 79.88 228 ASP A CA 1
ATOM 1739 C C . ASP A 1 228 ? -2.475 1.991 5.751 1.00 79.88 228 ASP A C 1
ATOM 1741 O O . ASP A 1 228 ? -2.823 2.282 6.897 1.00 79.88 228 ASP A O 1
ATOM 1745 N N . GLU A 1 229 ? -3.163 1.107 5.016 1.00 80.19 229 GLU A N 1
ATOM 1746 C CA . GLU A 1 229 ? -4.353 0.371 5.483 1.00 80.19 229 GLU A CA 1
ATOM 1747 C C . GLU A 1 229 ? -4.049 -0.536 6.694 1.00 80.19 229 GLU A C 1
ATOM 1749 O O . GLU A 1 229 ? -4.801 -0.545 7.672 1.00 80.19 229 GLU A O 1
ATOM 1754 N N . ILE A 1 230 ? -2.925 -1.267 6.673 1.00 79.44 230 ILE A N 1
ATOM 1755 C CA . ILE A 1 230 ? -2.474 -2.098 7.804 1.00 79.44 230 ILE A CA 1
ATOM 1756 C C . ILE A 1 230 ? -2.161 -1.237 9.037 1.00 79.44 230 ILE A C 1
ATOM 1758 O O . ILE A 1 230 ? -2.491 -1.639 10.154 1.00 79.44 230 ILE A O 1
ATOM 1762 N N . GLU A 1 231 ? -1.541 -0.068 8.870 1.00 81.06 231 GLU A N 1
ATOM 1763 C CA . GLU A 1 231 ? -1.202 0.808 9.998 1.00 81.06 231 GLU A CA 1
ATOM 1764 C C . GLU A 1 231 ? -2.446 1.486 10.597 1.00 81.06 231 GLU A C 1
ATOM 1766 O O . GLU A 1 231 ? -2.560 1.597 11.820 1.00 81.06 231 GLU A O 1
ATOM 1771 N N . ALA A 1 232 ? -3.434 1.841 9.766 1.00 79.94 232 ALA A N 1
ATOM 1772 C CA . ALA A 1 232 ? -4.742 2.302 10.230 1.00 79.94 232 ALA A CA 1
ATOM 1773 C C . ALA A 1 232 ? -5.458 1.227 11.071 1.00 79.94 232 ALA A C 1
ATOM 1775 O O . ALA A 1 232 ? -5.840 1.495 12.213 1.00 79.94 232 ALA A O 1
ATOM 1776 N N . LEU A 1 233 ? -5.546 -0.007 10.557 1.00 79.88 233 LEU A N 1
ATOM 1777 C CA . LEU A 1 233 ? -6.164 -1.138 11.259 1.00 79.88 233 LEU A CA 1
ATOM 1778 C C . LEU A 1 233 ? -5.436 -1.505 12.561 1.00 79.88 233 LEU A C 1
ATOM 1780 O O . LEU A 1 233 ? -6.093 -1.852 13.538 1.00 79.88 233 LEU A O 1
ATOM 1784 N N . ARG A 1 234 ? -4.102 -1.378 12.633 1.00 79.19 234 ARG A N 1
ATOM 1785 C CA . ARG A 1 234 ? -3.352 -1.493 13.904 1.00 79.19 234 ARG A CA 1
ATOM 1786 C C . ARG A 1 234 ? -3.761 -0.416 14.910 1.00 79.19 234 ARG A C 1
ATOM 1788 O O . ARG A 1 234 ? -3.838 -0.695 16.105 1.00 79.19 234 ARG A O 1
ATOM 1795 N N . GLY A 1 235 ? -4.023 0.803 14.440 1.00 80.19 235 GLY A N 1
ATOM 1796 C CA . GLY A 1 235 ? -4.510 1.903 15.268 1.00 80.19 235 GLY A CA 1
ATOM 1797 C C . GLY A 1 235 ? -5.892 1.631 15.867 1.00 80.19 235 GLY A C 1
ATOM 1798 O O . GLY A 1 235 ? -6.090 1.877 17.056 1.00 80.19 235 GLY A O 1
ATOM 1799 N N . ASP A 1 236 ? -6.833 1.106 15.078 1.00 76.19 236 ASP A N 1
ATOM 1800 C CA . ASP A 1 236 ? -8.164 0.708 15.567 1.00 76.19 236 ASP A CA 1
ATOM 1801 C C . ASP A 1 236 ? -8.110 -0.519 16.481 1.00 76.19 236 ASP A C 1
ATOM 1803 O O . ASP A 1 236 ? -8.759 -0.551 17.525 1.00 76.19 236 ASP A O 1
ATOM 1807 N N . TYR A 1 237 ? -7.257 -1.482 16.148 1.00 75.62 237 TYR A N 1
ATOM 1808 C CA . TYR A 1 237 ? -6.977 -2.654 16.964 1.00 75.62 237 TYR A CA 1
ATOM 1809 C C . TYR A 1 237 ? -6.463 -2.292 18.371 1.00 75.62 237 TYR A C 1
ATOM 1811 O O . TYR A 1 237 ? -7.023 -2.760 19.361 1.00 75.62 237 TYR A O 1
ATOM 1819 N N . MET A 1 238 ? -5.472 -1.397 18.489 1.00 80.31 238 MET A N 1
ATOM 1820 C CA . MET A 1 238 ? -4.980 -0.937 19.800 1.00 80.31 238 MET A CA 1
ATOM 1821 C C . MET A 1 238 ? -6.047 -0.167 20.593 1.00 80.31 238 MET A C 1
ATOM 1823 O O . MET A 1 238 ? -6.137 -0.331 21.808 1.00 80.31 238 MET A O 1
ATOM 1827 N N . ARG A 1 239 ? -6.898 0.630 19.923 1.00 80.62 239 ARG A N 1
ATOM 1828 C CA . ARG A 1 239 ? -8.058 1.277 20.569 1.00 80.62 239 ARG A CA 1
ATOM 1829 C C . ARG A 1 239 ? -9.041 0.243 21.131 1.00 80.62 239 ARG A C 1
ATOM 1831 O O . ARG A 1 239 ? -9.563 0.435 22.225 1.00 80.62 239 ARG A O 1
ATOM 1838 N N . ALA A 1 240 ? -9.276 -0.848 20.404 1.00 73.25 240 ALA A N 1
ATOM 1839 C CA . ALA A 1 240 ? -10.163 -1.923 20.835 1.00 73.25 240 ALA A CA 1
ATOM 1840 C C . ALA A 1 240 ? -9.561 -2.813 21.936 1.00 73.25 240 ALA A C 1
ATOM 1842 O O . ALA A 1 240 ? -10.319 -3.315 22.757 1.00 73.25 240 ALA A O 1
ATOM 1843 N N . GLU A 1 241 ? -8.236 -3.007 21.993 1.00 77.44 241 GLU A N 1
ATOM 1844 C CA . GLU A 1 241 ? -7.596 -3.680 23.138 1.00 77.44 241 GLU A CA 1
ATOM 1845 C C . GLU A 1 241 ? -7.694 -2.831 24.412 1.00 77.44 241 GLU A C 1
ATOM 1847 O O . GLU A 1 241 ? -8.204 -3.333 25.409 1.00 77.44 241 GLU A O 1
ATOM 1852 N N . MET A 1 242 ? -7.357 -1.534 24.364 1.00 78.81 242 MET A N 1
ATOM 1853 C CA . MET A 1 242 ? -7.543 -0.635 25.518 1.00 78.81 242 MET A CA 1
ATOM 1854 C C . MET A 1 242 ? -9.001 -0.607 26.004 1.00 78.81 242 MET A C 1
ATOM 1856 O O . MET A 1 242 ? -9.258 -0.709 27.197 1.00 78.81 242 MET A O 1
ATOM 1860 N N . SER A 1 243 ? -9.969 -0.544 25.082 1.00 75.50 243 SER A N 1
ATOM 1861 C CA . SER A 1 243 ? -11.398 -0.560 25.429 1.00 75.50 243 SER A CA 1
ATOM 1862 C C . SER A 1 243 ? -11.887 -1.892 26.020 1.00 75.50 243 SER A C 1
ATOM 1864 O O . SER A 1 243 ? -12.980 -1.915 26.585 1.00 75.50 243 SER A O 1
ATOM 1866 N N . ILE A 1 244 ? -11.137 -2.988 25.865 1.00 76.38 244 ILE A N 1
ATOM 1867 C CA . ILE A 1 244 ? -11.411 -4.266 26.535 1.00 76.38 244 ILE A CA 1
ATOM 1868 C C . ILE A 1 244 ? -10.749 -4.275 27.917 1.00 76.38 244 ILE A C 1
ATOM 1870 O O . ILE A 1 244 ? -11.420 -4.628 28.879 1.00 76.38 244 ILE A O 1
ATOM 1874 N N . GLU A 1 245 ? -9.502 -3.812 28.050 1.00 78.06 245 GLU A N 1
ATOM 1875 C CA . GLU A 1 245 ? -8.823 -3.681 29.352 1.00 78.06 245 GLU A CA 1
ATOM 1876 C C . GLU A 1 245 ? -9.600 -2.755 30.313 1.00 78.06 245 GLU A C 1
ATOM 1878 O O . GLU A 1 245 ? -9.842 -3.123 31.464 1.00 78.06 245 GLU A O 1
ATOM 1883 N N . ASP A 1 246 ? -10.086 -1.604 29.829 1.00 75.50 246 ASP A N 1
ATOM 1884 C CA . ASP A 1 246 ? -10.954 -0.692 30.592 1.00 75.50 246 ASP A CA 1
ATOM 1885 C C . ASP A 1 246 ? -12.270 -1.375 31.026 1.00 75.50 246 ASP A C 1
ATOM 1887 O O . ASP A 1 246 ? -12.739 -1.188 32.153 1.00 75.50 246 ASP A O 1
ATOM 1891 N N . ALA A 1 247 ? -12.872 -2.189 30.149 1.00 71.75 247 ALA A N 1
ATOM 1892 C CA . ALA A 1 247 ? -14.130 -2.887 30.420 1.00 71.75 247 ALA A CA 1
ATOM 1893 C C . ALA A 1 247 ? -13.961 -4.073 31.387 1.00 71.75 247 ALA A C 1
ATOM 1895 O O . ALA A 1 247 ? -14.834 -4.307 32.222 1.00 71.75 247 ALA A O 1
ATOM 1896 N N . GLU A 1 248 ? -12.847 -4.805 31.304 1.00 76.56 248 GLU A N 1
ATOM 1897 C CA . GLU A 1 248 ? -12.489 -5.877 32.240 1.00 76.56 248 GLU A CA 1
ATOM 1898 C C . GLU A 1 248 ? -12.173 -5.309 33.629 1.00 76.56 248 GLU A C 1
ATOM 1900 O O . GLU A 1 248 ? -12.700 -5.811 34.621 1.00 76.56 248 GLU A O 1
ATOM 1905 N N . SER A 1 249 ? -11.421 -4.204 33.699 1.00 75.06 249 SER A N 1
ATOM 1906 C CA . SER A 1 249 ? -11.163 -3.469 34.944 1.00 75.06 249 SER A CA 1
ATOM 1907 C C . SER A 1 249 ? -12.467 -3.012 35.614 1.00 75.06 249 SER A C 1
ATOM 1909 O O . SER A 1 249 ? -12.700 -3.286 36.792 1.00 75.06 249 SER A O 1
ATOM 1911 N N . PHE A 1 250 ? -13.381 -2.399 34.850 1.00 73.94 250 PHE A N 1
ATOM 1912 C CA . PHE A 1 250 ? -14.677 -1.958 35.372 1.00 73.94 250 PHE A CA 1
ATOM 1913 C C . PHE A 1 250 ? -15.580 -3.127 35.799 1.00 73.94 250 PHE A C 1
ATOM 1915 O O . PHE A 1 250 ? -16.261 -3.036 36.819 1.00 73.94 250 PHE A O 1
ATOM 1922 N N . ALA A 1 251 ? -15.580 -4.244 35.063 1.00 72.62 251 ALA A N 1
ATOM 1923 C CA . ALA A 1 251 ? -16.310 -5.451 35.454 1.00 72.62 251 ALA A CA 1
ATOM 1924 C C . ALA A 1 251 ? -15.750 -6.082 36.743 1.00 72.62 251 ALA A C 1
ATOM 1926 O O . ALA A 1 251 ? -16.522 -6.607 37.547 1.00 72.62 251 ALA A O 1
ATOM 1927 N N . GLN A 1 252 ? -14.436 -5.994 36.975 1.00 76.62 252 GLN A N 1
ATOM 1928 C CA . GLN A 1 252 ? -13.815 -6.467 38.210 1.00 76.62 252 GLN A CA 1
ATOM 1929 C C . GLN A 1 252 ? -14.155 -5.560 39.407 1.00 76.62 252 GLN A C 1
ATOM 1931 O O . GLN A 1 252 ? -14.584 -6.073 40.438 1.00 76.62 252 GLN A O 1
ATOM 1936 N N . GLU A 1 253 ? -14.093 -4.229 39.260 1.00 77.12 253 GLU A N 1
ATOM 1937 C CA . GLU A 1 253 ? -14.557 -3.291 40.303 1.00 77.12 253 GLU A CA 1
ATOM 1938 C C . GLU A 1 253 ? -16.047 -3.491 40.652 1.00 77.12 253 GLU A C 1
ATOM 1940 O O . GLU A 1 253 ? -16.432 -3.414 41.820 1.00 77.12 253 GLU A O 1
ATOM 1945 N N . GLN A 1 254 ? -16.898 -3.785 39.660 1.00 74.12 254 GLN A N 1
ATOM 1946 C CA . GLN A 1 254 ? -18.311 -4.133 39.879 1.00 74.12 254 GLN A CA 1
ATOM 1947 C C . GLN A 1 254 ? -18.466 -5.431 40.690 1.00 74.12 254 GLN A C 1
ATOM 1949 O O . GLN A 1 254 ? -19.326 -5.493 41.569 1.00 74.12 254 GLN A O 1
ATOM 1954 N N . GLY A 1 255 ? -17.637 -6.446 40.419 1.00 75.69 255 GLY A N 1
ATOM 1955 C CA . GLY A 1 255 ? -17.624 -7.720 41.145 1.00 75.69 255 GLY A CA 1
ATOM 1956 C C . GLY A 1 255 ? -17.245 -7.557 42.618 1.00 75.69 255 GLY A C 1
ATOM 1957 O O . GLY A 1 255 ? -18.007 -7.971 43.492 1.00 75.69 255 GLY A O 1
ATOM 1958 N N . ASP A 1 256 ? -16.133 -6.870 42.895 1.00 77.12 256 ASP A N 1
ATOM 1959 C CA . ASP A 1 256 ? -15.669 -6.584 44.261 1.00 77.12 256 ASP A CA 1
ATOM 1960 C C . ASP A 1 256 ? -16.732 -5.799 45.066 1.00 77.12 256 ASP A C 1
ATOM 1962 O O . ASP A 1 256 ? -16.978 -6.068 46.247 1.00 77.12 256 ASP A O 1
ATOM 1966 N N . LEU A 1 257 ? -17.422 -4.848 44.419 1.00 76.38 257 LEU A N 1
ATOM 1967 C CA . LEU A 1 257 ? -18.528 -4.089 45.018 1.00 76.38 257 LEU A CA 1
ATOM 1968 C C . LEU A 1 257 ? -19.793 -4.931 45.254 1.00 76.38 257 LEU A C 1
ATOM 1970 O O . LEU A 1 257 ? -20.542 -4.637 46.191 1.00 76.38 257 LEU A O 1
ATOM 1974 N N . ALA A 1 258 ? -20.054 -5.949 44.433 1.00 74.81 258 ALA A N 1
ATOM 1975 C CA . ALA A 1 258 ? -21.174 -6.867 44.620 1.00 74.81 258 ALA A CA 1
ATOM 1976 C C . ALA A 1 258 ? -20.923 -7.819 45.803 1.00 74.81 258 ALA A C 1
ATOM 1978 O O . ALA A 1 258 ? -21.771 -7.905 46.693 1.00 74.81 258 ALA A O 1
ATOM 1979 N N . GLU A 1 259 ? -19.741 -8.443 45.881 1.00 77.50 259 GLU A N 1
ATOM 1980 C CA . GLU A 1 259 ? -19.368 -9.338 46.990 1.00 77.50 259 GLU A CA 1
ATOM 1981 C C . GLU A 1 259 ? -19.374 -8.593 48.339 1.00 77.50 259 GLU A C 1
ATOM 1983 O O . GLU A 1 259 ? -19.953 -9.068 49.322 1.00 77.50 259 GLU A O 1
ATOM 1988 N N . ALA A 1 260 ? -18.842 -7.364 48.379 1.00 77.31 260 ALA A N 1
ATOM 1989 C CA . ALA A 1 260 ? -18.897 -6.515 49.571 1.00 77.31 260 ALA A CA 1
ATOM 1990 C C . ALA A 1 260 ? -20.341 -6.222 50.034 1.00 77.31 260 ALA A C 1
ATOM 1992 O O . ALA A 1 260 ? -20.635 -6.254 51.234 1.00 77.31 260 ALA A O 1
ATOM 1993 N N . ARG A 1 261 ? -21.266 -5.972 49.095 1.00 77.50 261 ARG A N 1
ATOM 1994 C CA . ARG A 1 261 ? -22.688 -5.728 49.396 1.00 77.50 261 ARG A CA 1
ATOM 1995 C C . ARG A 1 261 ? -23.436 -6.988 49.819 1.00 77.50 261 ARG A C 1
ATOM 1997 O O . ARG A 1 261 ? -24.312 -6.888 50.679 1.00 77.50 261 ARG A O 1
ATOM 2004 N N . GLU A 1 262 ? -23.109 -8.158 49.270 1.00 77.31 262 GLU A N 1
ATOM 2005 C CA . GLU A 1 262 ? -23.694 -9.413 49.754 1.00 77.31 262 GLU A CA 1
ATOM 2006 C C . GLU A 1 262 ? -23.235 -9.706 51.194 1.00 77.31 262 GLU A C 1
ATOM 2008 O O . GLU A 1 262 ? -24.054 -10.083 52.037 1.00 77.31 262 GLU A O 1
ATOM 2013 N N . GLY A 1 263 ? -21.972 -9.409 51.521 1.00 78.50 263 GLY A N 1
ATOM 2014 C CA . GLY A 1 263 ? -21.456 -9.434 52.893 1.00 78.50 263 GLY A CA 1
ATOM 2015 C C . GLY A 1 263 ? -22.234 -8.521 53.854 1.00 78.50 263 GLY A C 1
ATOM 2016 O O . GLY A 1 263 ? -22.620 -8.954 54.944 1.00 78.50 263 GLY A O 1
ATOM 2017 N N . GLU A 1 264 ? -22.549 -7.285 53.446 1.00 78.44 264 GLU A N 1
ATOM 2018 C CA . GLU A 1 264 ? -23.429 -6.400 54.228 1.00 78.44 264 GLU A CA 1
ATOM 2019 C C . GLU A 1 264 ? -24.852 -6.964 54.378 1.00 78.44 264 GLU A C 1
ATOM 2021 O O . GLU A 1 264 ? -25.408 -6.947 55.481 1.00 78.44 264 GLU A O 1
ATOM 2026 N N . LEU A 1 265 ? -25.453 -7.491 53.302 1.00 79.06 265 LEU A N 1
ATOM 2027 C CA . LEU A 1 265 ? -26.773 -8.127 53.367 1.00 79.06 265 LEU A CA 1
ATOM 2028 C C . LEU A 1 265 ? -26.781 -9.316 54.331 1.00 79.06 265 LEU A C 1
ATOM 2030 O O . LEU A 1 265 ? -27.741 -9.467 55.088 1.00 79.06 265 LEU A O 1
ATOM 2034 N N . ALA A 1 266 ? -25.737 -10.146 54.338 1.00 79.50 266 ALA A N 1
ATOM 2035 C CA . ALA A 1 266 ? -25.602 -11.263 55.268 1.00 79.50 266 ALA A CA 1
ATOM 2036 C C . ALA A 1 266 ? -25.577 -10.781 56.730 1.00 79.50 266 ALA A C 1
ATOM 2038 O O . ALA A 1 266 ? -26.344 -11.288 57.552 1.00 79.50 266 ALA A O 1
ATOM 2039 N N . ALA A 1 267 ? -24.792 -9.743 57.038 1.00 78.94 267 ALA A N 1
ATOM 2040 C CA . ALA A 1 267 ? -24.726 -9.159 58.378 1.00 78.94 267 ALA A CA 1
ATOM 2041 C C . ALA A 1 267 ? -26.071 -8.553 58.833 1.00 78.94 267 ALA A C 1
ATOM 2043 O O . ALA A 1 267 ? -26.493 -8.752 59.975 1.00 78.94 267 ALA A O 1
ATOM 2044 N N . VAL A 1 268 ? -26.797 -7.856 57.949 1.00 78.81 268 VAL A N 1
ATOM 2045 C CA . VAL A 1 268 ? -28.125 -7.304 58.284 1.00 78.81 268 VAL A CA 1
ATOM 2046 C C . VAL A 1 268 ? -29.179 -8.416 58.410 1.00 78.81 268 VAL A C 1
ATOM 2048 O O . VAL A 1 268 ? -30.026 -8.348 59.302 1.00 78.81 268 VAL A O 1
ATOM 2051 N N . ARG A 1 269 ? -29.108 -9.486 57.601 1.00 79.12 269 ARG A N 1
ATOM 2052 C CA . ARG A 1 269 ? -29.949 -10.694 57.756 1.00 79.12 269 ARG A CA 1
ATOM 2053 C C . ARG A 1 269 ? -29.724 -11.359 59.125 1.00 79.12 269 ARG A C 1
ATOM 2055 O O . ARG A 1 269 ? -30.702 -11.754 59.762 1.00 79.12 269 ARG A O 1
ATOM 2062 N N . GLU A 1 270 ? -28.485 -11.421 59.619 1.00 84.12 270 GLU A N 1
ATOM 2063 C CA . GLU A 1 270 ? -28.164 -11.935 60.962 1.00 84.12 270 GLU A CA 1
ATOM 2064 C C . GLU A 1 270 ? -28.698 -11.024 62.088 1.00 84.12 270 GLU A C 1
ATOM 2066 O O . GLU A 1 270 ? -29.306 -11.512 63.048 1.00 84.12 270 GLU A O 1
ATOM 2071 N N . GLN A 1 271 ? -28.581 -9.697 61.957 1.00 80.31 271 GLN A N 1
ATOM 2072 C CA . GLN A 1 271 ? -29.201 -8.756 62.907 1.00 80.31 271 GLN A CA 1
ATOM 2073 C C . GLN A 1 271 ? -30.732 -8.888 62.947 1.00 80.31 271 GLN A C 1
ATOM 2075 O O . GLN A 1 271 ? -31.328 -8.897 64.024 1.00 80.31 271 GLN A O 1
ATOM 2080 N N . MET A 1 272 ? -31.378 -9.077 61.795 1.00 80.06 272 MET A N 1
ATOM 2081 C CA . MET A 1 272 ? -32.822 -9.326 61.722 1.00 80.06 272 MET A CA 1
ATOM 2082 C C . MET A 1 272 ? -33.216 -10.656 62.388 1.00 80.06 272 MET A C 1
ATOM 2084 O O . MET A 1 272 ? -34.266 -10.740 63.029 1.00 80.06 272 MET A O 1
ATOM 2088 N N . ALA A 1 273 ? -32.373 -11.691 62.289 1.00 81.00 273 ALA A N 1
ATOM 2089 C CA . ALA A 1 273 ? -32.592 -12.973 62.959 1.00 81.00 273 ALA A CA 1
ATOM 2090 C C . ALA A 1 273 ? -32.429 -12.879 64.487 1.00 81.00 273 ALA A C 1
ATOM 2092 O O . ALA A 1 273 ? -33.245 -13.438 65.225 1.00 81.00 273 ALA A O 1
ATOM 2093 N N . THR A 1 274 ? -31.424 -12.146 64.979 1.00 82.38 274 THR A N 1
ATOM 2094 C CA . THR A 1 274 ? -31.243 -11.931 66.425 1.00 82.38 274 THR A CA 1
ATOM 2095 C C . THR A 1 274 ? -32.362 -11.069 67.010 1.00 82.38 274 THR A C 1
ATOM 2097 O O . THR A 1 274 ? -32.936 -11.460 68.024 1.00 82.38 274 THR A O 1
ATOM 2100 N N . SER A 1 275 ? -32.763 -9.985 66.336 1.00 78.38 275 SER A N 1
ATOM 2101 C CA . SER A 1 275 ? -33.865 -9.118 66.779 1.00 78.38 275 SER A CA 1
ATOM 2102 C C . SER A 1 275 ? -35.206 -9.866 66.859 1.00 78.38 275 SER A C 1
ATOM 2104 O O . SER A 1 275 ? -35.869 -9.827 67.895 1.00 78.38 275 SER A O 1
ATOM 2106 N N . LYS A 1 276 ? -35.554 -10.690 65.857 1.00 79.75 276 LYS A N 1
ATOM 2107 C CA . LYS A 1 276 ? -36.739 -11.577 65.917 1.00 79.75 276 LYS A CA 1
ATOM 2108 C C . LYS A 1 276 ? -36.668 -12.612 67.046 1.00 79.75 276 LYS A C 1
ATOM 2110 O O . LYS A 1 276 ? -37.689 -12.955 67.642 1.00 79.75 276 LYS A O 1
ATOM 2115 N N . ALA A 1 277 ? -35.471 -13.092 67.386 1.00 81.38 277 ALA A N 1
ATOM 2116 C CA . ALA A 1 277 ? -35.281 -13.957 68.547 1.00 81.38 277 ALA A CA 1
ATOM 2117 C C . ALA A 1 277 ? -35.425 -13.202 69.886 1.00 81.38 277 ALA A C 1
ATOM 2119 O O . ALA A 1 277 ? -35.682 -13.832 70.914 1.00 81.38 277 ALA A O 1
ATOM 2120 N N . GLU A 1 278 ? -35.268 -11.876 69.921 1.00 81.31 278 GLU A N 1
ATOM 2121 C CA . GLU A 1 278 ? -35.585 -11.049 71.095 1.00 81.31 278 GLU A CA 1
ATOM 2122 C C . GLU A 1 278 ? -37.075 -10.714 71.175 1.00 81.31 278 GLU A C 1
ATOM 2124 O O . GLU A 1 278 ? -37.673 -10.897 72.238 1.00 81.31 278 GLU A O 1
ATOM 2129 N N . GLU A 1 279 ? -37.701 -10.371 70.049 1.00 78.56 279 GLU A N 1
ATOM 2130 C CA . GLU A 1 279 ? -39.152 -10.222 69.910 1.00 78.56 279 GLU A CA 1
ATOM 2131 C C . GLU A 1 279 ? -39.887 -11.467 70.448 1.00 78.56 279 GLU A C 1
ATOM 2133 O O . GLU A 1 279 ? -40.751 -11.362 71.322 1.00 78.56 279 GLU A O 1
ATOM 2138 N N . SER A 1 280 ? -39.465 -12.678 70.051 1.00 81.88 280 SER A N 1
ATOM 2139 C CA . SER A 1 280 ? -40.070 -13.923 70.545 1.00 81.88 280 SER A CA 1
ATOM 2140 C C . SER A 1 280 ? -39.923 -14.118 72.063 1.00 81.88 280 SER A C 1
ATOM 2142 O O . SER A 1 280 ? -40.821 -14.668 72.708 1.00 81.88 280 SER A O 1
ATOM 2144 N N . LYS A 1 281 ? -38.819 -13.646 72.668 1.00 85.00 281 LYS A N 1
ATOM 2145 C CA . LYS A 1 281 ? -38.622 -13.673 74.134 1.00 85.00 281 LYS A CA 1
ATOM 2146 C C . LYS A 1 281 ? -39.537 -12.660 74.828 1.00 85.00 281 LYS A C 1
ATOM 2148 O O . LYS A 1 281 ? -40.073 -12.964 75.895 1.00 85.00 281 LYS A O 1
ATOM 2153 N N . LEU A 1 282 ? -39.737 -11.478 74.238 1.00 81.44 282 LEU A N 1
ATOM 2154 C CA . LEU A 1 282 ? -40.652 -10.455 74.751 1.00 81.44 282 LEU A CA 1
ATOM 2155 C C . LEU A 1 282 ? -42.111 -10.933 74.696 1.00 81.44 282 LEU A C 1
ATOM 2157 O O . LEU A 1 282 ? -42.814 -10.817 75.699 1.00 81.44 282 LEU A O 1
ATOM 2161 N N . ILE A 1 283 ? -42.538 -11.567 73.598 1.00 83.00 283 ILE A N 1
ATOM 2162 C CA . ILE A 1 283 ? -43.866 -12.194 73.464 1.00 83.00 283 ILE A CA 1
ATOM 2163 C C . ILE A 1 283 ? -44.079 -13.271 74.543 1.00 83.00 283 ILE A C 1
ATOM 2165 O O . ILE A 1 283 ? -45.094 -13.258 75.244 1.00 83.00 283 ILE A O 1
ATOM 2169 N N . ALA A 1 284 ? -43.107 -14.169 74.746 1.00 83.38 284 ALA A N 1
ATOM 2170 C CA . ALA A 1 284 ? -43.180 -15.195 75.792 1.00 83.38 284 ALA A CA 1
ATOM 2171 C C . ALA A 1 284 ? -43.241 -14.593 77.213 1.00 83.38 284 ALA A C 1
ATOM 2173 O O . ALA A 1 284 ? -43.979 -15.081 78.077 1.00 83.38 284 ALA A O 1
ATOM 2174 N N . LYS A 1 285 ? -42.510 -13.498 77.459 1.00 85.19 285 LYS A N 1
ATOM 2175 C CA . LYS A 1 285 ? -42.539 -12.772 78.736 1.00 85.19 285 LYS A CA 1
ATOM 2176 C C . LYS A 1 285 ? -43.882 -12.074 78.973 1.00 85.19 285 LYS A C 1
ATOM 2178 O O . LYS A 1 285 ? -44.410 -12.170 80.079 1.00 85.19 285 LYS A O 1
ATOM 2183 N N . LEU A 1 286 ? -44.461 -11.442 77.950 1.00 81.94 286 LEU A N 1
ATOM 2184 C CA . LEU A 1 286 ? -45.797 -10.837 77.999 1.00 81.94 286 LEU A CA 1
ATOM 2185 C C . LEU A 1 286 ? -46.874 -11.878 78.327 1.00 81.94 286 LEU A C 1
ATOM 2187 O O . LEU A 1 286 ? -47.664 -11.661 79.242 1.00 81.94 286 LEU A O 1
ATOM 2191 N N . ALA A 1 287 ? -46.862 -13.034 77.655 1.00 81.69 287 ALA A N 1
ATOM 2192 C CA . ALA A 1 287 ? -47.789 -14.132 77.939 1.00 81.69 287 ALA A CA 1
ATOM 2193 C C . ALA A 1 287 ? -47.656 -14.660 79.383 1.00 81.69 287 ALA A C 1
ATOM 2195 O O . ALA A 1 287 ? -48.654 -14.980 80.029 1.00 81.69 287 ALA A O 1
ATOM 2196 N N . THR A 1 288 ? -46.430 -14.700 79.916 1.00 85.06 288 THR A N 1
ATOM 2197 C CA . THR A 1 288 ? -46.162 -15.111 81.305 1.00 85.06 288 THR A CA 1
ATOM 2198 C C . THR A 1 288 ? -46.698 -14.089 82.315 1.00 85.06 288 THR A C 1
ATOM 2200 O O . THR A 1 288 ? -47.377 -14.466 83.271 1.00 85.06 288 THR A O 1
ATOM 2203 N N . LEU A 1 289 ? -46.438 -12.795 82.096 1.00 82.62 289 LEU A N 1
ATOM 2204 C CA . LEU A 1 289 ? -46.894 -11.706 82.970 1.00 82.62 289 LEU A CA 1
ATOM 2205 C C . LEU A 1 289 ? -48.425 -11.538 82.951 1.00 82.62 289 LEU A C 1
ATOM 2207 O O . LEU A 1 289 ? -49.027 -11.325 83.999 1.00 82.62 289 LEU A O 1
ATOM 2211 N N . ASP A 1 290 ? -49.070 -11.683 81.792 1.00 79.62 290 ASP A N 1
ATOM 2212 C CA . ASP A 1 290 ? -50.535 -11.660 81.654 1.00 79.62 290 ASP A CA 1
ATOM 2213 C C . ASP A 1 290 ? -51.187 -12.875 82.343 1.00 79.62 290 ASP A C 1
ATOM 2215 O O . ASP A 1 290 ? -52.227 -12.742 82.995 1.00 79.62 290 ASP A O 1
ATOM 2219 N N . GLY A 1 291 ? -50.534 -14.043 82.298 1.00 82.12 291 GLY A N 1
ATOM 2220 C CA . GLY A 1 291 ? -50.896 -15.203 83.113 1.00 82.12 291 GLY A CA 1
ATOM 2221 C C . GLY A 1 291 ? -50.852 -14.897 84.615 1.00 82.12 291 GLY A C 1
ATOM 2222 O O . GLY A 1 291 ? -51.848 -15.102 85.309 1.00 82.12 291 GLY A O 1
ATOM 2223 N N . GLN A 1 292 ? -49.740 -14.334 85.101 1.00 81.25 292 GLN A N 1
ATOM 2224 C CA . GLN A 1 292 ? -49.575 -13.939 86.506 1.00 81.25 292 GLN A CA 1
ATOM 2225 C C . GLN A 1 292 ? -50.608 -12.888 86.941 1.00 81.25 292 GLN A C 1
ATOM 2227 O O . GLN A 1 292 ? -51.241 -13.057 87.983 1.00 81.25 292 GLN A O 1
ATOM 2232 N N . LEU A 1 293 ? -50.860 -11.858 86.124 1.00 80.75 293 LEU A N 1
ATOM 2233 C CA . LEU A 1 293 ? -51.874 -10.833 86.400 1.00 80.75 293 LEU A CA 1
ATOM 2234 C C . LEU A 1 293 ? -53.283 -11.441 86.505 1.00 80.75 293 LEU A C 1
ATOM 2236 O O . LEU A 1 293 ? -54.081 -11.070 87.368 1.00 80.75 293 LEU A O 1
ATOM 2240 N N . LYS A 1 294 ? -53.604 -12.432 85.666 1.00 81.75 294 LYS A N 1
ATOM 2241 C CA . LYS A 1 294 ? -54.878 -13.165 85.736 1.00 81.75 294 LYS A CA 1
ATOM 2242 C C . LYS A 1 294 ? -55.001 -14.040 86.983 1.00 81.75 294 LYS A C 1
ATOM 2244 O O . LYS A 1 294 ? -56.127 -14.395 87.339 1.00 81.75 294 LYS A O 1
ATOM 2249 N N . GLU A 1 295 ? -53.906 -14.389 87.652 1.00 80.44 295 GLU A N 1
ATOM 2250 C CA . GLU A 1 295 ? -53.923 -15.091 88.939 1.00 80.44 295 GLU A CA 1
ATOM 2251 C C . GLU A 1 295 ? -53.984 -14.122 90.124 1.00 80.44 295 GLU A C 1
ATOM 2253 O O . GLU A 1 295 ? -54.863 -14.288 90.974 1.00 80.44 295 GLU A O 1
ATOM 2258 N N . THR A 1 296 ? -53.182 -13.052 90.146 1.00 77.06 296 THR A N 1
ATOM 2259 C CA . THR A 1 296 ? -53.269 -12.014 91.193 1.00 77.06 296 THR A CA 1
ATOM 2260 C C . THR A 1 296 ? -54.627 -11.314 91.184 1.00 77.06 296 THR A C 1
ATOM 2262 O O . THR A 1 296 ? -55.217 -11.115 92.242 1.00 77.06 296 THR A O 1
ATOM 2265 N N . SER A 1 297 ? -55.218 -11.061 90.011 1.00 76.81 297 SER A N 1
ATOM 2266 C CA . SER A 1 297 ? -56.579 -10.519 89.893 1.00 76.81 297 SER A CA 1
ATOM 2267 C C . SER A 1 297 ? -57.646 -11.454 90.488 1.00 76.81 297 SER A C 1
ATOM 2269 O O . SER A 1 297 ? -58.645 -10.985 91.036 1.00 76.81 297 SER A O 1
ATOM 2271 N N . LYS A 1 298 ? -57.458 -12.783 90.419 1.00 79.94 298 LYS A N 1
ATOM 2272 C CA . LYS A 1 298 ? -58.346 -13.763 91.081 1.00 79.94 298 LYS A CA 1
ATOM 2273 C C . LYS A 1 298 ? -58.103 -13.807 92.590 1.00 79.94 298 LYS A C 1
ATOM 2275 O O . LYS A 1 298 ? -59.077 -13.904 93.337 1.00 79.94 298 LYS A O 1
ATOM 2280 N N . ALA A 1 299 ? -56.842 -13.727 93.025 1.00 76.62 299 ALA A N 1
ATOM 2281 C CA . ALA A 1 299 ? -56.467 -13.659 94.435 1.00 76.62 299 ALA A CA 1
ATOM 2282 C C . ALA A 1 299 ? -57.077 -12.415 95.095 1.00 76.62 299 ALA A C 1
ATOM 2284 O O . ALA A 1 299 ? -57.916 -12.571 95.976 1.00 76.62 299 ALA A O 1
ATOM 2285 N N . SER A 1 300 ? -56.812 -11.225 94.549 1.00 77.75 300 SER A N 1
ATOM 2286 C CA . SER A 1 300 ? -57.345 -9.935 95.004 1.00 77.75 300 SER A CA 1
ATOM 2287 C C . SER A 1 300 ? -58.877 -9.931 95.102 1.00 77.75 300 SER A C 1
ATOM 2289 O O . SER A 1 300 ? -59.432 -9.615 96.153 1.00 77.75 300 SER A O 1
ATOM 2291 N N . LYS A 1 301 ? -59.594 -10.426 94.080 1.00 78.00 301 LYS A N 1
ATOM 2292 C CA . LYS A 1 301 ? -61.068 -10.564 94.124 1.00 78.00 301 LYS A CA 1
ATOM 2293 C C . LYS A 1 301 ? -61.557 -11.548 95.197 1.00 78.00 301 LYS A C 1
ATOM 2295 O O . LYS A 1 301 ? -62.672 -11.403 95.702 1.00 78.00 301 LYS A O 1
ATOM 2300 N N . ALA A 1 302 ? -60.758 -12.550 95.566 1.00 77.31 302 ALA A N 1
ATOM 2301 C CA . ALA A 1 302 ? -61.037 -13.424 96.705 1.00 77.31 302 ALA A CA 1
ATOM 2302 C C . ALA A 1 302 ? -60.637 -12.782 98.051 1.00 77.31 302 ALA A C 1
ATOM 2304 O O . ALA A 1 302 ? -61.311 -13.033 99.053 1.00 77.31 302 ALA A O 1
ATOM 2305 N N . GLY A 1 303 ? -59.600 -11.940 98.069 1.00 75.62 303 GLY A N 1
ATOM 2306 C CA . GLY A 1 303 ? -59.176 -11.082 99.174 1.00 75.62 303 GLY A CA 1
ATOM 2307 C C . GLY A 1 303 ? -60.263 -10.083 99.559 1.00 75.62 303 GLY A C 1
ATOM 2308 O O . GLY A 1 303 ? -60.800 -10.184 100.659 1.00 75.62 303 GLY A O 1
ATOM 2309 N N . ASP A 1 304 ? -60.700 -9.227 98.633 1.00 76.44 304 ASP A N 1
ATOM 2310 C CA . ASP A 1 304 ? -61.814 -8.280 98.814 1.00 76.44 304 ASP A CA 1
ATOM 2311 C C . ASP A 1 304 ? -63.102 -8.987 99.279 1.00 76.44 304 ASP A C 1
ATOM 2313 O O . ASP A 1 304 ? -63.820 -8.517 100.169 1.00 76.44 304 ASP A O 1
ATOM 2317 N N . LYS A 1 305 ? -63.392 -10.176 98.729 1.00 79.69 305 LYS A N 1
ATOM 2318 C CA . LYS A 1 305 ? -64.547 -10.982 99.149 1.00 79.69 305 LYS A CA 1
ATOM 2319 C C . LYS A 1 305 ? -64.412 -11.471 100.596 1.00 79.69 305 LYS A C 1
ATOM 2321 O O . LYS A 1 305 ? -65.390 -11.377 101.340 1.00 79.69 305 LYS A O 1
ATOM 2326 N N . LYS A 1 306 ? -63.233 -11.952 101.015 1.00 77.94 306 LYS A N 1
ATOM 2327 C CA . LYS A 1 306 ? -62.946 -12.316 102.418 1.00 77.94 306 LYS A CA 1
ATOM 2328 C C . LYS A 1 306 ? -63.017 -11.092 103.331 1.00 77.94 306 LYS A C 1
ATOM 2330 O O . LYS A 1 306 ? -63.689 -11.167 104.354 1.00 77.94 306 LYS A O 1
ATOM 2335 N N . LEU A 1 307 ? -62.402 -9.979 102.935 1.00 77.62 307 LEU A N 1
ATOM 2336 C CA . LEU A 1 307 ? -62.407 -8.708 103.655 1.00 77.62 307 LEU A CA 1
ATOM 2337 C C . LEU A 1 307 ? -63.847 -8.267 103.945 1.00 77.62 307 LEU A C 1
ATOM 2339 O O . LEU A 1 307 ? -64.236 -8.181 105.106 1.00 77.62 307 LEU A O 1
ATOM 2343 N N . SER A 1 308 ? -64.697 -8.173 102.915 1.00 77.25 308 SER A N 1
ATOM 2344 C CA . SER A 1 308 ? -66.121 -7.832 103.076 1.00 77.25 308 SER A CA 1
ATOM 2345 C C . SER A 1 308 ? -66.899 -8.804 103.982 1.00 77.25 308 SER A C 1
ATOM 2347 O O . SER A 1 308 ? -67.884 -8.418 104.617 1.00 77.25 308 SER A O 1
ATOM 2349 N N . GLN A 1 309 ? -66.468 -10.068 104.081 1.00 78.56 309 GLN A N 1
ATOM 2350 C CA . GLN A 1 309 ? -67.047 -11.055 104.992 1.00 78.56 309 GLN A CA 1
ATOM 2351 C C . GLN A 1 309 ? -66.556 -10.870 106.438 1.00 78.56 309 GLN A C 1
ATOM 2353 O O . GLN A 1 309 ? -67.336 -11.105 107.363 1.00 78.56 309 GLN A O 1
ATOM 2358 N N . VAL A 1 310 ? -65.305 -10.447 106.649 1.00 76.31 310 VAL A N 1
ATOM 2359 C CA . VAL A 1 310 ? -64.754 -10.112 107.973 1.00 76.31 310 VAL A CA 1
ATOM 2360 C C . VAL A 1 310 ? -65.361 -8.809 108.490 1.00 76.31 310 VAL A C 1
ATOM 2362 O O . VAL A 1 310 ? -65.882 -8.813 109.603 1.00 76.31 310 VAL A O 1
ATOM 2365 N N . THR A 1 311 ? -65.444 -7.749 107.676 1.00 77.50 311 THR A N 1
ATOM 2366 C CA . THR A 1 311 ? -66.123 -6.489 108.040 1.00 77.50 311 THR A CA 1
ATOM 2367 C C . THR A 1 311 ? -67.561 -6.753 108.498 1.00 77.50 311 THR A C 1
ATOM 2369 O O . THR A 1 311 ? -67.935 -6.391 109.609 1.00 77.50 311 THR A O 1
ATOM 2372 N N . ARG A 1 312 ? -68.343 -7.520 107.720 1.00 81.50 312 ARG A N 1
ATOM 2373 C CA . ARG A 1 312 ? -69.725 -7.905 108.075 1.00 81.50 312 ARG A CA 1
ATOM 2374 C C . ARG A 1 312 ? -69.840 -8.813 109.304 1.00 81.50 312 ARG A C 1
ATOM 2376 O O . ARG A 1 312 ? -70.920 -8.903 109.888 1.00 81.50 312 ARG A O 1
ATOM 2383 N N . LYS A 1 313 ? -68.781 -9.534 109.691 1.00 79.19 313 LYS A N 1
ATOM 2384 C CA . LYS A 1 313 ? -68.732 -10.258 110.974 1.00 79.19 313 LYS A CA 1
ATOM 2385 C C . LYS A 1 313 ? -68.450 -9.292 112.121 1.00 79.19 313 LYS A C 1
ATOM 2387 O O . LYS A 1 313 ? -69.150 -9.362 113.127 1.00 79.19 313 LYS A O 1
ATOM 2392 N N . LEU A 1 314 ? -67.488 -8.385 111.947 1.00 77.50 314 LEU A N 1
ATOM 2393 C CA . LEU A 1 314 ? -67.116 -7.384 112.942 1.00 77.50 314 LEU A CA 1
ATOM 2394 C C . LEU A 1 314 ? -68.287 -6.445 113.260 1.00 77.50 314 LEU A C 1
ATOM 2396 O O . LEU A 1 314 ? -68.638 -6.309 114.424 1.00 77.50 314 LEU A O 1
ATOM 2400 N N . GLU A 1 315 ? -68.974 -5.908 112.248 1.00 79.69 315 GLU A N 1
ATOM 2401 C CA . GLU A 1 315 ? -70.203 -5.110 112.412 1.00 79.69 315 GLU A CA 1
ATOM 2402 C C . GLU A 1 315 ? -71.246 -5.823 113.288 1.00 79.69 315 GLU A C 1
ATOM 2404 O O . GLU A 1 315 ? -71.845 -5.220 114.178 1.00 79.69 315 GLU A O 1
ATOM 2409 N N . ARG A 1 316 ? -71.454 -7.128 113.063 1.00 79.69 316 ARG A N 1
ATOM 2410 C CA . ARG A 1 316 ? -72.412 -7.946 113.824 1.00 79.69 316 ARG A CA 1
ATOM 2411 C C . ARG A 1 316 ? -71.932 -8.244 115.243 1.00 79.69 316 ARG A C 1
ATOM 2413 O O . ARG A 1 316 ? -72.764 -8.330 116.142 1.00 79.69 316 ARG A O 1
ATOM 2420 N N . ALA A 1 317 ? -70.627 -8.406 115.453 1.00 75.00 317 ALA A N 1
ATOM 2421 C CA . ALA A 1 317 ? -70.041 -8.573 116.779 1.00 75.00 317 ALA A CA 1
ATOM 2422 C C . ALA A 1 317 ? -70.146 -7.268 117.586 1.00 75.00 317 ALA A C 1
ATOM 2424 O O . ALA A 1 317 ? -70.666 -7.279 118.698 1.00 75.00 317 ALA A O 1
ATOM 2425 N N . GLU A 1 318 ? -69.807 -6.122 116.990 1.00 78.06 318 GLU A N 1
ATOM 2426 C CA . GLU A 1 318 ? -69.985 -4.810 117.618 1.00 78.06 318 GLU A CA 1
ATOM 2427 C C . GLU A 1 318 ? -71.457 -4.477 117.896 1.00 78.06 318 GLU A C 1
ATOM 2429 O O . GLU A 1 318 ? -71.766 -3.914 118.942 1.00 78.06 318 GLU A O 1
ATOM 2434 N N . GLN A 1 319 ? -72.390 -4.849 117.013 1.00 78.56 319 GLN A N 1
ATOM 2435 C CA . GLN A 1 319 ? -73.829 -4.723 117.284 1.00 78.56 319 GLN A CA 1
ATOM 2436 C C . GLN A 1 319 ? -74.274 -5.598 118.465 1.00 78.56 319 GLN A C 1
ATOM 2438 O O . GLN A 1 319 ? -75.112 -5.164 119.257 1.00 78.56 319 GLN A O 1
ATOM 2443 N N . ARG A 1 320 ? -73.713 -6.807 118.623 1.00 75.94 320 ARG A N 1
ATOM 2444 C CA . ARG A 1 320 ? -73.971 -7.672 119.787 1.00 75.94 320 ARG A CA 1
ATOM 2445 C C . ARG A 1 320 ? -73.408 -7.065 121.068 1.00 75.94 320 ARG A C 1
ATOM 2447 O O . ARG A 1 320 ? -74.168 -6.959 122.023 1.00 75.94 320 ARG A O 1
ATOM 2454 N N . ALA A 1 321 ? -72.155 -6.603 121.070 1.00 73.69 321 ALA A N 1
ATOM 2455 C CA . ALA A 1 321 ? -71.550 -5.912 122.211 1.00 73.69 321 ALA A CA 1
ATOM 2456 C C . ALA A 1 321 ? -72.378 -4.680 122.615 1.00 73.69 321 ALA A C 1
ATOM 2458 O O . ALA A 1 321 ? -72.891 -4.636 123.726 1.00 73.69 321 ALA A O 1
ATOM 2459 N N . LYS A 1 322 ? -72.699 -3.786 121.669 1.00 75.94 322 LYS A N 1
ATOM 2460 C CA . LYS A 1 322 ? -73.570 -2.607 121.882 1.00 75.94 322 LYS A CA 1
ATOM 2461 C C . LYS A 1 322 ? -75.000 -2.943 122.331 1.00 75.94 322 LYS A C 1
ATOM 2463 O O . LYS A 1 322 ? -75.730 -2.060 122.784 1.00 75.94 322 LYS A O 1
ATOM 2468 N N . THR A 1 323 ? -75.433 -4.197 122.190 1.00 74.94 323 THR A N 1
ATOM 2469 C CA . THR A 1 323 ? -76.712 -4.698 122.723 1.00 74.94 323 THR A CA 1
ATOM 2470 C C . THR A 1 323 ? -76.537 -5.325 124.111 1.00 74.94 323 THR A C 1
ATOM 2472 O O . THR A 1 323 ? -77.416 -5.162 124.953 1.00 74.94 323 THR A O 1
ATOM 2475 N N . ALA A 1 324 ? -75.400 -5.980 124.374 1.00 72.38 324 ALA A N 1
ATOM 2476 C CA . ALA A 1 324 ? -75.009 -6.484 125.687 1.00 72.38 324 ALA A CA 1
ATOM 2477 C C . ALA A 1 324 ? -74.744 -5.334 126.672 1.00 72.38 324 ALA A C 1
ATOM 2479 O O . ALA A 1 324 ? -75.386 -5.312 127.714 1.00 72.38 324 ALA A O 1
ATOM 2480 N N . GLU A 1 325 ? -73.939 -4.328 126.305 1.00 71.94 325 GLU A N 1
ATOM 2481 C CA . GLU A 1 325 ? -73.747 -3.061 127.039 1.00 71.94 325 GLU A CA 1
ATOM 2482 C C . GLU A 1 325 ? -75.093 -2.465 127.486 1.00 71.94 325 GLU A C 1
ATOM 2484 O O . GLU A 1 325 ? -75.325 -2.198 128.662 1.00 71.94 325 GLU A O 1
ATOM 2489 N N . LYS A 1 326 ? -76.034 -2.313 126.543 1.00 74.69 326 LYS A N 1
ATOM 2490 C CA . LYS A 1 326 ? -77.366 -1.736 126.795 1.00 74.69 326 LYS A CA 1
ATOM 2491 C C . LYS A 1 326 ? -78.296 -2.641 127.602 1.00 74.69 326 LYS A C 1
ATOM 2493 O O . LYS A 1 326 ? -79.304 -2.145 128.100 1.00 74.69 326 LYS A O 1
ATOM 2498 N N . ALA A 1 327 ? -78.010 -3.936 127.704 1.00 66.69 327 ALA A N 1
ATOM 2499 C CA . ALA A 1 327 ? -78.706 -4.847 128.608 1.00 66.69 327 ALA A CA 1
ATOM 2500 C C . ALA A 1 327 ? -78.083 -4.807 130.012 1.00 66.69 327 ALA A C 1
ATOM 2502 O O . ALA A 1 327 ? -78.815 -4.765 130.996 1.00 66.69 327 ALA A O 1
ATOM 2503 N N . LEU A 1 328 ? -76.752 -4.737 130.093 1.00 64.06 328 LEU A N 1
ATOM 2504 C CA . LEU A 1 328 ? -75.967 -4.668 131.323 1.00 64.06 328 LEU A CA 1
ATOM 2505 C C . LEU A 1 328 ? -76.276 -3.364 132.080 1.00 64.06 328 LEU A C 1
ATOM 2507 O O . LEU A 1 328 ? -76.762 -3.421 133.208 1.00 64.06 328 LEU A O 1
ATOM 2511 N N . ALA A 1 329 ? -76.223 -2.220 131.391 1.00 66.69 329 ALA A N 1
ATOM 2512 C CA . ALA A 1 329 ? -76.634 -0.905 131.903 1.00 66.69 329 ALA A CA 1
ATOM 2513 C C . ALA A 1 329 ? -78.145 -0.768 132.208 1.00 66.69 329 ALA A C 1
ATOM 2515 O O . ALA A 1 329 ? -78.590 0.240 132.761 1.00 66.69 329 ALA A O 1
ATOM 2516 N N . ARG A 1 330 ? -78.967 -1.765 131.841 1.00 64.81 330 ARG A N 1
ATOM 2517 C CA . ARG A 1 330 ? -80.358 -1.885 132.316 1.00 64.81 330 ARG A CA 1
ATOM 2518 C C . ARG A 1 330 ? -80.438 -2.744 133.576 1.00 64.81 330 ARG A C 1
ATOM 2520 O O . ARG A 1 330 ? -81.087 -2.327 134.526 1.00 64.81 330 ARG A O 1
ATOM 2527 N N . SER A 1 331 ? -79.727 -3.872 133.646 1.00 60.38 331 SER A N 1
ATOM 2528 C CA . SER A 1 331 ? -79.657 -4.670 134.881 1.00 60.38 331 SER A CA 1
ATOM 2529 C C . SER A 1 331 ? -79.010 -3.919 136.052 1.00 60.38 331 SER A C 1
ATOM 2531 O O . SER A 1 331 ? -79.531 -4.008 137.160 1.00 60.38 331 SER A O 1
ATOM 2533 N N . GLU A 1 332 ? -77.964 -3.118 135.807 1.00 59.75 332 GLU A N 1
ATOM 2534 C CA . GLU A 1 332 ? -77.368 -2.203 136.800 1.00 59.75 332 GLU A CA 1
ATOM 2535 C C . GLU A 1 332 ? -78.401 -1.222 137.372 1.00 59.75 332 GLU A C 1
ATOM 2537 O O . GLU A 1 332 ? -78.381 -0.890 138.557 1.00 59.75 332 GLU A O 1
ATOM 2542 N N . LYS A 1 333 ? -79.328 -0.758 136.525 1.00 58.34 333 LYS A N 1
ATOM 2543 C CA . LYS A 1 333 ? -80.359 0.214 136.892 1.00 58.34 333 LYS A CA 1
ATOM 2544 C C . LYS A 1 333 ? -81.531 -0.411 137.653 1.00 58.34 333 LYS A C 1
ATOM 2546 O O . LYS A 1 333 ? -82.125 0.260 138.496 1.00 58.34 333 LYS A O 1
ATOM 2551 N N . ASP A 1 334 ? -81.865 -1.666 137.358 1.00 50.06 334 ASP A N 1
ATOM 2552 C CA . ASP A 1 334 ? -83.096 -2.302 137.836 1.00 50.06 334 ASP A CA 1
ATOM 2553 C C . ASP A 1 334 ? -82.911 -3.163 139.108 1.00 50.06 334 ASP A C 1
ATOM 2555 O O . ASP A 1 334 ? -83.902 -3.456 139.782 1.00 50.06 334 ASP A O 1
ATOM 2559 N N . LEU A 1 335 ? -81.686 -3.589 139.472 1.00 43.91 335 LEU A N 1
ATOM 2560 C CA . LEU A 1 335 ? -81.490 -4.647 140.483 1.00 43.91 335 LEU A CA 1
ATOM 2561 C C . LEU A 1 335 ? -80.436 -4.385 141.573 1.00 43.91 335 LEU A C 1
ATOM 2563 O O . LEU A 1 335 ? -79.389 -5.020 141.631 1.00 43.91 335 LEU A O 1
ATOM 2567 N N . ALA A 1 336 ? -80.854 -3.684 142.628 1.00 51.56 336 ALA A N 1
ATOM 2568 C CA . ALA A 1 336 ? -80.240 -3.810 143.959 1.00 51.56 336 ALA A CA 1
ATOM 2569 C C . ALA A 1 336 ? -80.557 -5.159 144.672 1.00 51.56 336 ALA A C 1
ATOM 2571 O O . ALA A 1 336 ? -80.409 -5.257 145.891 1.00 51.56 336 ALA A O 1
ATOM 2572 N N . LYS A 1 337 ? -81.089 -6.177 143.960 1.00 50.66 337 LYS A N 1
ATOM 2573 C CA . LYS A 1 337 ? -81.667 -7.412 144.548 1.00 50.66 337 LYS A CA 1
ATOM 2574 C C . LYS A 1 337 ? -81.542 -8.722 143.729 1.00 50.66 337 LYS A C 1
ATOM 2576 O O . LYS A 1 337 ? -82.311 -9.644 143.993 1.00 50.66 337 LYS A O 1
ATOM 2581 N N . ALA A 1 338 ? -80.597 -8.881 142.791 1.00 45.78 338 ALA A N 1
ATOM 2582 C CA . ALA A 1 338 ? -80.292 -10.218 142.231 1.00 45.78 338 ALA A CA 1
ATOM 2583 C C . ALA A 1 338 ? -78.865 -10.357 141.655 1.00 45.78 338 ALA A C 1
ATOM 2585 O O . ALA A 1 338 ? -78.588 -9.906 140.551 1.00 45.78 338 ALA A O 1
ATOM 2586 N N . SER A 1 339 ? -77.987 -11.081 142.357 1.00 50.31 339 SER A N 1
ATOM 2587 C CA . SER A 1 339 ? -76.557 -11.225 142.007 1.00 50.31 339 SER A CA 1
ATOM 2588 C C . SER A 1 339 ? -76.247 -12.105 140.778 1.00 50.31 339 SER A C 1
ATOM 2590 O O . SER A 1 339 ? -75.089 -12.198 140.378 1.00 50.31 339 SER A O 1
ATOM 2592 N N . ASN A 1 340 ? -77.237 -12.795 140.196 1.00 56.12 340 ASN A N 1
ATOM 2593 C CA . ASN A 1 340 ? -76.986 -13.896 139.247 1.00 56.12 340 ASN A CA 1
ATOM 2594 C C . ASN A 1 340 ? -77.178 -13.528 137.763 1.00 56.12 340 ASN A C 1
ATOM 2596 O O . ASN A 1 340 ? -76.762 -14.292 136.895 1.00 56.12 340 ASN A O 1
ATOM 2600 N N . SER A 1 341 ? -77.815 -12.397 137.444 1.00 60.38 341 SER A N 1
ATOM 2601 C CA . SER A 1 341 ? -78.014 -11.951 136.052 1.00 60.38 341 SER A CA 1
ATOM 2602 C C . SER A 1 341 ? -76.827 -11.163 135.497 1.00 60.38 341 SER A C 1
ATOM 2604 O O . SER A 1 341 ? -76.542 -11.250 134.307 1.00 60.38 341 SER A O 1
ATOM 2606 N N . GLU A 1 342 ? -76.130 -10.429 136.363 1.00 64.06 342 GLU A N 1
ATOM 2607 C CA . GLU A 1 342 ? -75.003 -9.551 136.033 1.00 64.06 342 GLU A CA 1
ATOM 2608 C C . GLU A 1 342 ? -73.802 -10.348 135.501 1.00 64.06 342 GLU A C 1
ATOM 2610 O O . GLU A 1 342 ? -73.375 -10.139 134.367 1.00 64.06 342 GLU A O 1
ATOM 2615 N N . ALA A 1 343 ? -73.368 -11.378 136.239 1.00 66.06 343 ALA A N 1
ATOM 2616 C CA . ALA A 1 343 ? -72.294 -12.292 135.831 1.00 66.06 343 ALA A CA 1
ATOM 2617 C C . ALA A 1 343 ? -72.571 -13.030 134.500 1.00 66.06 343 ALA A C 1
ATOM 2619 O O . ALA A 1 343 ? -71.650 -13.417 133.784 1.00 66.06 343 ALA A O 1
ATOM 2620 N N . ALA A 1 344 ? -73.847 -13.218 134.142 1.00 68.81 344 ALA A N 1
ATOM 2621 C CA . ALA A 1 344 ? -74.272 -13.833 132.881 1.00 68.81 344 ALA A CA 1
ATOM 2622 C C . ALA A 1 344 ? -74.429 -12.825 131.719 1.00 68.81 344 ALA A C 1
ATOM 2624 O O . ALA A 1 344 ? -74.818 -13.221 130.607 1.00 68.81 344 ALA A O 1
ATOM 2625 N N . LEU A 1 345 ? -74.172 -11.538 131.978 1.00 70.31 345 LEU A N 1
ATOM 2626 C CA . LEU A 1 345 ? -74.093 -10.454 131.002 1.00 70.31 345 LEU A CA 1
ATOM 2627 C C . LEU A 1 345 ? -72.649 -9.972 130.819 1.00 70.31 345 LEU A C 1
ATOM 2629 O O . LEU A 1 345 ? -72.256 -9.826 129.665 1.00 70.31 345 LEU A O 1
ATOM 2633 N N . THR A 1 346 ? -71.839 -9.846 131.880 1.00 70.81 346 THR A N 1
ATOM 2634 C CA . THR A 1 346 ? -70.382 -9.621 131.749 1.00 70.81 346 THR A CA 1
ATOM 2635 C C . THR A 1 346 ? -69.733 -10.743 130.945 1.00 70.81 346 THR A C 1
ATOM 2637 O O . THR A 1 346 ? -69.225 -10.475 129.868 1.00 70.81 346 THR A O 1
ATOM 2640 N N . ALA A 1 347 ? -69.948 -12.016 131.296 1.00 72.50 347 ALA A N 1
ATOM 2641 C CA . ALA A 1 347 ? -69.418 -13.153 130.525 1.00 72.50 347 ALA A CA 1
ATOM 2642 C C . ALA A 1 347 ? -69.922 -13.251 129.058 1.00 72.50 347 ALA A C 1
ATOM 2644 O O . ALA A 1 347 ? -69.443 -14.083 128.284 1.00 72.50 347 ALA A O 1
ATOM 2645 N N . LYS A 1 348 ? -70.908 -12.432 128.652 1.00 75.38 348 LYS A N 1
ATOM 2646 C CA . LYS A 1 348 ? -71.315 -12.246 127.244 1.00 75.38 348 LYS A CA 1
ATOM 2647 C C . LYS A 1 348 ? -70.713 -10.995 126.608 1.00 75.38 348 LYS A C 1
ATOM 2649 O O . LYS A 1 348 ? -70.543 -10.997 125.392 1.00 75.38 348 LYS A O 1
ATOM 2654 N N . LEU A 1 349 ? -70.434 -9.958 127.395 1.00 76.12 349 LEU A N 1
ATOM 2655 C CA . LEU A 1 349 ? -69.674 -8.784 126.987 1.00 76.12 349 LEU A CA 1
ATOM 2656 C C . LEU A 1 349 ? -68.215 -9.180 126.748 1.00 76.12 349 LEU A C 1
ATOM 2658 O O . LEU A 1 349 ? -67.770 -9.075 125.614 1.00 76.12 349 LEU A O 1
ATOM 2662 N N . ASP A 1 350 ? -67.546 -9.768 127.743 1.00 76.19 350 ASP A N 1
ATOM 2663 C CA . ASP A 1 350 ? -66.151 -10.228 127.687 1.00 76.19 350 ASP A CA 1
ATOM 2664 C C . ASP A 1 350 ? -65.915 -11.102 126.444 1.00 76.19 350 ASP A C 1
ATOM 2666 O O . ASP A 1 350 ? -65.031 -10.846 125.631 1.00 76.19 350 ASP A O 1
ATOM 2670 N N . LYS A 1 351 ? -66.799 -12.083 126.216 1.00 77.88 351 LYS A N 1
ATOM 2671 C CA . LYS A 1 351 ? -66.748 -12.950 125.033 1.00 77.88 351 LYS A CA 1
ATOM 2672 C C . LYS A 1 351 ? -67.017 -12.204 123.718 1.00 77.88 351 LYS A C 1
ATOM 2674 O O . LYS A 1 351 ? -66.450 -12.560 122.687 1.00 77.88 351 LYS A O 1
ATOM 2679 N N . ALA A 1 352 ? -67.895 -11.201 123.713 1.00 74.00 352 ALA A N 1
ATOM 2680 C CA . ALA A 1 352 ? -68.108 -10.370 122.531 1.00 74.00 352 ALA A CA 1
ATOM 2681 C C . ALA A 1 352 ? -66.896 -9.463 122.258 1.00 74.00 352 ALA A C 1
ATOM 2683 O O . ALA A 1 352 ? -66.584 -9.223 121.095 1.00 74.00 352 ALA A O 1
ATOM 2684 N N . GLU A 1 353 ? -66.191 -9.008 123.294 1.00 76.75 353 GLU A N 1
ATOM 2685 C CA . GLU A 1 353 ? -64.950 -8.240 123.188 1.00 76.75 353 GLU A CA 1
ATOM 2686 C C . GLU A 1 353 ? -63.774 -9.108 122.718 1.00 76.75 353 GLU A C 1
ATOM 2688 O O . GLU A 1 353 ? -63.042 -8.679 121.829 1.00 76.75 353 GLU A O 1
ATOM 2693 N N . GLU A 1 354 ? -63.654 -10.359 123.180 1.00 79.00 354 GLU A N 1
ATOM 2694 C CA . GLU A 1 354 ? -62.739 -11.359 122.605 1.00 79.00 354 GLU A CA 1
ATOM 2695 C C . GLU A 1 354 ? -63.050 -11.625 121.120 1.00 79.00 354 GLU A C 1
ATOM 2697 O O . GLU A 1 354 ? -62.150 -11.576 120.276 1.00 79.00 354 GLU A O 1
ATOM 2702 N N . GLU A 1 355 ? -64.327 -11.850 120.767 1.00 79.06 355 GLU A N 1
ATOM 2703 C CA . GLU A 1 355 ? -64.761 -12.016 119.371 1.00 79.06 355 GLU A CA 1
ATOM 2704 C C . GLU A 1 355 ? -64.437 -10.761 118.529 1.00 79.06 355 GLU A C 1
ATOM 2706 O O . GLU A 1 355 ? -63.979 -10.893 117.393 1.00 79.06 355 GLU A O 1
ATOM 2711 N N . ILE A 1 356 ? -64.605 -9.548 119.070 1.00 77.75 356 ILE A N 1
ATOM 2712 C CA . ILE A 1 356 ? -64.258 -8.275 118.409 1.00 77.75 356 ILE A CA 1
ATOM 2713 C C . ILE A 1 356 ? -62.743 -8.099 118.269 1.00 77.75 356 ILE A C 1
ATOM 2715 O O . ILE A 1 356 ? -62.294 -7.661 117.210 1.00 77.75 356 ILE A O 1
ATOM 2719 N N . GLY A 1 357 ? -61.950 -8.436 119.287 1.00 78.31 357 GLY A N 1
ATOM 2720 C CA . GLY A 1 357 ? -60.489 -8.347 119.263 1.00 78.31 357 GLY A CA 1
ATOM 2721 C C . GLY A 1 357 ? -59.891 -9.274 118.207 1.00 78.31 357 GLY A C 1
ATOM 2722 O O . GLY A 1 357 ? -59.154 -8.822 117.328 1.00 78.31 357 GLY A O 1
ATOM 2723 N N . ALA A 1 358 ? -60.308 -10.543 118.208 1.00 80.25 358 ALA A N 1
ATOM 2724 C CA . ALA A 1 358 ? -59.930 -11.509 117.181 1.00 80.25 358 ALA A CA 1
ATOM 2725 C C . ALA A 1 358 ? -60.396 -11.070 115.778 1.00 80.25 358 ALA A C 1
ATOM 2727 O O . ALA A 1 358 ? -59.637 -11.156 114.809 1.00 80.25 358 ALA A O 1
ATOM 2728 N N . LEU A 1 359 ? -61.620 -10.542 115.643 1.00 79.94 359 LEU A N 1
ATOM 2729 C CA . LEU A 1 359 ? -62.107 -10.034 114.358 1.00 79.94 359 LEU A CA 1
ATOM 2730 C C . LEU A 1 359 ? -61.338 -8.792 113.883 1.00 79.94 359 LEU A C 1
ATOM 2732 O O . LEU A 1 359 ? -61.062 -8.706 112.692 1.00 79.94 359 LEU A O 1
ATOM 2736 N N . LYS A 1 360 ? -60.923 -7.881 114.770 1.00 80.50 360 LYS A N 1
ATOM 2737 C CA . LYS A 1 360 ? -60.086 -6.716 114.425 1.00 80.50 360 LYS A CA 1
ATOM 2738 C C . LYS A 1 360 ? -58.673 -7.118 114.002 1.00 80.50 360 LYS A C 1
ATOM 2740 O O . LYS A 1 360 ? -58.182 -6.582 113.011 1.00 80.50 360 LYS A O 1
ATOM 2745 N N . GLN A 1 361 ? -58.062 -8.108 114.659 1.00 81.69 361 GLN A N 1
ATOM 2746 C CA . GLN A 1 361 ? -56.796 -8.679 114.186 1.00 81.69 361 GLN A CA 1
ATOM 2747 C C . GLN A 1 361 ? -56.964 -9.308 112.795 1.00 81.69 361 GLN A C 1
ATOM 2749 O O . GLN A 1 361 ? -56.226 -8.962 111.875 1.00 81.69 361 GLN A O 1
ATOM 2754 N N . THR A 1 362 ? -57.961 -10.184 112.602 1.00 79.38 362 THR A N 1
ATOM 2755 C CA . THR A 1 362 ? -58.176 -10.809 111.281 1.00 79.38 362 THR A CA 1
ATOM 2756 C C . THR A 1 362 ? -58.552 -9.800 110.197 1.00 79.38 362 THR A C 1
ATOM 2758 O O . THR A 1 362 ? -58.175 -10.013 109.048 1.00 79.38 362 THR A O 1
ATOM 2761 N N . LEU A 1 363 ? -59.229 -8.695 110.539 1.00 80.25 363 LEU A N 1
ATOM 2762 C CA . LEU A 1 363 ? -59.509 -7.600 109.610 1.00 80.25 363 LEU A CA 1
ATOM 2763 C C . LEU A 1 363 ? -58.199 -6.973 109.128 1.00 80.25 363 LEU A C 1
ATOM 2765 O O . LEU A 1 363 ? -57.934 -7.020 107.930 1.00 80.25 363 LEU A O 1
ATOM 2769 N N . SER A 1 364 ? -57.351 -6.509 110.052 1.00 80.38 364 SER A N 1
ATOM 2770 C CA . SER A 1 364 ? -56.044 -5.912 109.741 1.00 80.38 364 SER A CA 1
ATOM 2771 C C . SER A 1 364 ? -55.151 -6.861 108.928 1.00 80.38 364 SER A C 1
ATOM 2773 O O . SER A 1 364 ? -54.560 -6.460 107.925 1.00 80.38 364 SER A O 1
ATOM 2775 N N . GLU A 1 365 ? -55.129 -8.154 109.270 1.00 82.88 365 GLU A N 1
ATOM 2776 C CA . GLU A 1 365 ? -54.432 -9.175 108.479 1.00 82.88 365 GLU A CA 1
ATOM 2777 C C . GLU A 1 365 ? -55.027 -9.388 107.073 1.00 82.88 365 GLU A C 1
ATOM 2779 O O . GLU A 1 365 ? -54.297 -9.765 106.155 1.00 82.88 365 GLU A O 1
ATOM 2784 N N . THR A 1 366 ? -56.337 -9.202 106.875 1.00 78.00 366 THR A N 1
ATOM 2785 C CA . THR A 1 366 ? -56.952 -9.260 105.534 1.00 78.00 366 THR A CA 1
ATOM 2786 C C . THR A 1 366 ? -56.771 -7.974 104.737 1.00 78.00 366 THR A C 1
ATOM 2788 O O . THR A 1 366 ? -56.597 -8.061 103.526 1.00 78.00 366 THR A O 1
ATOM 2791 N N . GLU A 1 367 ? -56.742 -6.812 105.387 1.00 78.81 367 GLU A N 1
ATOM 2792 C CA . GLU A 1 367 ? -56.465 -5.515 104.759 1.00 78.81 367 GLU A CA 1
ATOM 2793 C C . GLU A 1 367 ? -55.018 -5.466 104.264 1.00 78.81 367 GLU A C 1
ATOM 2795 O O . GLU A 1 367 ? -54.786 -5.222 103.083 1.00 78.81 367 GLU A O 1
ATOM 2800 N N . ALA A 1 368 ? -54.050 -5.836 105.110 1.00 81.25 368 ALA A N 1
ATOM 2801 C CA . ALA A 1 368 ? -52.642 -5.921 104.724 1.00 81.25 368 ALA A CA 1
ATOM 2802 C C . ALA A 1 368 ? -52.383 -6.953 103.608 1.00 81.25 368 ALA A C 1
ATOM 2804 O O . ALA A 1 368 ? -51.496 -6.756 102.779 1.00 81.25 368 ALA A O 1
ATOM 2805 N N . ARG A 1 369 ? -53.147 -8.056 103.547 1.00 80.44 369 ARG A N 1
ATOM 2806 C CA . ARG A 1 369 ? -53.062 -9.019 102.431 1.00 80.44 369 ARG A CA 1
ATOM 2807 C C . ARG A 1 369 ? -53.683 -8.463 101.146 1.00 80.44 369 ARG A C 1
ATOM 2809 O O . ARG A 1 369 ? -53.031 -8.528 100.112 1.00 80.44 369 ARG A O 1
ATOM 2816 N N . ALA A 1 370 ? -54.883 -7.883 101.209 1.00 76.81 370 ALA A N 1
ATOM 2817 C CA . ALA A 1 370 ? -55.552 -7.308 100.040 1.00 76.81 370 ALA A CA 1
ATOM 2818 C C . ALA A 1 370 ? -54.761 -6.134 99.437 1.00 76.81 370 ALA A C 1
ATOM 2820 O O . ALA A 1 370 ? -54.684 -6.004 98.219 1.00 76.81 370 ALA A O 1
ATOM 2821 N N . GLU A 1 371 ? -54.128 -5.313 100.277 1.00 82.00 371 GLU A N 1
ATOM 2822 C CA . GLU A 1 371 ? -53.290 -4.197 99.839 1.00 82.00 371 GLU A CA 1
ATOM 2823 C C . GLU A 1 371 ? -51.978 -4.675 99.193 1.00 82.00 371 GLU A C 1
ATOM 2825 O O . GLU A 1 371 ? -51.633 -4.220 98.105 1.00 82.00 371 GLU A O 1
ATOM 2830 N N . ASN A 1 372 ? -51.302 -5.679 99.770 1.00 80.50 372 ASN A N 1
ATOM 2831 C CA . ASN A 1 372 ? -50.157 -6.330 99.115 1.00 80.50 372 ASN A CA 1
ATOM 2832 C C . ASN A 1 372 ? -50.546 -6.984 97.772 1.00 80.50 372 ASN A C 1
ATOM 2834 O O . ASN A 1 372 ? -49.793 -6.899 96.804 1.00 80.50 372 ASN A O 1
ATOM 2838 N N . GLU A 1 373 ? -51.722 -7.619 97.684 1.00 81.44 373 GLU A N 1
ATOM 2839 C CA . GLU A 1 373 ? -52.237 -8.211 96.438 1.00 81.44 373 GLU A CA 1
ATOM 2840 C C . GLU A 1 373 ? -52.526 -7.145 95.361 1.00 81.44 373 GLU A C 1
ATOM 2842 O O . GLU A 1 373 ? -52.290 -7.406 94.180 1.00 81.44 373 GLU A O 1
ATOM 2847 N N . ARG A 1 374 ? -52.969 -5.936 95.746 1.00 80.50 374 ARG A N 1
ATOM 2848 C CA . ARG A 1 374 ? -53.136 -4.788 94.832 1.00 80.50 374 ARG A CA 1
ATOM 2849 C C . ARG A 1 374 ? -51.797 -4.228 94.369 1.00 80.50 374 ARG A C 1
ATOM 2851 O O . ARG A 1 374 ? -51.567 -4.177 93.170 1.00 80.50 374 ARG A O 1
ATOM 2858 N N . GLN A 1 375 ? -50.877 -3.925 95.284 1.00 82.81 375 GLN A N 1
ATOM 2859 C CA . GLN A 1 375 ? -49.551 -3.396 94.933 1.00 82.81 375 GLN A CA 1
ATOM 2860 C C . GLN A 1 375 ? -48.752 -4.370 94.043 1.00 82.81 375 GLN A C 1
ATOM 2862 O O . GLN A 1 375 ? -48.031 -3.948 93.138 1.00 82.81 375 GLN A O 1
ATOM 2867 N N . HIS A 1 376 ? -48.931 -5.684 94.229 1.00 79.69 376 HIS A N 1
ATOM 2868 C CA . HIS A 1 3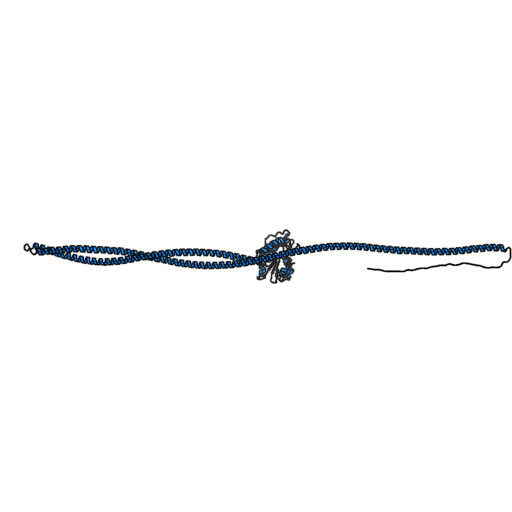76 ? -48.389 -6.701 93.323 1.00 79.69 376 HIS A CA 1
ATOM 2869 C C . HIS A 1 376 ? -49.109 -6.730 91.957 1.00 79.69 376 HIS A C 1
ATOM 2871 O O . HIS A 1 376 ? -48.478 -7.028 90.941 1.00 79.69 376 HIS A O 1
ATOM 2877 N N . SER A 1 377 ? -50.410 -6.432 91.897 1.00 79.81 377 SER A N 1
ATOM 2878 C CA . SER A 1 377 ? -51.142 -6.275 90.632 1.00 79.81 377 SER A CA 1
ATOM 2879 C C . SER A 1 377 ? -50.643 -5.052 89.860 1.00 79.81 377 SER A C 1
ATOM 2881 O O . SER A 1 377 ? -50.235 -5.196 88.712 1.00 79.81 377 SER A O 1
ATOM 2883 N N . ASP A 1 378 ? -50.560 -3.887 90.503 1.00 80.25 378 ASP A N 1
ATOM 2884 C CA . ASP A 1 378 ? -50.088 -2.635 89.897 1.00 80.25 378 ASP A CA 1
ATOM 2885 C C . ASP A 1 378 ? -48.639 -2.767 89.386 1.00 80.25 378 ASP A C 1
ATOM 2887 O O . ASP A 1 378 ? -48.294 -2.301 88.297 1.00 80.25 378 ASP A O 1
ATOM 2891 N N . GLY A 1 379 ? -47.786 -3.477 90.136 1.00 83.75 379 GLY A N 1
ATOM 2892 C CA . GLY A 1 379 ? -46.426 -3.820 89.714 1.00 83.75 379 GLY A CA 1
ATOM 2893 C C . GLY A 1 379 ? -46.372 -4.735 88.481 1.00 83.75 379 GLY A C 1
ATOM 2894 O O . GLY A 1 379 ? -45.514 -4.543 87.616 1.00 83.75 379 GLY A O 1
ATOM 2895 N N . LEU A 1 380 ? -47.295 -5.698 88.358 1.00 81.38 380 LEU A N 1
ATOM 2896 C CA . LEU A 1 380 ? -47.434 -6.538 87.161 1.00 81.38 380 LEU A CA 1
ATOM 2897 C C . LEU A 1 380 ? -47.972 -5.741 85.965 1.00 81.38 380 LEU A C 1
ATOM 2899 O O . LEU A 1 380 ? -47.443 -5.892 84.866 1.00 81.38 380 LEU A O 1
ATOM 2903 N N . GLU A 1 381 ? -48.970 -4.873 86.160 1.00 81.19 381 GLU A N 1
ATOM 2904 C CA . GLU A 1 381 ? -49.510 -4.016 85.093 1.00 81.19 381 GLU A CA 1
ATOM 2905 C C . GLU A 1 381 ? -48.450 -3.053 84.553 1.00 81.19 381 GLU A C 1
ATOM 2907 O O . GLU A 1 381 ? -48.295 -2.930 83.336 1.00 81.19 381 GLU A O 1
ATOM 2912 N N . LYS A 1 382 ? -47.631 -2.459 85.432 1.00 86.56 382 LYS A N 1
ATOM 2913 C CA . LYS A 1 382 ? -46.488 -1.649 85.002 1.00 86.56 382 LYS A CA 1
ATOM 2914 C C . LYS A 1 382 ? -45.462 -2.469 84.214 1.00 86.56 382 LYS A C 1
ATOM 2916 O O . LYS A 1 382 ? -45.035 -2.035 83.151 1.00 86.56 382 LYS A O 1
ATOM 2921 N N . MET A 1 383 ? -45.095 -3.667 84.679 1.00 83.75 383 MET A N 1
ATOM 2922 C CA . MET A 1 383 ? -44.169 -4.532 83.931 1.00 83.75 383 MET A CA 1
ATOM 2923 C C . MET A 1 383 ? -44.740 -5.008 82.585 1.00 83.75 383 MET A C 1
ATOM 2925 O O . MET A 1 383 ? -43.965 -5.255 81.661 1.00 83.75 383 MET A O 1
ATOM 2929 N N . LEU A 1 384 ? -46.066 -5.122 82.452 1.00 82.19 384 LEU A N 1
ATOM 2930 C CA . LEU A 1 384 ? -46.753 -5.404 81.188 1.00 82.19 384 LEU A CA 1
ATOM 2931 C C . LEU A 1 384 ? -46.721 -4.211 80.226 1.00 82.19 384 LEU A C 1
ATOM 2933 O O . LEU A 1 384 ? -46.510 -4.421 79.034 1.00 82.19 384 LEU A O 1
ATOM 2937 N N . ALA A 1 385 ? -46.874 -2.978 80.717 1.00 82.25 385 ALA A N 1
ATOM 2938 C CA . ALA A 1 385 ? -46.658 -1.773 79.912 1.00 82.25 385 ALA A CA 1
ATOM 2939 C C . ALA A 1 385 ? -45.187 -1.681 79.458 1.00 82.25 385 ALA A C 1
ATOM 2941 O O . ALA A 1 385 ? -44.907 -1.757 78.266 1.00 82.25 385 ALA A O 1
ATOM 2942 N N . ASP A 1 386 ? -44.240 -1.722 80.405 1.00 84.31 386 ASP A N 1
ATOM 2943 C CA . ASP A 1 386 ? -42.787 -1.677 80.160 1.00 84.31 386 ASP A CA 1
ATOM 2944 C C . ASP A 1 386 ? -42.264 -2.795 79.223 1.00 84.31 386 ASP A C 1
ATOM 2946 O O . ASP A 1 386 ? -41.112 -2.729 78.776 1.00 84.31 386 ASP A O 1
ATOM 2950 N N . THR A 1 387 ? -43.045 -3.859 78.976 1.00 83.12 387 THR A N 1
ATOM 2951 C CA . THR A 1 387 ? -42.728 -4.930 78.010 1.00 83.12 387 THR A CA 1
ATOM 2952 C C . THR A 1 387 ? -43.531 -4.868 76.710 1.00 83.12 387 THR A C 1
ATOM 2954 O O . THR A 1 387 ? -43.035 -5.38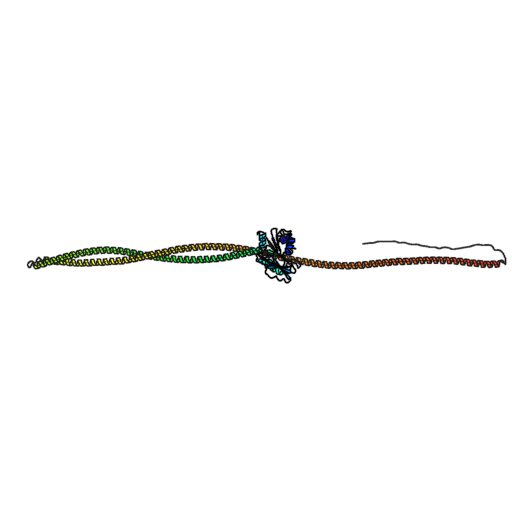6 75.711 1.00 83.12 387 THR A O 1
ATOM 2957 N N . ARG A 1 388 ? -44.693 -4.199 76.667 1.00 84.88 388 ARG A N 1
ATOM 2958 C CA . ARG A 1 388 ? -45.376 -3.850 75.409 1.00 84.88 388 ARG A CA 1
ATOM 2959 C C . ARG A 1 388 ? -44.608 -2.780 74.651 1.00 84.88 388 ARG A C 1
ATOM 2961 O O . ARG A 1 388 ? -44.264 -3.018 73.501 1.00 84.88 388 ARG A O 1
ATOM 2968 N N . ASP A 1 389 ? -44.243 -1.687 75.314 1.00 84.94 389 ASP A N 1
ATOM 2969 C CA . ASP A 1 389 ? -43.525 -0.566 74.695 1.00 84.94 389 ASP A CA 1
ATOM 2970 C C . ASP A 1 389 ? -42.204 -1.031 74.050 1.00 84.94 389 ASP A C 1
ATOM 2972 O O . ASP A 1 389 ? -41.823 -0.589 72.968 1.00 84.94 389 ASP A O 1
ATOM 2976 N N . LYS A 1 390 ? -41.519 -1.996 74.683 1.00 85.69 390 LYS A N 1
ATOM 2977 C CA . LYS A 1 390 ? -40.288 -2.615 74.157 1.00 85.69 390 LYS A CA 1
ATOM 2978 C C . LYS A 1 390 ? -40.538 -3.590 73.010 1.00 85.69 390 LYS A C 1
ATOM 2980 O O . LYS A 1 390 ? -39.687 -3.698 72.132 1.00 85.69 390 LYS A O 1
ATOM 2985 N N . LEU A 1 391 ? -41.673 -4.292 73.006 1.00 84.25 391 LEU A N 1
ATOM 2986 C CA . LEU A 1 391 ? -42.071 -5.123 71.870 1.00 84.25 391 LEU A CA 1
ATOM 2987 C C . LEU A 1 391 ? -42.394 -4.244 70.656 1.00 84.25 391 LEU A C 1
ATOM 2989 O O . LEU A 1 391 ? -41.919 -4.529 69.566 1.00 84.25 391 LEU A O 1
ATOM 2993 N N . GLU A 1 392 ? -43.138 -3.156 70.851 1.00 87.06 392 GLU A N 1
ATOM 2994 C CA . GLU A 1 392 ? -43.518 -2.221 69.788 1.00 87.06 392 GLU A CA 1
ATOM 2995 C C . GLU A 1 392 ? -42.290 -1.515 69.184 1.00 87.06 392 GLU A C 1
ATOM 2997 O O . GLU A 1 392 ? -42.153 -1.452 67.963 1.00 87.06 392 GLU A O 1
ATOM 3002 N N . GLN A 1 393 ? -41.326 -1.103 70.017 1.00 85.50 393 GLN A N 1
ATOM 3003 C CA . GLN A 1 393 ? -40.025 -0.595 69.555 1.00 85.50 393 GLN A CA 1
ATOM 3004 C C . GLN A 1 393 ? -39.218 -1.652 68.774 1.00 85.50 393 GLN A C 1
ATOM 3006 O O . GLN A 1 393 ? -38.659 -1.342 67.723 1.00 85.50 393 GLN A O 1
ATOM 3011 N N . SER A 1 394 ? -39.181 -2.904 69.246 1.00 82.19 394 SER A N 1
ATOM 3012 C CA . SER A 1 394 ? -38.480 -4.015 68.577 1.00 82.19 394 SER A CA 1
ATOM 3013 C C . SER A 1 394 ? -39.116 -4.388 67.226 1.00 82.19 394 SER A C 1
ATOM 3015 O O . SER A 1 394 ? -38.395 -4.618 66.250 1.00 82.19 394 SER A O 1
ATOM 3017 N N . ALA A 1 395 ? -40.449 -4.373 67.142 1.00 80.31 395 ALA A N 1
ATOM 3018 C CA . ALA A 1 395 ? -41.208 -4.615 65.918 1.00 80.31 395 ALA A CA 1
ATOM 3019 C C . ALA A 1 395 ? -40.995 -3.496 64.882 1.00 80.31 395 ALA A C 1
ATOM 3021 O O . ALA A 1 395 ? -40.640 -3.772 63.738 1.00 80.31 395 ALA A O 1
ATOM 3022 N N . ALA A 1 396 ? -41.103 -2.226 65.290 1.00 81.88 396 ALA A N 1
ATOM 3023 C CA . ALA A 1 396 ? -40.838 -1.091 64.402 1.00 81.88 396 ALA A CA 1
ATOM 3024 C C . ALA A 1 396 ? -39.391 -1.100 63.867 1.00 81.88 396 ALA A C 1
ATOM 3026 O O . ALA A 1 396 ? -39.149 -0.821 62.693 1.00 81.88 396 ALA A O 1
ATOM 3027 N N . GLN A 1 397 ? -38.414 -1.476 64.702 1.00 81.12 397 GLN A N 1
ATOM 3028 C CA . GLN A 1 397 ? -37.017 -1.567 64.279 1.00 81.12 397 GLN A CA 1
ATOM 3029 C C . GLN A 1 397 ? -36.752 -2.752 63.329 1.00 81.12 397 GLN A C 1
ATOM 3031 O O . GLN A 1 397 ? -35.934 -2.619 62.418 1.00 81.12 397 GLN A O 1
ATOM 3036 N N . THR A 1 398 ? -37.457 -3.882 63.474 1.00 81.75 398 THR A N 1
ATOM 3037 C CA . THR A 1 398 ? -37.370 -4.994 62.505 1.00 81.75 398 THR A CA 1
ATOM 3038 C C . THR A 1 398 ? -38.091 -4.700 61.193 1.00 81.75 398 THR A C 1
ATOM 3040 O O . THR A 1 398 ? -37.613 -5.140 60.149 1.00 81.75 398 THR A O 1
ATOM 3043 N N . GLU A 1 399 ? -39.180 -3.926 61.201 1.00 83.69 399 GLU A N 1
ATOM 3044 C CA . GLU A 1 399 ? -39.840 -3.458 59.974 1.00 83.69 399 GLU A CA 1
ATOM 3045 C C . GLU A 1 399 ? -38.913 -2.538 59.159 1.00 83.69 399 GLU A C 1
ATOM 3047 O O . GLU A 1 399 ? -38.706 -2.774 57.967 1.00 83.69 399 GLU A O 1
ATOM 3052 N N . ILE A 1 400 ? -38.244 -1.580 59.816 1.00 82.25 400 ILE A N 1
ATOM 3053 C CA . ILE A 1 400 ? -37.229 -0.716 59.184 1.00 82.25 400 ILE A CA 1
ATOM 3054 C C . ILE A 1 400 ? -36.070 -1.551 58.609 1.00 82.25 400 ILE A C 1
ATOM 3056 O O . ILE A 1 400 ? -35.705 -1.369 57.447 1.00 82.25 400 ILE A O 1
ATOM 3060 N N . GLN A 1 401 ? -35.524 -2.510 59.369 1.00 80.50 401 GLN A N 1
ATOM 3061 C CA . GLN A 1 401 ? -34.457 -3.398 58.880 1.00 80.50 401 GLN A CA 1
ATOM 3062 C C . GLN A 1 401 ? -34.904 -4.276 57.699 1.00 80.50 401 GLN A C 1
ATOM 3064 O O . GLN A 1 401 ? -34.125 -4.511 56.775 1.00 80.50 401 GLN A O 1
ATOM 3069 N N . ALA A 1 402 ? -36.152 -4.753 57.691 1.00 80.00 402 ALA A N 1
ATOM 3070 C CA . ALA A 1 402 ? -36.703 -5.514 56.573 1.00 80.00 402 ALA A CA 1
ATOM 3071 C C . ALA A 1 402 ? -36.862 -4.653 55.308 1.00 80.00 402 ALA A C 1
ATOM 3073 O O . ALA A 1 402 ? -36.585 -5.131 54.206 1.00 80.00 402 ALA A O 1
ATOM 3074 N N . GLN A 1 403 ? -37.251 -3.385 55.458 1.00 83.94 403 GLN A N 1
ATOM 3075 C CA . GLN A 1 403 ? -37.382 -2.454 54.339 1.00 83.94 403 GLN A CA 1
ATOM 3076 C C . GLN A 1 403 ? -36.015 -1.985 53.807 1.00 83.94 403 GLN A C 1
ATOM 3078 O O . GLN A 1 403 ? -35.841 -1.874 52.593 1.00 83.94 403 GLN A O 1
ATOM 3083 N N . GLU A 1 404 ? -35.009 -1.815 54.673 1.00 81.88 404 GLU A N 1
ATOM 3084 C CA . GLU A 1 404 ? -33.613 -1.647 54.243 1.00 81.88 404 GLU A CA 1
ATOM 3085 C C . GLU A 1 404 ? -33.100 -2.860 53.457 1.00 81.88 404 GLU A C 1
ATOM 3087 O O . GLU A 1 404 ? -32.502 -2.679 52.399 1.00 81.88 404 GLU A O 1
ATOM 3092 N N . LEU A 1 405 ? -33.347 -4.088 53.930 1.00 80.19 405 LEU A N 1
ATOM 3093 C CA . LEU A 1 405 ? -32.953 -5.309 53.217 1.00 80.19 405 LEU A CA 1
ATOM 3094 C C . LEU A 1 405 ? -33.601 -5.401 51.828 1.00 80.19 405 LEU A C 1
ATOM 3096 O O . LEU A 1 405 ? -32.916 -5.754 50.872 1.00 80.19 405 LEU A O 1
ATOM 3100 N N . ALA A 1 406 ? -34.885 -5.052 51.702 1.00 81.56 406 ALA A N 1
ATOM 3101 C CA . ALA A 1 406 ? -35.581 -5.029 50.414 1.00 81.56 406 ALA A CA 1
ATOM 3102 C C . ALA A 1 406 ? -34.979 -3.990 49.449 1.00 81.56 406 ALA A C 1
ATOM 3104 O O . ALA A 1 406 ? -34.712 -4.309 48.291 1.00 81.56 406 ALA A O 1
ATOM 3105 N N . ASN A 1 407 ? -34.698 -2.776 49.935 1.00 80.81 407 ASN A N 1
ATOM 3106 C CA . ASN A 1 407 ? -34.061 -1.726 49.135 1.00 80.81 407 ASN A CA 1
ATOM 3107 C C . ASN A 1 407 ? -32.636 -2.118 48.707 1.00 80.81 407 ASN A C 1
ATOM 3109 O O . ASN A 1 407 ? -32.274 -1.944 47.547 1.00 80.81 407 ASN A O 1
ATOM 3113 N N . ARG A 1 408 ? -31.828 -2.674 49.622 1.00 80.50 408 ARG A N 1
ATOM 3114 C CA . ARG A 1 408 ? -30.460 -3.137 49.331 1.00 80.50 408 ARG A CA 1
ATOM 3115 C C . ARG A 1 408 ? -30.453 -4.293 48.325 1.00 80.50 408 ARG A C 1
ATOM 3117 O O . ARG A 1 408 ? -29.627 -4.270 47.421 1.00 80.50 408 ARG A O 1
ATOM 3124 N N . GLN A 1 409 ? -31.377 -5.253 48.438 1.00 80.12 409 GLN A N 1
ATOM 3125 C CA . GLN A 1 409 ? -31.513 -6.344 47.465 1.00 80.12 409 GLN A CA 1
ATOM 3126 C C . GLN A 1 409 ? -31.864 -5.800 46.076 1.00 80.12 409 GLN A C 1
ATOM 3128 O O . GLN A 1 409 ? -31.127 -6.060 45.137 1.00 80.12 409 GLN A O 1
ATOM 3133 N N . SER A 1 410 ? -32.887 -4.943 45.964 1.00 82.12 410 SER A N 1
ATOM 3134 C CA . SER A 1 410 ? -33.274 -4.331 44.681 1.00 82.12 410 SER A CA 1
ATOM 3135 C C . SER A 1 410 ? -32.145 -3.533 44.012 1.00 82.12 410 SER A C 1
ATOM 3137 O O . SER A 1 410 ? -32.171 -3.363 42.796 1.00 82.12 410 SER A O 1
ATOM 3139 N N . ILE A 1 411 ? -31.175 -3.028 44.784 1.00 77.69 411 ILE A N 1
ATOM 3140 C CA . ILE A 1 411 ? -29.970 -2.373 44.258 1.00 77.69 411 ILE A CA 1
ATOM 3141 C C . ILE A 1 411 ? -28.935 -3.402 43.777 1.00 77.69 411 ILE A C 1
ATOM 3143 O O . ILE A 1 411 ? -28.276 -3.144 42.776 1.00 77.69 411 ILE A O 1
ATOM 3147 N N . ILE A 1 412 ? -28.764 -4.549 44.447 1.00 77.62 412 ILE A N 1
ATOM 3148 C CA . ILE A 1 412 ? -27.892 -5.621 43.930 1.00 77.62 412 ILE A CA 1
ATOM 3149 C C . ILE A 1 412 ? -28.455 -6.162 42.616 1.00 77.62 412 ILE A C 1
ATOM 3151 O O . ILE A 1 412 ? -27.711 -6.221 41.644 1.00 77.62 412 ILE A O 1
ATOM 3155 N N . ASP A 1 413 ? -29.759 -6.437 42.557 1.00 79.69 413 ASP A N 1
ATOM 3156 C CA . ASP A 1 413 ? -30.430 -6.942 41.356 1.00 79.69 413 ASP A CA 1
ATOM 3157 C C . ASP A 1 413 ? -30.202 -5.996 40.142 1.00 79.69 413 ASP A C 1
ATOM 3159 O O . ASP A 1 413 ? -29.855 -6.447 39.051 1.00 79.69 413 ASP A O 1
ATOM 3163 N N . GLU A 1 414 ? -30.286 -4.666 40.334 1.00 80.25 414 GLU A N 1
ATOM 3164 C CA . GLU A 1 414 ? -29.974 -3.670 39.284 1.00 80.25 414 GLU A CA 1
ATOM 3165 C C . GLU A 1 414 ? -28.483 -3.664 38.884 1.00 80.25 414 GLU A C 1
ATOM 3167 O O . GLU A 1 414 ? -28.144 -3.420 37.724 1.00 80.25 414 GLU A O 1
ATOM 3172 N N . PHE A 1 415 ? -27.568 -3.915 39.825 1.00 75.62 415 PHE A N 1
ATOM 3173 C CA . PHE A 1 415 ? -26.134 -3.995 39.532 1.00 75.62 415 PHE A CA 1
ATOM 3174 C C . PHE A 1 415 ? -25.773 -5.296 38.795 1.00 75.62 415 PHE A C 1
ATOM 3176 O O . PHE A 1 415 ? -24.968 -5.243 37.866 1.00 75.62 415 PHE A O 1
ATOM 3183 N N . GLU A 1 416 ? -26.402 -6.429 39.120 1.00 78.94 416 GLU A N 1
ATOM 3184 C CA . GLU A 1 416 ? -26.242 -7.688 38.379 1.00 78.94 416 GLU A CA 1
ATOM 3185 C C . GLU A 1 416 ? -26.713 -7.549 36.924 1.00 78.94 416 GLU A C 1
ATOM 3187 O O . GLU A 1 416 ? -25.975 -7.912 36.006 1.00 78.94 416 GLU A O 1
ATOM 3192 N N . ASP A 1 417 ? -27.889 -6.960 36.678 1.00 79.75 417 ASP A N 1
ATOM 3193 C CA . ASP A 1 417 ? -28.382 -6.689 35.317 1.00 79.75 417 ASP A CA 1
ATOM 3194 C C . ASP A 1 417 ? -27.399 -5.812 34.515 1.00 79.75 417 ASP A C 1
ATOM 3196 O O . ASP A 1 417 ? -27.141 -6.057 33.331 1.00 79.75 417 ASP A O 1
ATOM 3200 N N . ARG A 1 418 ? -26.796 -4.805 35.159 1.00 78.00 418 ARG A N 1
ATOM 3201 C CA . ARG A 1 418 ? -25.836 -3.887 34.521 1.00 78.00 418 ARG A CA 1
ATOM 3202 C C . ARG A 1 418 ? -24.471 -4.532 34.273 1.00 78.00 418 ARG A C 1
ATOM 3204 O O . ARG A 1 418 ? -23.876 -4.269 33.228 1.00 78.00 418 ARG A O 1
ATOM 3211 N N . LEU A 1 419 ? -24.004 -5.405 35.165 1.00 76.06 419 LEU A N 1
ATOM 3212 C CA . LEU A 1 419 ? -22.793 -6.206 34.965 1.00 76.06 419 LEU A CA 1
ATOM 3213 C C . LEU A 1 419 ? -22.979 -7.206 33.813 1.00 76.06 419 LEU A C 1
ATOM 3215 O O . LEU A 1 419 ? -22.141 -7.274 32.916 1.00 76.06 419 LEU A O 1
ATOM 3219 N N . ASN A 1 420 ? -24.112 -7.913 33.776 1.00 77.62 420 ASN A N 1
ATOM 3220 C CA . ASN A 1 420 ? -24.462 -8.822 32.681 1.00 77.62 420 ASN A CA 1
ATOM 3221 C C . ASN A 1 420 ? -24.551 -8.091 31.328 1.00 77.62 420 ASN A C 1
ATOM 3223 O O . ASN A 1 420 ? -24.068 -8.602 30.314 1.00 77.62 420 ASN A O 1
ATOM 3227 N N . ALA A 1 421 ? -25.107 -6.874 31.303 1.00 77.31 421 ALA A N 1
ATOM 3228 C CA . ALA A 1 421 ? -25.122 -6.037 30.106 1.00 77.31 421 ALA A CA 1
ATOM 3229 C C . ALA A 1 421 ? -23.704 -5.651 29.643 1.00 77.31 421 ALA A C 1
ATOM 3231 O O . ALA A 1 421 ? -23.405 -5.794 28.457 1.00 77.31 421 ALA A O 1
ATOM 3232 N N . ALA A 1 422 ? -22.824 -5.228 30.560 1.00 73.50 422 ALA A N 1
ATOM 3233 C CA . ALA A 1 422 ? -21.440 -4.853 30.256 1.00 73.50 422 ALA A CA 1
ATOM 3234 C C . ALA A 1 422 ? -20.599 -6.038 29.743 1.00 73.50 422 ALA A C 1
ATOM 3236 O O . ALA A 1 422 ? -19.903 -5.911 28.734 1.00 73.50 422 ALA A O 1
ATOM 3237 N N . LEU A 1 423 ? -20.723 -7.220 30.360 1.00 76.19 423 LEU A N 1
ATOM 3238 C CA . LEU A 1 423 ? -20.105 -8.459 29.866 1.00 76.19 423 LEU A CA 1
ATOM 3239 C C . LEU A 1 423 ? -20.587 -8.788 28.442 1.00 76.19 423 LEU A C 1
ATOM 3241 O O . LEU A 1 423 ? -19.781 -9.081 27.558 1.00 76.19 423 LEU A O 1
ATOM 3245 N N . GLY A 1 424 ? -21.889 -8.626 28.188 1.00 77.50 424 GLY A N 1
ATOM 3246 C CA . GLY A 1 424 ? -22.490 -8.759 26.861 1.00 77.50 424 GLY A CA 1
ATOM 3247 C C . GLY A 1 424 ? -22.101 -7.668 25.852 1.00 77.50 424 GLY A C 1
ATOM 3248 O O . GLY A 1 424 ? -22.462 -7.783 24.678 1.00 77.50 424 GLY A O 1
ATOM 3249 N N . GLU A 1 425 ? -21.399 -6.603 26.246 1.00 77.75 425 GLU A N 1
ATOM 3250 C CA . GLU A 1 425 ? -20.731 -5.665 25.331 1.00 77.75 425 GLU A CA 1
ATOM 3251 C C . GLU A 1 425 ? -19.255 -6.018 25.129 1.00 77.75 425 GLU A C 1
ATOM 3253 O O . GLU A 1 425 ? -18.798 -6.000 23.984 1.00 77.75 425 GLU A O 1
ATOM 3258 N N . ASN A 1 426 ? -18.547 -6.461 26.174 1.00 74.94 426 ASN A N 1
ATOM 3259 C CA . ASN A 1 426 ? -17.181 -6.976 26.045 1.00 74.94 426 ASN A CA 1
ATOM 3260 C C . ASN A 1 426 ? -17.122 -8.178 25.075 1.00 74.94 426 ASN A C 1
ATOM 3262 O O . ASN A 1 426 ? -16.295 -8.194 24.168 1.00 74.94 426 ASN A O 1
ATOM 3266 N N . ASP A 1 427 ? -18.077 -9.114 25.126 1.00 78.81 427 ASP A N 1
ATOM 3267 C CA . ASP A 1 427 ? -18.166 -10.212 24.144 1.00 78.81 427 ASP A CA 1
ATOM 3268 C C . ASP A 1 427 ? -18.262 -9.715 22.683 1.00 78.81 427 ASP A C 1
ATOM 3270 O O . ASP A 1 427 ? -17.649 -10.291 21.776 1.00 78.81 427 ASP A O 1
ATOM 3274 N N . LYS A 1 428 ? -18.981 -8.608 22.436 1.00 81.19 428 LYS A N 1
ATOM 3275 C CA . LYS A 1 428 ? -19.097 -7.987 21.101 1.00 81.19 428 LYS A CA 1
ATOM 3276 C C . LYS A 1 428 ? -17.791 -7.306 20.688 1.00 81.19 428 LYS A C 1
ATOM 3278 O O . LYS A 1 428 ? -17.377 -7.435 19.532 1.00 81.19 428 LYS A O 1
ATOM 3283 N N . LEU A 1 429 ? -17.127 -6.612 21.615 1.00 78.06 429 LEU A N 1
ATOM 3284 C CA . LEU A 1 429 ? -15.813 -6.006 21.388 1.00 78.06 429 LEU A CA 1
ATOM 3285 C C . LEU A 1 429 ? -14.768 -7.090 21.095 1.00 78.06 429 LEU A C 1
ATOM 3287 O O . LEU A 1 429 ? -14.090 -7.016 20.075 1.00 78.06 429 LEU A O 1
ATOM 3291 N N . SER A 1 430 ? -14.717 -8.157 21.894 1.00 77.44 430 SER A N 1
ATOM 3292 C CA . SER A 1 430 ? -13.845 -9.321 21.700 1.00 77.44 430 SER A CA 1
ATOM 3293 C C . SER A 1 430 ? -14.085 -10.006 20.349 1.00 77.44 430 SER A C 1
ATOM 3295 O O . SER A 1 430 ? -13.127 -10.348 19.651 1.00 77.44 430 SER A O 1
ATOM 3297 N N . ALA A 1 431 ? -15.343 -10.169 19.923 1.00 79.12 431 ALA A N 1
ATOM 3298 C CA . ALA A 1 431 ? -15.679 -10.693 18.597 1.00 79.12 431 ALA A CA 1
ATOM 3299 C C . ALA A 1 431 ? -15.200 -9.767 17.461 1.00 79.12 431 ALA A C 1
ATOM 3301 O O . ALA A 1 431 ? -14.575 -10.238 16.508 1.00 79.12 431 ALA A O 1
ATOM 3302 N N . THR A 1 432 ? -15.414 -8.455 17.593 1.00 80.75 432 THR A N 1
ATOM 3303 C CA . THR A 1 432 ? -14.939 -7.441 16.633 1.00 80.75 432 THR A CA 1
ATOM 3304 C C . THR A 1 432 ? -13.409 -7.433 16.549 1.00 80.75 432 THR A C 1
ATOM 3306 O O . THR A 1 432 ? -12.835 -7.410 15.462 1.00 80.75 432 THR A O 1
ATOM 3309 N N . ASN A 1 433 ? -12.726 -7.553 17.687 1.00 75.69 433 ASN A N 1
ATOM 3310 C CA . ASN A 1 433 ? -11.268 -7.555 17.755 1.00 75.69 433 ASN A CA 1
ATOM 3311 C C . ASN A 1 433 ? -10.668 -8.835 17.124 1.00 75.69 433 ASN A C 1
ATOM 3313 O O . ASN A 1 433 ? -9.643 -8.784 16.444 1.00 75.69 433 ASN A O 1
ATOM 3317 N N . ARG A 1 434 ? -11.356 -9.986 17.231 1.00 83.38 434 ARG A N 1
ATOM 3318 C CA . ARG A 1 434 ? -11.015 -11.213 16.476 1.00 83.38 434 ARG A CA 1
ATOM 3319 C C . ARG A 1 434 ? -11.182 -11.034 14.962 1.00 83.38 434 ARG A C 1
ATOM 3321 O O . ARG A 1 434 ? -10.345 -11.540 14.216 1.00 83.38 434 ARG A O 1
ATOM 3328 N N . GLN A 1 435 ? -12.211 -10.311 14.508 1.00 85.12 435 GLN A N 1
ATOM 3329 C CA . GLN A 1 435 ? -12.380 -9.986 13.088 1.00 85.12 435 GLN A CA 1
ATOM 3330 C C . GLN A 1 435 ? -11.231 -9.096 12.585 1.00 85.12 435 GLN A C 1
ATOM 3332 O O . GLN A 1 435 ? -10.572 -9.468 11.616 1.00 85.12 435 GLN A O 1
ATOM 3337 N N . MET A 1 436 ? -10.907 -8.003 13.288 1.00 79.44 436 MET A N 1
ATOM 3338 C CA . MET A 1 436 ? -9.797 -7.113 12.908 1.00 79.44 436 MET A CA 1
ATOM 3339 C C . MET A 1 436 ? -8.441 -7.837 12.873 1.00 79.44 436 MET A C 1
ATOM 3341 O O . MET A 1 436 ? -7.672 -7.640 11.933 1.00 79.44 436 MET A O 1
ATOM 3345 N N . ARG A 1 437 ? -8.161 -8.746 13.825 1.00 80.38 437 ARG A N 1
ATOM 3346 C CA . ARG A 1 437 ? -6.976 -9.632 13.764 1.00 80.38 437 ARG A CA 1
ATOM 3347 C C . ARG A 1 437 ? -6.958 -10.484 12.486 1.00 80.38 437 ARG A C 1
ATOM 3349 O O . ARG A 1 437 ? -5.905 -10.633 11.873 1.00 80.38 437 ARG A O 1
ATOM 3356 N N . SER A 1 438 ? -8.103 -11.028 12.064 1.00 84.12 438 SER A N 1
ATOM 3357 C CA . SER A 1 438 ? -8.199 -11.843 10.844 1.00 84.12 438 SER A CA 1
ATOM 3358 C C . SER A 1 438 ? -8.014 -11.027 9.559 1.00 84.12 438 SER A C 1
ATOM 3360 O O . SER A 1 438 ? -7.441 -11.535 8.595 1.00 84.12 438 SER A O 1
ATOM 3362 N N . GLU A 1 439 ? -8.496 -9.785 9.527 1.00 83.38 439 GLU A N 1
ATOM 3363 C CA . GLU A 1 439 ? -8.356 -8.878 8.380 1.00 83.38 439 GLU A CA 1
ATOM 3364 C C . GLU A 1 439 ? -6.911 -8.367 8.245 1.00 83.38 439 GLU A C 1
ATOM 3366 O O . GLU A 1 439 ? -6.343 -8.406 7.151 1.00 83.38 439 GLU A O 1
ATOM 3371 N N . LEU A 1 440 ? -6.267 -8.013 9.365 1.00 80.25 440 LEU A N 1
ATOM 3372 C CA . LEU A 1 440 ? -4.841 -7.671 9.422 1.00 80.25 440 LEU A CA 1
ATOM 3373 C C . LEU A 1 440 ? -3.942 -8.797 8.887 1.00 80.25 440 LEU A C 1
ATOM 3375 O O . LEU A 1 440 ? -3.028 -8.531 8.103 1.00 80.25 440 LEU A O 1
ATOM 3379 N N . GLU A 1 441 ? -4.190 -10.053 9.270 1.00 83.81 441 GLU A N 1
ATOM 3380 C CA . GLU A 1 441 ? -3.359 -11.178 8.820 1.00 83.81 441 GLU A CA 1
ATOM 3381 C C . GLU A 1 441 ? -3.595 -11.535 7.343 1.00 83.81 441 GLU A C 1
ATOM 3383 O O . GLU A 1 441 ? -2.650 -11.899 6.638 1.00 83.81 441 GLU A O 1
ATOM 3388 N N . ALA A 1 442 ? -4.817 -11.343 6.833 1.00 84.25 442 ALA A N 1
ATOM 3389 C CA . ALA A 1 442 ? -5.102 -11.455 5.404 1.00 84.25 442 ALA A CA 1
ATOM 3390 C C . ALA A 1 442 ? -4.366 -10.374 4.587 1.00 84.25 442 ALA A C 1
ATOM 3392 O O . ALA A 1 442 ? -3.745 -10.686 3.566 1.00 84.25 442 ALA A O 1
ATOM 3393 N N . LEU A 1 443 ? -4.369 -9.119 5.053 1.00 82.06 443 LEU A N 1
ATOM 3394 C CA . LEU A 1 443 ? -3.663 -8.012 4.398 1.00 82.06 443 LEU A CA 1
ATOM 3395 C C . LEU A 1 443 ? -2.138 -8.186 4.436 1.00 82.06 443 LEU A C 1
ATOM 3397 O O . LEU A 1 443 ? -1.487 -7.967 3.412 1.00 82.06 443 LEU A O 1
ATOM 3401 N N . LYS A 1 444 ? -1.562 -8.670 5.549 1.00 83.75 444 LYS A N 1
ATOM 3402 C CA . LYS A 1 444 ? -0.143 -9.077 5.605 1.00 83.75 444 LYS A CA 1
ATOM 3403 C C . LYS A 1 444 ? 0.185 -10.118 4.533 1.00 83.75 444 LYS A C 1
ATOM 3405 O O . LYS A 1 444 ? 1.132 -9.918 3.779 1.00 83.75 444 LYS A O 1
ATOM 3410 N N . GLY A 1 445 ? -0.613 -11.184 4.413 1.00 84.56 445 GLY A N 1
ATOM 3411 C CA . GLY A 1 445 ? -0.393 -12.229 3.405 1.00 84.56 445 GLY A CA 1
ATOM 3412 C C . GLY A 1 445 ? -0.444 -11.702 1.964 1.00 84.56 445 GLY A C 1
ATOM 3413 O O . GLY A 1 445 ? 0.365 -12.098 1.121 1.00 84.56 445 GLY A O 1
ATOM 3414 N N . ILE A 1 446 ? -1.341 -10.751 1.678 1.00 85.56 446 ILE A N 1
ATOM 3415 C CA . ILE A 1 446 ? -1.396 -10.053 0.383 1.00 85.56 446 ILE A CA 1
ATOM 3416 C C . ILE A 1 446 ? -0.139 -9.194 0.169 1.00 85.56 446 ILE A C 1
ATOM 3418 O O . ILE A 1 446 ? 0.440 -9.220 -0.920 1.00 85.56 446 ILE A O 1
ATOM 3422 N N . LEU A 1 447 ? 0.306 -8.453 1.186 1.00 82.69 447 LEU A N 1
ATOM 3423 C CA . LEU A 1 447 ? 1.486 -7.589 1.126 1.00 82.69 447 LEU A CA 1
ATOM 3424 C C . LEU A 1 447 ? 2.782 -8.395 0.922 1.00 82.69 447 LEU A C 1
ATOM 3426 O O . LEU A 1 447 ? 3.558 -8.070 0.024 1.00 82.69 447 LEU A O 1
ATOM 3430 N N . GLU A 1 448 ? 2.985 -9.485 1.666 1.00 85.88 448 GLU A N 1
ATOM 3431 C CA . GLU A 1 448 ? 4.107 -10.420 1.479 1.00 85.88 448 GLU A CA 1
ATOM 3432 C C . GLU A 1 448 ? 4.114 -11.022 0.066 1.00 85.88 448 GLU A C 1
ATOM 3434 O O . GLU A 1 448 ? 5.150 -11.049 -0.609 1.00 85.88 448 GLU A O 1
ATOM 3439 N N . HIS A 1 449 ? 2.946 -11.441 -0.434 1.00 85.81 449 HIS A N 1
ATOM 3440 C CA . HIS A 1 449 ? 2.823 -11.955 -1.794 1.00 85.81 449 HIS A CA 1
ATOM 3441 C C . HIS A 1 449 ? 3.200 -10.890 -2.840 1.00 85.81 449 HIS A C 1
ATOM 3443 O O . HIS A 1 449 ? 4.018 -11.173 -3.722 1.00 85.81 449 HIS A O 1
ATOM 3449 N N . LYS A 1 450 ? 2.705 -9.650 -2.716 1.00 84.19 450 LYS A N 1
ATOM 3450 C CA . LYS A 1 450 ? 3.055 -8.546 -3.631 1.00 84.19 450 LYS A CA 1
ATOM 3451 C C . LYS A 1 450 ? 4.538 -8.167 -3.551 1.00 84.19 450 LYS A C 1
ATOM 3453 O O . LYS A 1 450 ? 5.157 -7.945 -4.589 1.00 84.19 450 LYS A O 1
ATOM 3458 N N . GLN A 1 451 ? 5.151 -8.188 -2.367 1.00 82.62 451 GLN A N 1
ATOM 3459 C CA . GLN A 1 451 ? 6.603 -8.017 -2.219 1.00 82.62 451 GLN A CA 1
ATOM 3460 C C . GLN A 1 451 ? 7.393 -9.136 -2.924 1.00 82.62 451 GLN A C 1
ATOM 3462 O O . GLN A 1 451 ? 8.403 -8.858 -3.577 1.00 82.62 451 GLN A O 1
ATOM 3467 N N . SER A 1 452 ? 6.923 -10.389 -2.867 1.00 85.25 452 SER A N 1
ATOM 3468 C CA . SER A 1 452 ? 7.557 -11.511 -3.578 1.00 85.25 452 SER A CA 1
ATOM 3469 C C . SER A 1 452 ? 7.468 -11.381 -5.109 1.00 85.25 452 SER A C 1
ATOM 3471 O O . SER A 1 452 ? 8.439 -11.680 -5.814 1.00 85.25 452 SER A O 1
ATOM 3473 N N . GLU A 1 453 ? 6.353 -10.860 -5.635 1.00 84.94 453 GLU A N 1
ATOM 3474 C CA . GLU A 1 453 ? 6.203 -10.532 -7.058 1.00 84.94 453 GLU A CA 1
ATOM 3475 C C . GLU A 1 453 ? 7.138 -9.392 -7.472 1.00 84.94 453 GLU A C 1
ATOM 3477 O O . GLU A 1 453 ? 7.882 -9.548 -8.441 1.00 84.94 453 GLU A O 1
ATOM 3482 N N . ILE A 1 454 ? 7.157 -8.281 -6.722 1.00 81.38 454 ILE A N 1
ATOM 3483 C CA . ILE A 1 454 ? 8.036 -7.128 -6.981 1.00 81.38 454 ILE A CA 1
ATOM 3484 C C . ILE A 1 454 ? 9.497 -7.575 -7.031 1.00 81.38 454 ILE A C 1
ATOM 3486 O O . ILE A 1 454 ? 10.188 -7.276 -8.003 1.00 81.38 454 ILE A O 1
ATOM 3490 N N . LYS A 1 455 ? 9.955 -8.366 -6.052 1.00 87.00 455 LYS A N 1
ATOM 3491 C CA . LYS A 1 455 ? 11.313 -8.928 -6.046 1.00 87.00 455 LYS A CA 1
ATOM 3492 C C . LYS A 1 455 ? 11.579 -9.803 -7.276 1.00 87.00 455 LYS A C 1
ATOM 3494 O O . LYS A 1 455 ? 12.615 -9.670 -7.918 1.00 87.00 455 LYS A O 1
ATOM 3499 N N . THR A 1 456 ? 10.623 -10.648 -7.662 1.00 86.06 456 THR A N 1
ATOM 3500 C CA . THR A 1 456 ? 10.735 -11.501 -8.860 1.00 86.06 456 THR A CA 1
ATOM 3501 C C . THR A 1 456 ? 10.795 -10.683 -10.159 1.00 86.06 456 THR A C 1
ATOM 3503 O O . THR A 1 456 ? 11.448 -11.090 -11.123 1.00 86.06 456 THR A O 1
ATOM 3506 N N . LEU A 1 457 ? 10.126 -9.528 -10.216 1.00 82.19 457 LEU A N 1
ATOM 3507 C CA . LEU A 1 457 ? 10.181 -8.598 -11.348 1.00 82.19 457 LEU A CA 1
ATOM 3508 C C . LEU A 1 457 ? 11.477 -7.774 -11.355 1.00 82.19 457 LEU A C 1
ATOM 3510 O O . LEU A 1 457 ? 12.049 -7.576 -12.425 1.00 82.19 457 LEU A O 1
ATOM 3514 N N . GLN A 1 458 ? 11.989 -7.373 -10.189 1.00 82.44 458 GLN A N 1
ATOM 3515 C CA . GLN A 1 458 ? 13.299 -6.731 -10.035 1.00 82.44 458 GLN A CA 1
ATOM 3516 C C . GLN A 1 458 ? 14.437 -7.669 -10.467 1.00 82.44 458 GLN A C 1
ATOM 3518 O O . GLN A 1 458 ? 15.265 -7.270 -11.284 1.00 82.44 458 GLN A O 1
ATOM 3523 N N . ASP A 1 459 ? 14.426 -8.935 -10.034 1.00 84.44 459 ASP A N 1
ATOM 3524 C CA . ASP A 1 459 ? 15.383 -9.963 -10.471 1.00 84.44 459 ASP A CA 1
ATOM 3525 C C . ASP A 1 459 ? 15.359 -10.156 -12.000 1.00 84.44 459 ASP A C 1
ATOM 3527 O O . ASP A 1 459 ? 16.407 -10.307 -12.634 1.00 84.44 459 ASP A O 1
ATOM 3531 N N . LYS A 1 460 ? 14.169 -10.141 -12.621 1.00 82.44 460 LYS A N 1
ATOM 3532 C CA . LYS A 1 460 ? 14.018 -10.201 -14.088 1.00 82.44 460 LYS A CA 1
ATOM 3533 C C . LYS A 1 460 ? 14.572 -8.947 -14.764 1.00 82.44 460 LYS A C 1
ATOM 3535 O O . LYS A 1 460 ? 15.326 -9.068 -15.727 1.00 82.44 460 LYS A O 1
ATOM 3540 N N . LEU A 1 461 ? 14.247 -7.760 -14.251 1.00 77.94 461 LEU A N 1
ATOM 3541 C CA . LEU A 1 461 ? 14.736 -6.485 -14.776 1.00 77.94 461 LEU A CA 1
ATOM 3542 C C . LEU A 1 461 ? 16.271 -6.408 -14.694 1.00 77.94 461 LEU A C 1
ATOM 3544 O O . LEU A 1 461 ? 16.918 -6.026 -15.669 1.00 77.94 461 LEU A O 1
ATOM 3548 N N . GLN A 1 462 ? 16.870 -6.866 -13.592 1.00 83.12 462 GLN A N 1
ATOM 3549 C CA . GLN A 1 462 ? 18.324 -6.931 -13.414 1.00 83.12 462 GLN A CA 1
ATOM 3550 C C . GLN A 1 462 ? 18.996 -7.941 -14.364 1.00 83.12 462 GLN A C 1
ATOM 3552 O O . GLN A 1 462 ? 20.085 -7.678 -14.881 1.00 83.12 462 GLN A O 1
ATOM 3557 N N . ARG A 1 463 ? 18.343 -9.072 -14.670 1.00 80.44 463 ARG A N 1
ATOM 3558 C CA . ARG A 1 463 ? 18.818 -10.007 -15.708 1.00 80.44 463 ARG A CA 1
ATOM 3559 C C . ARG A 1 463 ? 18.750 -9.373 -17.095 1.00 80.44 463 ARG A C 1
ATOM 3561 O O . ARG A 1 463 ? 19.785 -9.228 -17.728 1.00 80.44 463 ARG A O 1
ATOM 3568 N N . THR A 1 464 ? 17.597 -8.853 -17.517 1.00 75.81 464 THR A N 1
ATOM 3569 C CA . THR A 1 464 ? 17.471 -8.205 -18.842 1.00 75.81 464 THR A CA 1
ATOM 3570 C C . THR A 1 464 ? 18.389 -6.983 -19.020 1.00 75.81 464 THR A C 1
ATOM 3572 O O . THR A 1 464 ? 18.897 -6.743 -20.116 1.00 75.81 464 THR A O 1
ATOM 3575 N N . THR A 1 465 ? 18.684 -6.228 -17.955 1.00 73.19 465 THR A N 1
ATOM 3576 C CA . THR A 1 465 ? 19.650 -5.113 -18.018 1.00 73.19 465 THR A CA 1
ATOM 3577 C C . THR A 1 465 ? 21.104 -5.590 -18.067 1.00 73.19 465 THR A C 1
ATOM 3579 O O . THR A 1 465 ? 21.905 -5.007 -18.793 1.00 73.19 465 THR A O 1
ATOM 3582 N N . SER A 1 466 ? 21.466 -6.685 -17.390 1.00 75.81 466 SER A N 1
ATOM 3583 C CA . SER A 1 466 ? 22.805 -7.284 -17.538 1.00 75.81 466 SER A CA 1
ATOM 3584 C C . SER A 1 466 ? 22.992 -8.013 -18.878 1.00 75.81 466 SER A C 1
ATOM 3586 O O . SER A 1 466 ? 24.070 -7.931 -19.460 1.00 75.81 466 SER A O 1
ATOM 3588 N N . GLU A 1 467 ? 21.944 -8.621 -19.437 1.00 77.06 467 GLU A N 1
ATOM 3589 C CA . GLU A 1 467 ? 21.917 -9.201 -20.791 1.00 77.06 467 GLU A CA 1
ATOM 3590 C C . GLU A 1 467 ? 22.046 -8.125 -21.889 1.00 77.06 467 GLU A C 1
ATOM 3592 O O . GLU A 1 467 ? 22.819 -8.286 -22.841 1.00 77.06 467 GLU A O 1
ATOM 3597 N N . THR A 1 468 ? 21.356 -6.985 -21.750 1.00 69.00 468 THR A N 1
ATOM 3598 C CA . THR A 1 468 ? 21.554 -5.832 -22.653 1.00 69.00 468 THR A CA 1
ATOM 3599 C C . THR A 1 468 ? 22.933 -5.192 -22.471 1.00 69.00 468 THR A C 1
ATOM 3601 O O . THR A 1 468 ? 23.568 -4.842 -23.461 1.00 69.00 468 THR A O 1
ATOM 3604 N N . GLY A 1 469 ? 23.469 -5.122 -21.248 1.00 72.50 469 GLY A N 1
ATOM 3605 C CA . GLY A 1 469 ? 24.844 -4.677 -20.993 1.00 72.50 469 GLY A CA 1
ATOM 3606 C C . GLY A 1 469 ? 25.907 -5.574 -21.643 1.00 72.50 469 GLY A C 1
ATOM 3607 O O . GLY A 1 469 ? 26.817 -5.074 -22.304 1.00 72.50 469 GLY A O 1
ATOM 3608 N N . ALA A 1 470 ? 25.769 -6.897 -21.515 1.00 75.12 470 ALA A N 1
ATOM 3609 C CA . ALA A 1 470 ? 26.666 -7.873 -22.135 1.00 75.12 470 ALA A CA 1
ATOM 3610 C C . ALA A 1 470 ? 26.616 -7.804 -23.669 1.00 75.12 470 ALA A C 1
ATOM 3612 O O . ALA A 1 470 ? 27.658 -7.725 -24.318 1.00 75.12 470 ALA A O 1
ATOM 3613 N N . THR A 1 471 ? 25.417 -7.743 -24.256 1.00 72.00 471 THR A N 1
ATOM 3614 C CA . THR A 1 471 ? 25.290 -7.595 -25.713 1.00 72.00 471 THR A CA 1
ATOM 3615 C C . THR A 1 471 ? 25.844 -6.257 -26.206 1.00 72.00 471 THR A C 1
ATOM 3617 O O . THR A 1 471 ? 26.531 -6.244 -27.225 1.00 72.00 471 THR A O 1
ATOM 3620 N N . ILE A 1 472 ? 25.656 -5.144 -25.481 1.00 70.00 472 ILE A N 1
ATOM 3621 C CA . ILE A 1 472 ? 26.309 -3.857 -25.794 1.00 70.00 472 ILE A CA 1
ATOM 3622 C C . ILE A 1 472 ? 27.842 -3.997 -25.797 1.00 70.00 472 ILE A C 1
ATOM 3624 O O . ILE A 1 472 ? 28.484 -3.500 -26.723 1.00 70.00 472 ILE A O 1
ATOM 3628 N N . ALA A 1 473 ? 28.434 -4.716 -24.840 1.00 72.19 473 ALA A N 1
ATOM 3629 C CA . ALA A 1 473 ? 29.877 -4.965 -24.818 1.00 72.19 473 ALA A CA 1
ATOM 3630 C C . ALA A 1 473 ? 30.355 -5.800 -26.028 1.00 72.19 473 ALA A C 1
ATOM 3632 O O . ALA A 1 473 ? 31.339 -5.432 -26.676 1.00 72.19 473 ALA A O 1
ATOM 3633 N N . ASP A 1 474 ? 29.627 -6.859 -26.404 1.00 77.62 474 ASP A N 1
ATOM 3634 C CA . ASP A 1 474 ? 29.906 -7.641 -27.621 1.00 77.62 474 ASP A CA 1
ATOM 3635 C C . ASP A 1 474 ? 29.820 -6.777 -28.890 1.00 77.62 474 ASP A C 1
ATOM 3637 O O . ASP A 1 474 ? 30.651 -6.888 -29.795 1.00 77.62 474 ASP A O 1
ATOM 3641 N N . ILE A 1 475 ? 28.840 -5.872 -28.956 1.00 70.88 475 ILE A N 1
ATOM 3642 C CA . ILE A 1 475 ? 28.655 -4.914 -30.054 1.00 70.88 475 ILE A CA 1
ATOM 3643 C C . ILE A 1 475 ? 29.849 -3.952 -30.153 1.00 70.88 475 ILE A C 1
ATOM 3645 O O . ILE A 1 475 ? 30.312 -3.651 -31.258 1.00 70.88 475 ILE A O 1
ATOM 3649 N N . GLU A 1 476 ? 30.377 -3.467 -29.028 1.00 73.56 476 GLU A N 1
ATOM 3650 C CA . GLU A 1 476 ? 31.567 -2.610 -29.022 1.00 73.56 476 GLU A CA 1
ATOM 3651 C C . GLU A 1 476 ? 32.841 -3.379 -29.401 1.00 73.56 476 GLU A C 1
ATOM 3653 O O . GLU A 1 476 ? 33.646 -2.866 -30.184 1.00 73.56 476 GLU A O 1
ATOM 3658 N N . HIS A 1 477 ? 32.978 -4.639 -28.982 1.00 77.88 477 HIS A N 1
ATOM 3659 C CA . HIS A 1 477 ? 34.064 -5.514 -29.431 1.00 77.88 477 HIS A CA 1
ATOM 3660 C C . HIS A 1 477 ? 33.986 -5.818 -30.943 1.00 77.88 477 HIS A C 1
ATOM 3662 O O . HIS A 1 477 ? 34.992 -5.786 -31.655 1.00 77.88 477 HIS A O 1
ATOM 3668 N N . GLN A 1 478 ? 32.783 -6.022 -31.491 1.00 76.06 478 GLN A N 1
ATOM 3669 C CA . GLN A 1 478 ? 32.590 -6.145 -32.941 1.00 76.06 478 GLN A CA 1
ATOM 3670 C C . GLN A 1 478 ? 32.956 -4.852 -33.691 1.00 76.06 478 GLN A C 1
ATOM 3672 O O . GLN A 1 478 ? 33.449 -4.918 -34.820 1.00 76.06 478 GLN A O 1
ATOM 3677 N N . ARG A 1 479 ? 32.774 -3.669 -33.085 1.00 69.38 479 ARG A N 1
ATOM 3678 C CA . ARG A 1 479 ? 33.192 -2.394 -33.694 1.00 69.38 479 ARG A CA 1
ATOM 3679 C C . ARG A 1 479 ? 34.690 -2.198 -33.724 1.00 69.38 479 ARG A C 1
ATOM 3681 O O . ARG A 1 479 ? 35.185 -1.741 -34.751 1.00 69.38 479 ARG A O 1
ATOM 3688 N N . THR A 1 480 ? 35.409 -2.504 -32.647 1.00 79.88 480 THR A N 1
ATOM 3689 C CA . THR A 1 480 ? 36.874 -2.372 -32.646 1.00 79.88 480 THR A CA 1
ATOM 3690 C C . THR A 1 480 ? 37.484 -3.309 -33.690 1.00 79.88 480 THR A C 1
ATOM 3692 O O . THR A 1 480 ? 38.313 -2.865 -34.485 1.00 79.88 480 THR A O 1
ATOM 3695 N N . ALA A 1 481 ? 36.965 -4.537 -33.813 1.00 79.69 481 ALA A N 1
ATOM 3696 C CA . ALA A 1 481 ? 37.313 -5.458 -34.894 1.00 79.69 481 ALA A CA 1
ATOM 3697 C C . ALA A 1 481 ? 36.971 -4.903 -36.297 1.00 79.69 481 ALA A C 1
ATOM 3699 O O . ALA A 1 481 ? 37.832 -4.881 -37.178 1.00 79.69 481 ALA A O 1
ATOM 3700 N N . GLN A 1 482 ? 35.754 -4.388 -36.531 1.00 77.50 482 GLN A N 1
ATOM 3701 C CA . GLN A 1 482 ? 35.401 -3.785 -37.829 1.00 77.50 482 GLN A CA 1
ATOM 3702 C C . GLN A 1 482 ? 36.245 -2.545 -38.166 1.00 77.50 482 GLN A C 1
ATOM 3704 O O . GLN A 1 482 ? 36.594 -2.347 -39.331 1.00 77.50 482 GLN A O 1
ATOM 3709 N N . ALA A 1 483 ? 36.587 -1.714 -37.181 1.00 75.25 483 ALA A N 1
ATOM 3710 C CA . ALA A 1 483 ? 37.442 -0.546 -37.370 1.00 75.25 483 ALA A CA 1
ATOM 3711 C C . ALA A 1 483 ? 38.870 -0.957 -37.763 1.00 75.25 483 ALA A C 1
ATOM 3713 O O . ALA A 1 483 ? 39.420 -0.401 -38.712 1.00 75.25 483 ALA A O 1
ATOM 3714 N N . GLN A 1 484 ? 39.429 -1.984 -37.113 1.00 83.38 484 GLN A N 1
ATOM 3715 C CA . GLN A 1 484 ? 40.719 -2.577 -37.486 1.00 83.38 484 GLN A CA 1
ATOM 3716 C C . GLN A 1 484 ? 40.693 -3.156 -38.910 1.00 83.38 484 GLN A C 1
ATOM 3718 O O . GLN A 1 484 ? 41.604 -2.886 -39.692 1.00 83.38 484 GLN A O 1
ATOM 3723 N N . ILE A 1 485 ? 39.631 -3.879 -39.289 1.00 81.88 485 ILE A N 1
ATOM 3724 C CA . ILE A 1 485 ? 39.461 -4.413 -40.653 1.00 81.88 485 ILE A CA 1
ATOM 3725 C C . ILE A 1 485 ? 39.407 -3.278 -41.688 1.00 81.88 485 ILE A C 1
ATOM 3727 O O . ILE A 1 485 ? 40.062 -3.369 -42.727 1.00 81.88 485 ILE A O 1
ATOM 3731 N N . ARG A 1 486 ? 38.678 -2.187 -41.411 1.00 76.44 486 ARG A N 1
ATOM 3732 C CA . ARG A 1 486 ? 38.613 -1.012 -42.301 1.00 76.44 486 ARG A CA 1
ATOM 3733 C C . ARG A 1 486 ? 39.964 -0.304 -42.416 1.00 76.44 486 ARG A C 1
ATOM 3735 O O . ARG A 1 486 ? 40.373 0.003 -43.531 1.00 76.44 486 ARG A O 1
ATOM 3742 N N . ALA A 1 487 ? 40.682 -0.111 -41.309 1.00 79.50 487 ALA A N 1
ATOM 3743 C CA . ALA A 1 487 ? 42.020 0.481 -41.315 1.00 79.50 487 ALA A CA 1
ATOM 3744 C C . ALA A 1 487 ? 43.026 -0.376 -42.109 1.00 79.50 487 ALA A C 1
ATOM 3746 O O . ALA A 1 487 ? 43.767 0.148 -42.938 1.00 79.50 487 ALA A O 1
ATOM 3747 N N . ALA A 1 488 ? 43.002 -1.702 -41.934 1.00 81.38 488 ALA A N 1
ATOM 3748 C CA . ALA A 1 488 ? 43.838 -2.628 -42.697 1.00 81.38 488 ALA A CA 1
ATOM 3749 C C . ALA A 1 488 ? 43.484 -2.645 -44.198 1.00 81.38 488 ALA A C 1
ATOM 3751 O O . ALA A 1 488 ? 44.376 -2.702 -45.046 1.00 81.38 488 ALA A O 1
ATOM 3752 N N . ALA A 1 489 ? 42.194 -2.559 -44.542 1.00 79.19 489 ALA A N 1
ATOM 3753 C CA . ALA A 1 489 ? 41.740 -2.449 -45.927 1.00 79.19 489 ALA A CA 1
ATOM 3754 C C . ALA A 1 489 ? 42.175 -1.123 -46.574 1.00 79.19 489 ALA A C 1
ATOM 3756 O O . ALA A 1 489 ? 42.644 -1.134 -47.713 1.00 79.19 489 ALA A O 1
ATOM 3757 N N . GLN A 1 490 ? 42.087 -0.004 -45.846 1.00 82.06 490 GLN A N 1
ATOM 3758 C CA . GLN A 1 490 ? 42.549 1.303 -46.314 1.00 82.06 490 GLN A CA 1
ATOM 3759 C C . GLN A 1 490 ? 44.071 1.321 -46.518 1.00 82.06 490 GLN A C 1
ATOM 3761 O O . GLN A 1 490 ? 44.520 1.647 -47.612 1.00 82.06 490 GLN A O 1
ATOM 3766 N N . ALA A 1 491 ? 44.864 0.869 -45.541 1.00 82.44 491 ALA A N 1
ATOM 3767 C CA . ALA A 1 491 ? 46.322 0.786 -45.676 1.00 82.44 491 ALA A CA 1
ATOM 3768 C C . ALA A 1 491 ? 46.753 -0.118 -46.852 1.00 82.44 491 ALA A C 1
ATOM 3770 O O . ALA A 1 491 ? 47.731 0.162 -47.548 1.00 82.44 491 ALA A O 1
ATOM 3771 N N . ARG A 1 492 ? 45.995 -1.191 -47.131 1.00 85.31 492 ARG A N 1
ATOM 3772 C CA . ARG A 1 492 ? 46.203 -2.033 -48.319 1.00 85.31 492 ARG A CA 1
ATOM 3773 C C . ARG A 1 492 ? 45.841 -1.310 -49.621 1.00 85.31 492 ARG A C 1
ATOM 3775 O O . ARG A 1 492 ? 46.547 -1.494 -50.609 1.00 85.31 492 ARG A O 1
ATOM 3782 N N . ALA A 1 493 ? 44.778 -0.508 -49.641 1.00 78.38 493 ALA A N 1
ATOM 3783 C CA . ALA A 1 493 ? 44.397 0.293 -50.804 1.00 78.38 493 ALA A CA 1
ATOM 3784 C C . ALA A 1 493 ? 45.419 1.407 -51.095 1.00 78.38 493 ALA A C 1
ATOM 3786 O O . ALA A 1 493 ? 45.806 1.591 -52.245 1.00 78.38 493 ALA A O 1
ATOM 3787 N N . GLU A 1 494 ? 45.920 2.083 -50.059 1.00 84.88 494 GLU A N 1
ATOM 3788 C CA . GLU A 1 494 ? 46.986 3.089 -50.155 1.00 84.88 494 GLU A CA 1
ATOM 3789 C C . GLU A 1 494 ? 48.286 2.475 -50.696 1.00 84.88 494 GLU A C 1
ATOM 3791 O O . GLU A 1 494 ? 48.875 3.012 -51.635 1.00 84.88 494 GLU A O 1
ATOM 3796 N N . LYS A 1 495 ? 48.683 1.293 -50.202 1.00 86.69 495 LYS A N 1
ATOM 3797 C CA . LYS A 1 495 ? 49.828 0.546 -50.748 1.00 86.69 495 LYS A CA 1
ATOM 3798 C C . LYS A 1 495 ? 49.626 0.120 -52.212 1.00 86.69 495 LYS A C 1
ATOM 3800 O O . LYS A 1 495 ? 50.549 0.225 -53.012 1.00 86.69 495 LYS A O 1
ATOM 3805 N N . LEU A 1 496 ? 48.432 -0.341 -52.589 1.00 82.75 496 LEU A N 1
ATOM 3806 C CA . LEU A 1 496 ? 48.139 -0.677 -53.990 1.00 82.75 496 LEU A CA 1
ATOM 3807 C C . LEU A 1 496 ? 48.147 0.569 -54.890 1.00 82.75 496 LEU A C 1
ATOM 3809 O O . LEU A 1 496 ? 48.540 0.480 -56.054 1.00 82.75 496 LEU A O 1
ATOM 3813 N N . ALA A 1 497 ? 47.762 1.737 -54.368 1.00 80.50 497 ALA A N 1
ATOM 3814 C CA . ALA A 1 497 ? 47.848 3.000 -55.093 1.00 80.50 497 ALA A CA 1
ATOM 3815 C C . ALA A 1 497 ? 49.308 3.421 -55.338 1.00 80.50 497 ALA A C 1
ATOM 3817 O O . ALA A 1 497 ? 49.637 3.794 -56.466 1.00 80.50 497 ALA A O 1
ATOM 3818 N N . THR A 1 498 ? 50.203 3.303 -54.348 1.00 83.81 498 THR A N 1
ATOM 3819 C CA . THR A 1 498 ? 51.635 3.605 -54.544 1.00 83.81 498 THR A CA 1
ATOM 3820 C C . THR A 1 498 ? 52.312 2.611 -55.491 1.00 83.81 498 THR A C 1
ATOM 3822 O O . THR A 1 498 ? 52.999 3.042 -56.416 1.00 83.81 498 THR A O 1
ATOM 3825 N N . GLU A 1 499 ? 52.039 1.307 -55.367 1.00 85.81 499 GLU A N 1
ATOM 3826 C CA . GLU A 1 499 ? 52.510 0.289 -56.325 1.00 85.81 499 GLU A CA 1
ATOM 3827 C C . GLU A 1 499 ? 52.009 0.573 -57.757 1.00 85.81 499 GLU A C 1
ATOM 3829 O O . GLU A 1 499 ? 52.761 0.437 -58.725 1.00 85.81 499 GLU A O 1
ATOM 3834 N N . THR A 1 500 ? 50.765 1.043 -57.912 1.00 83.19 500 THR A N 1
ATOM 3835 C CA . THR A 1 500 ? 50.199 1.430 -59.218 1.00 83.19 500 THR A CA 1
ATOM 3836 C C . THR A 1 500 ? 50.886 2.667 -59.807 1.00 83.19 500 THR A C 1
ATOM 3838 O O . THR A 1 500 ? 51.114 2.712 -61.018 1.00 83.19 500 THR A O 1
ATOM 3841 N N . ILE A 1 501 ? 51.248 3.656 -58.982 1.00 82.75 501 ILE A N 1
ATOM 3842 C CA . ILE A 1 501 ? 52.013 4.838 -59.414 1.00 82.75 501 ILE A CA 1
ATOM 3843 C C . ILE A 1 501 ? 53.416 4.416 -59.869 1.00 82.75 501 ILE A C 1
ATOM 3845 O O . ILE A 1 501 ? 53.795 4.709 -61.001 1.00 82.75 501 ILE A O 1
ATOM 3849 N N . GLU A 1 502 ? 54.137 3.620 -59.072 1.00 84.00 502 GLU A N 1
ATOM 3850 C CA . GLU A 1 502 ? 55.453 3.097 -59.462 1.00 84.00 502 GLU A CA 1
ATOM 3851 C C . GLU A 1 502 ? 55.421 2.336 -60.797 1.00 84.00 502 GLU A C 1
ATOM 3853 O O . GLU A 1 502 ? 56.317 2.490 -61.629 1.00 84.00 502 GLU A O 1
ATOM 3858 N N . LEU A 1 503 ? 54.405 1.495 -61.018 1.00 82.50 503 LEU A N 1
ATOM 3859 C CA . LEU A 1 503 ? 54.239 0.755 -62.273 1.00 82.50 503 LEU A CA 1
ATOM 3860 C C . LEU A 1 503 ? 53.915 1.683 -63.454 1.00 82.50 503 LEU A C 1
ATOM 3862 O O . LEU A 1 503 ? 54.391 1.446 -64.569 1.00 82.50 503 LEU A O 1
ATOM 3866 N N . ARG A 1 504 ? 53.161 2.763 -63.221 1.00 79.88 504 ARG A N 1
ATOM 3867 C CA . ARG A 1 504 ? 52.863 3.792 -64.228 1.00 79.88 504 ARG A CA 1
ATOM 3868 C C . ARG A 1 504 ? 54.125 4.530 -64.667 1.00 79.88 504 ARG A C 1
ATOM 3870 O O . ARG A 1 504 ? 54.315 4.716 -65.872 1.00 79.88 504 ARG A O 1
ATOM 3877 N N . ASP A 1 505 ? 54.990 4.870 -63.715 1.00 82.12 505 ASP A N 1
ATOM 3878 C CA . ASP A 1 505 ? 56.239 5.604 -63.936 1.00 82.12 505 ASP A CA 1
ATOM 3879 C C . ASP A 1 505 ? 57.311 4.717 -64.580 1.00 82.12 505 ASP A C 1
ATOM 3881 O O . ASP A 1 505 ? 57.926 5.111 -65.573 1.00 82.12 505 ASP A O 1
ATOM 3885 N N . LYS A 1 506 ? 57.455 3.463 -64.123 1.00 83.38 506 LYS A N 1
ATOM 3886 C CA . LYS A 1 506 ? 58.266 2.434 -64.804 1.00 83.38 506 LYS A CA 1
ATOM 3887 C C . LYS A 1 506 ? 57.798 2.245 -66.252 1.00 83.38 506 LYS A C 1
ATOM 3889 O O . LYS A 1 506 ? 58.613 2.246 -67.173 1.00 83.38 506 LYS A O 1
ATOM 3894 N N . GLY A 1 507 ? 56.483 2.178 -66.477 1.00 83.69 507 GLY A N 1
ATOM 3895 C CA . GLY A 1 507 ? 55.894 2.123 -67.816 1.00 83.69 507 GLY A CA 1
ATOM 3896 C C . GLY A 1 507 ? 56.123 3.390 -68.653 1.00 83.69 507 GLY A C 1
ATOM 3897 O O . GLY A 1 507 ? 56.266 3.293 -69.870 1.00 83.69 507 GLY A O 1
ATOM 3898 N N . ALA A 1 508 ? 56.175 4.575 -68.038 1.00 79.44 508 ALA A N 1
ATOM 3899 C CA . ALA A 1 508 ? 56.499 5.826 -68.725 1.00 79.44 508 ALA A CA 1
ATOM 3900 C C . ALA A 1 508 ? 57.970 5.867 -69.158 1.00 79.44 508 ALA A C 1
ATOM 3902 O O . ALA A 1 508 ? 58.247 6.191 -70.313 1.00 79.44 508 ALA A O 1
ATOM 3903 N N . LYS A 1 509 ? 58.890 5.447 -68.281 1.00 82.88 509 LYS A N 1
ATOM 3904 C CA . LYS A 1 509 ? 60.320 5.329 -68.590 1.00 82.88 509 LYS A CA 1
ATOM 3905 C C . LYS A 1 509 ? 60.570 4.362 -69.750 1.00 82.88 509 LYS A C 1
ATOM 3907 O O . LYS A 1 509 ? 61.218 4.744 -70.718 1.00 82.88 509 LYS A O 1
ATOM 3912 N N . LEU A 1 510 ? 59.968 3.169 -69.712 1.00 82.69 510 LEU A N 1
ATOM 3913 C CA . LEU A 1 510 ? 60.073 2.180 -70.794 1.00 82.69 510 LEU A CA 1
ATOM 3914 C C . LEU A 1 510 ? 59.518 2.703 -72.131 1.00 82.69 510 LEU A C 1
ATOM 3916 O O . LEU A 1 510 ? 60.102 2.437 -73.177 1.00 82.69 510 LEU A O 1
ATOM 3920 N N . ARG A 1 511 ? 58.430 3.491 -72.128 1.00 80.12 511 ARG A N 1
ATOM 3921 C CA . ARG A 1 511 ? 57.938 4.156 -73.353 1.00 80.12 511 ARG A CA 1
ATOM 3922 C C . ARG A 1 511 ? 58.927 5.196 -73.891 1.00 80.12 511 ARG A C 1
ATOM 3924 O O . ARG A 1 511 ? 59.070 5.298 -75.105 1.00 80.12 511 ARG A O 1
ATOM 3931 N N . GLY A 1 512 ? 59.621 5.926 -73.016 1.00 82.50 512 GLY A N 1
ATOM 3932 C CA . GLY A 1 512 ? 60.704 6.837 -73.403 1.00 82.50 512 GLY A CA 1
ATOM 3933 C C . GLY A 1 512 ? 61.889 6.103 -74.037 1.00 82.50 512 GLY A C 1
ATOM 3934 O O . GLY A 1 512 ? 62.324 6.469 -75.125 1.00 82.50 512 GLY A O 1
ATOM 3935 N N . GLU A 1 513 ? 62.346 5.017 -73.412 1.00 82.75 513 GLU A N 1
ATOM 3936 C CA . GLU A 1 513 ? 63.434 4.166 -73.921 1.00 82.75 513 GLU A CA 1
ATOM 3937 C C . GLU A 1 513 ? 63.082 3.543 -75.290 1.00 82.75 513 GLU A C 1
ATOM 3939 O O . GLU A 1 513 ? 63.901 3.553 -76.210 1.00 82.75 513 GLU A O 1
ATOM 3944 N N . VAL A 1 514 ? 61.837 3.083 -75.480 1.00 80.75 514 VAL A N 1
ATOM 3945 C CA . VAL A 1 514 ? 61.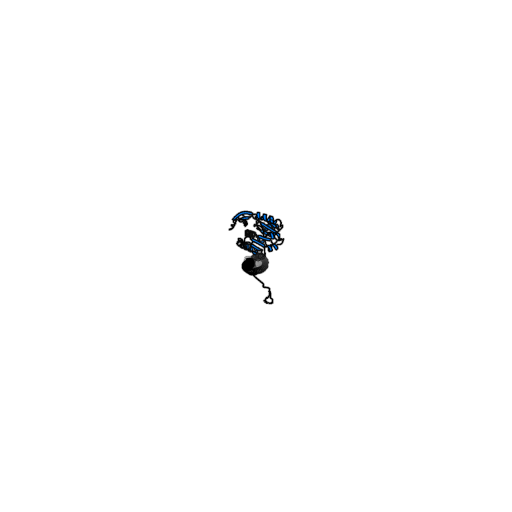338 2.592 -76.781 1.00 80.75 514 VAL A CA 1
ATOM 3946 C C . VAL A 1 514 ? 61.274 3.707 -77.832 1.00 80.75 514 VAL A C 1
ATOM 3948 O O . VAL A 1 514 ? 61.637 3.470 -78.986 1.00 80.75 514 VAL A O 1
ATOM 3951 N N . ALA A 1 515 ? 60.855 4.922 -77.468 1.00 80.50 515 ALA A N 1
ATOM 3952 C CA . ALA A 1 515 ? 60.836 6.059 -78.390 1.00 80.50 515 ALA A CA 1
ATOM 3953 C C . ALA A 1 515 ? 62.257 6.467 -78.827 1.00 80.50 515 ALA A C 1
ATOM 3955 O O . ALA A 1 515 ? 62.492 6.692 -80.014 1.00 80.50 515 ALA A O 1
ATOM 3956 N N . GLU A 1 516 ? 63.221 6.485 -77.902 1.00 83.00 516 GLU A N 1
ATOM 3957 C CA . GLU A 1 516 ? 64.629 6.773 -78.200 1.00 83.00 516 GLU A CA 1
ATOM 3958 C C . GLU A 1 516 ? 65.249 5.709 -79.123 1.00 83.00 516 GLU A C 1
ATOM 3960 O O . GLU A 1 516 ? 65.944 6.043 -80.086 1.00 83.00 516 GLU A O 1
ATOM 3965 N N . LEU A 1 517 ? 64.966 4.424 -78.879 1.00 80.94 517 LEU A N 1
ATOM 3966 C CA . LEU A 1 517 ? 65.386 3.332 -79.763 1.00 80.94 517 LEU A CA 1
ATOM 3967 C C . LEU A 1 517 ? 64.740 3.439 -81.152 1.00 80.94 517 LEU A C 1
ATOM 3969 O O . LEU A 1 517 ? 65.429 3.255 -82.152 1.00 80.94 517 LEU A O 1
ATOM 3973 N N . THR A 1 518 ? 63.460 3.812 -81.229 1.00 79.38 518 THR A N 1
ATOM 3974 C CA . THR A 1 518 ? 62.749 4.015 -82.505 1.00 79.38 518 THR A CA 1
ATOM 3975 C C . THR A 1 518 ? 63.375 5.153 -83.317 1.00 79.38 518 THR A C 1
ATOM 3977 O O . THR A 1 518 ? 63.660 4.973 -84.501 1.00 79.38 518 THR A O 1
ATOM 3980 N N . ALA A 1 519 ? 63.682 6.289 -82.681 1.00 80.19 519 ALA A N 1
ATOM 3981 C CA . ALA A 1 519 ? 64.361 7.411 -83.330 1.00 80.19 519 ALA A CA 1
ATOM 3982 C C . ALA A 1 519 ? 65.778 7.040 -83.817 1.00 80.19 519 ALA A C 1
ATOM 3984 O O . ALA A 1 519 ? 66.187 7.430 -84.911 1.00 80.19 519 ALA A O 1
ATOM 3985 N N . LYS A 1 520 ? 66.520 6.228 -83.048 1.00 81.25 520 LYS A N 1
ATOM 3986 C CA . LYS A 1 520 ? 67.828 5.690 -83.470 1.00 81.25 520 LYS A CA 1
ATOM 3987 C C . LYS A 1 520 ? 67.715 4.732 -84.660 1.00 81.25 520 LYS A C 1
ATOM 3989 O O . LYS A 1 520 ? 68.595 4.749 -85.518 1.00 81.25 520 LYS A O 1
ATOM 3994 N N . CYS A 1 521 ? 66.650 3.931 -84.743 1.00 78.12 521 CYS A N 1
ATOM 3995 C CA . CYS A 1 521 ? 66.375 3.097 -85.914 1.00 78.12 521 CYS A CA 1
ATOM 3996 C C . CYS A 1 521 ? 66.087 3.951 -87.157 1.00 78.12 521 CYS A C 1
ATOM 3998 O O . CYS A 1 521 ? 66.738 3.744 -88.177 1.00 78.12 521 CYS A O 1
ATOM 4000 N N . GLN A 1 522 ? 65.216 4.960 -87.050 1.00 79.62 522 GLN A N 1
ATOM 4001 C CA . GLN A 1 522 ? 64.896 5.884 -88.151 1.00 79.62 522 GLN A CA 1
ATOM 4002 C C . GLN A 1 522 ? 66.144 6.627 -88.662 1.00 79.62 522 GLN A C 1
ATOM 4004 O O . GLN A 1 522 ? 66.426 6.609 -89.858 1.00 79.62 522 GLN A O 1
ATOM 4009 N N . GLN A 1 523 ? 66.976 7.167 -87.763 1.00 78.25 523 GLN A N 1
ATOM 4010 C CA . GLN A 1 523 ? 68.261 7.774 -88.138 1.00 78.25 523 GLN A CA 1
ATOM 4011 C C . GLN A 1 523 ? 69.230 6.759 -88.787 1.00 78.25 523 GLN A C 1
ATOM 4013 O O . GLN A 1 523 ? 70.067 7.122 -89.618 1.00 78.25 523 GLN A O 1
ATOM 4018 N N . GLY A 1 524 ? 69.138 5.477 -88.425 1.00 80.31 524 GLY A N 1
ATOM 4019 C CA . GLY A 1 524 ? 69.856 4.389 -89.091 1.00 80.31 524 GLY A CA 1
ATOM 4020 C C . GLY A 1 524 ? 69.370 4.146 -90.523 1.00 80.31 524 GLY A C 1
ATOM 4021 O O . GLY A 1 524 ? 70.189 3.959 -91.421 1.00 80.31 524 GLY A O 1
ATOM 4022 N N . GLU A 1 525 ? 68.060 4.201 -90.759 1.00 79.69 525 GLU A N 1
ATOM 4023 C CA . GLU A 1 525 ? 67.450 4.049 -92.085 1.00 79.69 525 GLU A CA 1
ATOM 4024 C C . GLU A 1 525 ? 67.774 5.233 -93.011 1.00 79.69 525 GLU A C 1
ATOM 4026 O O . GLU A 1 525 ? 68.156 5.015 -94.160 1.00 79.69 525 GLU A O 1
ATOM 4031 N N . GLU A 1 526 ? 67.753 6.471 -92.505 1.00 78.06 526 GLU A N 1
ATOM 4032 C CA . GLU A 1 526 ? 68.198 7.672 -93.237 1.00 78.06 526 GLU A CA 1
ATOM 4033 C C . GLU A 1 526 ? 69.680 7.588 -93.647 1.00 78.06 526 GLU A C 1
ATOM 4035 O O . GLU A 1 526 ? 70.051 7.913 -94.781 1.00 78.06 526 GLU A O 1
ATOM 4040 N N . ARG A 1 527 ? 70.542 7.078 -92.754 1.00 80.12 527 ARG A N 1
ATOM 4041 C CA . ARG A 1 527 ? 71.958 6.802 -93.059 1.00 80.12 527 ARG A CA 1
ATOM 4042 C C . ARG A 1 527 ? 72.128 5.688 -94.094 1.00 80.12 527 ARG A C 1
ATOM 4044 O O . ARG A 1 527 ? 73.034 5.756 -94.918 1.00 80.12 527 ARG A O 1
ATOM 4051 N N . LEU A 1 528 ? 71.267 4.671 -94.091 1.00 76.88 528 LEU A N 1
ATOM 4052 C CA . LEU A 1 528 ? 71.283 3.613 -95.107 1.00 76.88 528 LEU A CA 1
ATOM 4053 C C . LEU A 1 528 ? 70.735 4.082 -96.463 1.00 76.88 528 LEU A C 1
ATOM 4055 O O . LEU A 1 528 ? 71.168 3.563 -97.492 1.00 76.88 528 LEU A O 1
ATOM 4059 N N . LEU A 1 529 ? 69.816 5.051 -96.490 1.00 79.44 529 LEU A N 1
ATOM 4060 C CA . LEU A 1 529 ? 69.339 5.697 -97.716 1.00 79.44 529 LEU A CA 1
ATOM 4061 C C . LEU A 1 529 ? 70.435 6.564 -98.347 1.00 79.44 529 LEU A C 1
ATOM 4063 O O . LEU A 1 529 ? 70.802 6.323 -99.494 1.00 79.44 529 LEU A O 1
ATOM 4067 N N . THR A 1 530 ? 71.034 7.477 -97.582 1.00 77.88 530 THR A N 1
ATOM 4068 C CA . THR A 1 530 ? 72.145 8.326 -98.060 1.00 77.88 530 THR A CA 1
ATOM 4069 C C . THR A 1 530 ? 73.347 7.496 -98.537 1.00 77.88 530 THR A C 1
ATOM 4071 O O . THR A 1 530 ? 73.824 7.694 -99.653 1.00 77.88 530 THR A O 1
ATOM 4074 N N . LEU A 1 531 ? 73.755 6.456 -97.795 1.00 79.94 531 LEU A N 1
ATOM 4075 C CA . LEU A 1 531 ? 74.806 5.526 -98.245 1.00 79.94 531 LEU A CA 1
ATOM 4076 C C . LEU A 1 531 ? 74.442 4.739 -99.522 1.00 79.94 531 LEU A C 1
ATOM 4078 O O . LEU A 1 531 ? 75.339 4.330 -100.263 1.00 79.94 531 LEU A O 1
ATOM 4082 N N . ARG A 1 532 ? 73.152 4.503 -99.807 1.00 80.94 532 ARG A N 1
ATOM 4083 C CA . ARG A 1 532 ? 72.706 3.914 -101.087 1.00 80.94 532 ARG A CA 1
ATOM 4084 C C . ARG A 1 532 ? 72.793 4.920 -102.230 1.00 80.94 532 ARG A C 1
ATOM 4086 O O . ARG A 1 532 ? 73.167 4.525 -103.333 1.00 80.94 532 ARG A O 1
ATOM 4093 N N . GLU A 1 533 ? 72.477 6.187 -101.983 1.00 80.38 533 GLU A N 1
ATOM 4094 C CA . GLU A 1 533 ? 72.595 7.260 -102.974 1.00 80.38 533 GLU A CA 1
ATOM 4095 C C . GLU A 1 533 ? 74.063 7.510 -103.348 1.00 80.38 533 GLU A C 1
ATOM 4097 O O . GLU A 1 533 ? 74.386 7.507 -104.537 1.00 80.38 533 GLU A O 1
ATOM 4102 N N . ASP A 1 534 ? 74.974 7.559 -102.371 1.00 77.81 534 ASP A N 1
ATOM 4103 C CA . ASP A 1 534 ? 76.426 7.611 -102.605 1.00 77.81 534 ASP A CA 1
ATOM 4104 C C . ASP A 1 534 ? 76.929 6.403 -103.418 1.00 77.81 534 ASP A C 1
ATOM 4106 O O . ASP A 1 534 ? 77.745 6.543 -104.336 1.00 77.81 534 ASP A O 1
ATOM 4110 N N . LEU A 1 535 ? 76.403 5.200 -103.149 1.00 78.12 535 LEU A N 1
ATOM 4111 C CA . LEU A 1 535 ? 76.708 3.986 -103.920 1.00 78.12 535 LEU A CA 1
ATOM 4112 C C . LEU A 1 535 ? 76.182 4.027 -105.364 1.00 78.12 535 LEU A C 1
ATOM 4114 O O . LEU A 1 535 ? 76.760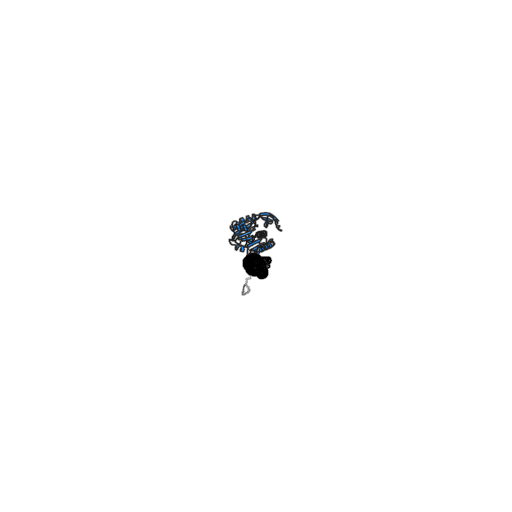 3.395 -106.249 1.00 78.12 535 LEU A O 1
ATOM 4118 N N . ILE A 1 536 ? 75.096 4.756 -105.626 1.00 79.56 536 ILE A N 1
ATOM 4119 C CA . ILE A 1 536 ? 74.587 5.001 -106.983 1.00 79.56 536 ILE A CA 1
ATOM 4120 C C . ILE A 1 536 ? 75.442 6.071 -107.675 1.00 79.56 536 ILE A C 1
ATOM 4122 O O . ILE A 1 536 ? 75.797 5.912 -108.845 1.00 79.56 536 ILE A O 1
ATOM 4126 N N . GLN A 1 537 ? 75.824 7.127 -106.958 1.00 74.50 537 GLN A N 1
ATOM 4127 C CA . GLN A 1 537 ? 76.631 8.229 -107.479 1.00 74.50 537 GLN A CA 1
ATOM 4128 C C . GLN A 1 537 ? 78.048 7.769 -107.867 1.00 74.50 537 GLN A C 1
ATOM 4130 O O . GLN A 1 537 ? 78.532 8.086 -108.953 1.00 74.50 537 GLN A O 1
ATOM 4135 N N . THR A 1 538 ? 78.680 6.940 -107.030 1.00 76.19 538 THR A N 1
ATOM 4136 C CA . THR A 1 538 ? 80.000 6.335 -107.296 1.00 76.19 538 THR A CA 1
ATOM 4137 C C . THR A 1 538 ? 79.979 5.284 -108.409 1.00 76.19 538 THR A C 1
ATOM 4139 O O . THR A 1 538 ? 80.972 5.125 -109.118 1.00 76.19 538 THR A O 1
ATOM 4142 N N . ARG A 1 539 ? 78.848 4.599 -108.639 1.00 76.31 539 ARG A N 1
ATOM 4143 C CA . ARG A 1 539 ? 78.669 3.762 -109.840 1.00 76.31 539 ARG A CA 1
ATOM 4144 C C . ARG A 1 539 ? 78.608 4.614 -111.106 1.00 76.31 539 ARG A C 1
ATOM 4146 O O . ARG A 1 539 ? 79.350 4.334 -112.040 1.00 76.31 539 ARG A O 1
ATOM 4153 N N . LYS A 1 540 ? 77.812 5.692 -111.113 1.00 75.00 540 LYS A N 1
ATOM 4154 C CA . LYS A 1 540 ? 77.734 6.620 -112.258 1.00 75.00 540 LYS A CA 1
ATOM 4155 C C . LYS A 1 540 ? 79.102 7.208 -112.623 1.00 75.00 540 LYS A C 1
ATOM 4157 O O . LYS A 1 540 ? 79.445 7.224 -113.800 1.00 75.00 540 LYS A O 1
ATOM 4162 N N . SER A 1 541 ? 79.894 7.655 -111.642 1.00 75.19 541 SER A N 1
ATOM 4163 C CA . SER A 1 541 ? 81.226 8.216 -111.917 1.00 75.19 541 SER A CA 1
ATOM 4164 C C . SER A 1 541 ? 82.228 7.164 -112.405 1.00 75.19 541 SER A C 1
ATOM 4166 O O . SER A 1 541 ? 83.002 7.447 -113.316 1.00 75.19 541 SER A O 1
ATOM 4168 N N . ARG A 1 542 ? 82.182 5.931 -111.881 1.00 79.00 542 ARG A N 1
ATOM 4169 C CA . ARG A 1 542 ? 82.961 4.799 -112.414 1.00 79.00 542 ARG A CA 1
ATOM 4170 C C . ARG A 1 542 ? 82.610 4.506 -113.876 1.00 79.00 542 ARG A C 1
ATOM 4172 O O . ARG A 1 542 ? 83.508 4.287 -114.685 1.00 79.00 542 ARG A O 1
ATOM 4179 N N . ASP A 1 543 ? 81.325 4.495 -114.211 1.00 76.19 543 ASP A N 1
ATOM 4180 C CA . ASP A 1 543 ? 80.850 4.120 -115.546 1.00 76.19 543 ASP A CA 1
ATOM 4181 C C . ASP A 1 543 ? 81.162 5.221 -116.583 1.00 76.19 543 ASP A C 1
ATOM 4183 O O . ASP A 1 543 ? 81.574 4.924 -117.704 1.00 76.19 543 ASP A O 1
ATOM 4187 N N . ASP A 1 544 ? 81.103 6.493 -116.177 1.00 76.94 544 ASP A N 1
ATOM 4188 C CA . ASP A 1 544 ? 81.592 7.646 -116.948 1.00 76.94 544 ASP A CA 1
ATOM 4189 C C . ASP A 1 544 ? 83.124 7.616 -117.159 1.00 76.94 544 ASP A C 1
ATOM 4191 O O . ASP A 1 544 ? 83.606 7.860 -118.268 1.00 76.94 544 ASP A O 1
ATOM 4195 N N . VAL A 1 545 ? 83.908 7.222 -116.145 1.00 75.81 545 VAL A N 1
ATOM 4196 C CA . VAL A 1 545 ? 85.356 6.970 -116.299 1.00 75.81 545 VAL A CA 1
ATOM 4197 C C . VAL A 1 545 ? 85.626 5.808 -117.262 1.00 75.81 545 VAL A C 1
ATOM 4199 O O . VAL A 1 545 ? 86.534 5.913 -118.086 1.00 75.81 545 VAL A O 1
ATOM 4202 N N . SER A 1 546 ? 84.829 4.735 -117.226 1.00 72.62 546 SER A N 1
ATOM 4203 C CA . SER A 1 546 ? 84.955 3.617 -118.174 1.00 72.62 546 SER A CA 1
ATOM 4204 C C . SER A 1 546 ? 84.679 4.060 -119.615 1.00 72.62 546 SER A C 1
ATOM 4206 O O . SER A 1 546 ? 85.456 3.742 -120.510 1.00 72.62 546 SER A O 1
ATOM 4208 N N . SER A 1 547 ? 83.632 4.864 -119.833 1.00 72.81 547 SER A N 1
ATOM 4209 C CA . SER A 1 547 ? 83.307 5.445 -121.145 1.00 72.81 547 SER A CA 1
ATOM 4210 C C . SER A 1 547 ? 84.445 6.321 -121.694 1.00 72.81 547 SER A C 1
ATOM 4212 O O . SER A 1 547 ? 84.805 6.241 -122.871 1.00 72.81 547 SER A O 1
ATOM 4214 N N . LYS A 1 548 ? 85.086 7.114 -120.824 1.00 75.69 548 LYS A N 1
ATOM 4215 C CA . LYS A 1 548 ? 86.251 7.944 -121.176 1.00 75.69 548 LYS A CA 1
ATOM 4216 C C . LYS A 1 548 ? 87.498 7.110 -121.482 1.00 75.69 548 LYS A C 1
ATOM 4218 O O . LYS A 1 548 ? 88.257 7.472 -122.380 1.00 75.69 548 LYS A O 1
ATOM 4223 N N . LEU A 1 549 ? 87.693 5.985 -120.791 1.00 76.25 549 LEU A N 1
ATOM 4224 C CA . LEU A 1 549 ? 88.780 5.046 -121.071 1.00 76.25 549 LEU A CA 1
ATOM 4225 C C . LEU A 1 549 ? 88.591 4.355 -122.433 1.00 76.25 549 LEU A C 1
ATOM 4227 O O . LEU A 1 549 ? 89.527 4.330 -123.230 1.00 76.25 549 LEU A O 1
ATOM 4231 N N . ASP A 1 550 ? 87.381 3.883 -122.746 1.00 73.00 550 ASP A N 1
ATOM 4232 C CA . ASP A 1 550 ? 87.063 3.292 -124.055 1.00 73.00 550 ASP A CA 1
ATOM 4233 C C . ASP A 1 550 ? 87.249 4.299 -125.203 1.00 73.00 550 ASP A C 1
ATOM 4235 O O . ASP A 1 550 ? 87.766 3.949 -126.268 1.00 73.00 550 ASP A O 1
ATOM 4239 N N . ALA A 1 551 ? 86.889 5.570 -124.991 1.00 71.56 551 ALA A N 1
ATOM 4240 C CA . ALA A 1 551 ? 87.150 6.643 -125.952 1.00 71.56 551 ALA A CA 1
ATOM 4241 C C . ALA A 1 551 ? 88.659 6.888 -126.163 1.00 71.56 551 ALA A C 1
ATOM 4243 O O . ALA A 1 551 ? 89.103 7.042 -127.303 1.00 71.56 551 ALA A O 1
ATOM 4244 N N . ALA A 1 552 ? 89.462 6.863 -125.094 1.00 71.75 552 ALA A N 1
ATOM 4245 C CA . ALA A 1 552 ? 90.917 7.000 -125.180 1.00 71.75 552 ALA A CA 1
ATOM 4246 C C . ALA A 1 552 ? 91.579 5.819 -125.918 1.00 71.75 552 ALA A C 1
ATOM 4248 O O . ALA A 1 552 ? 92.475 6.031 -126.735 1.00 71.75 552 ALA A O 1
ATOM 4249 N N . VAL A 1 553 ? 91.107 4.585 -125.704 1.00 74.69 553 VAL A N 1
ATOM 4250 C CA . VAL A 1 553 ? 91.590 3.390 -126.426 1.00 74.69 553 VAL A CA 1
ATOM 4251 C C . VAL A 1 553 ? 91.257 3.463 -127.924 1.00 74.69 553 VAL A C 1
ATOM 4253 O O . VAL A 1 553 ? 92.093 3.100 -128.757 1.00 74.69 553 VAL A O 1
ATOM 4256 N N . ARG A 1 554 ? 90.078 3.986 -128.294 1.00 72.44 554 ARG A N 1
ATOM 4257 C CA . ARG A 1 554 ? 89.702 4.230 -129.703 1.00 72.44 554 ARG A CA 1
ATOM 4258 C C . ARG A 1 554 ? 90.577 5.298 -130.367 1.00 72.44 554 ARG A C 1
ATOM 4260 O O . ARG A 1 554 ? 91.035 5.101 -131.488 1.00 72.44 554 ARG A O 1
ATOM 4267 N N . LEU A 1 555 ? 90.878 6.389 -129.662 1.00 73.94 555 LEU A N 1
ATOM 4268 C CA . LEU A 1 555 ? 91.842 7.390 -130.136 1.00 73.94 555 LEU A CA 1
ATOM 4269 C C . LEU A 1 555 ? 93.242 6.787 -130.328 1.00 73.94 555 LEU A C 1
ATOM 4271 O O . LEU A 1 555 ? 93.880 7.045 -131.343 1.00 73.94 555 LEU A O 1
ATOM 4275 N N . GLN A 1 556 ? 93.702 5.940 -129.402 1.00 74.62 556 GLN A N 1
ATOM 4276 C CA . GLN A 1 556 ? 95.021 5.300 -129.487 1.00 74.62 556 GLN A CA 1
ATOM 4277 C C . GLN A 1 556 ? 95.124 4.235 -130.598 1.00 74.62 556 GLN A C 1
ATOM 4279 O O . GLN A 1 556 ? 96.235 3.920 -131.026 1.00 74.62 556 GLN A O 1
ATOM 4284 N N . SER A 1 557 ? 94.002 3.683 -131.076 1.00 70.56 557 SER A N 1
ATOM 4285 C CA . SER A 1 557 ? 93.986 2.828 -132.274 1.00 70.56 557 SER A CA 1
ATOM 4286 C C . SER A 1 557 ? 94.092 3.666 -133.549 1.00 70.56 557 SER A C 1
ATOM 4288 O O . SER A 1 557 ? 95.028 3.436 -134.308 1.00 70.56 557 SER A O 1
ATOM 4290 N N . SER A 1 558 ? 93.265 4.711 -133.708 1.00 72.94 558 SER A N 1
ATOM 4291 C CA . SER A 1 558 ? 93.378 5.657 -134.840 1.00 72.94 558 SER A CA 1
ATOM 4292 C C . SER A 1 558 ? 94.809 6.182 -134.995 1.00 72.94 558 SER A C 1
ATOM 4294 O O . SER A 1 558 ? 95.400 6.069 -136.061 1.00 72.94 558 SER A O 1
ATOM 4296 N N . LEU A 1 559 ? 95.426 6.623 -133.891 1.00 73.69 559 LEU A N 1
ATOM 4297 C CA . LEU A 1 559 ? 96.801 7.140 -133.871 1.00 73.69 559 LEU A CA 1
ATOM 4298 C C . LEU A 1 559 ? 97.892 6.111 -134.224 1.00 73.69 559 LEU A C 1
ATOM 4300 O O . LEU A 1 559 ? 99.044 6.503 -134.401 1.00 73.69 559 LEU A O 1
ATOM 4304 N N . ARG A 1 560 ? 97.581 4.810 -134.290 1.00 72.88 560 ARG A N 1
ATOM 4305 C CA . ARG A 1 560 ? 98.481 3.787 -134.853 1.00 72.88 560 ARG A CA 1
ATOM 4306 C C . ARG A 1 560 ? 98.242 3.592 -136.340 1.00 72.88 560 ARG A C 1
ATOM 4308 O O . ARG A 1 560 ? 99.217 3.461 -137.073 1.00 72.88 560 ARG A O 1
ATOM 4315 N N . ASP A 1 561 ? 96.984 3.595 -136.759 1.00 75.12 561 ASP A N 1
ATOM 4316 C CA . ASP A 1 561 ? 96.598 3.421 -138.156 1.00 75.12 561 ASP A CA 1
ATOM 4317 C C . ASP A 1 561 ? 97.094 4.620 -138.992 1.00 75.12 561 ASP A C 1
ATOM 4319 O O . ASP A 1 561 ? 97.779 4.424 -139.994 1.00 75.12 561 ASP A O 1
ATOM 4323 N N . ASP A 1 562 ? 96.917 5.852 -138.494 1.00 76.44 562 ASP A N 1
ATOM 4324 C CA . ASP A 1 562 ? 97.476 7.090 -139.070 1.00 76.44 562 ASP A CA 1
ATOM 4325 C C . ASP A 1 562 ? 99.016 7.046 -139.202 1.00 76.44 562 ASP A C 1
ATOM 4327 O O . ASP A 1 562 ? 99.602 7.585 -140.144 1.00 76.44 562 ASP A O 1
ATOM 4331 N N . LEU A 1 563 ? 99.696 6.395 -138.249 1.00 76.19 563 LEU A N 1
ATOM 4332 C CA . LEU A 1 563 ? 101.159 6.288 -138.202 1.00 76.19 563 LEU A CA 1
ATOM 4333 C C . LEU A 1 563 ? 101.673 5.203 -139.163 1.00 76.19 563 LEU A C 1
ATOM 4335 O O . LEU A 1 563 ? 102.724 5.381 -139.778 1.00 76.19 563 LEU A O 1
ATOM 4339 N N . ALA A 1 564 ? 100.919 4.116 -139.342 1.00 74.31 564 ALA A N 1
ATOM 4340 C CA . ALA A 1 564 ? 101.181 3.115 -140.371 1.00 74.31 564 ALA A CA 1
ATOM 4341 C C . ALA A 1 564 ? 100.998 3.709 -141.779 1.00 74.31 564 ALA A C 1
ATOM 4343 O O . ALA A 1 564 ? 101.875 3.539 -142.623 1.00 74.31 564 ALA A O 1
ATOM 4344 N N . ASP A 1 565 ? 99.935 4.486 -142.002 1.00 75.00 565 ASP A N 1
ATOM 4345 C CA . ASP A 1 565 ? 99.677 5.163 -143.278 1.00 75.00 565 ASP A CA 1
ATOM 4346 C C . ASP A 1 565 ? 100.787 6.183 -143.613 1.00 75.00 565 ASP A C 1
ATOM 4348 O O . ASP A 1 565 ? 101.296 6.230 -144.736 1.00 75.00 565 ASP A O 1
ATOM 4352 N N . LEU A 1 566 ? 101.262 6.938 -142.611 1.00 75.00 566 LEU A N 1
ATOM 4353 C CA . LEU A 1 566 ? 102.435 7.813 -142.735 1.00 75.00 566 LEU A CA 1
ATOM 4354 C C . LEU A 1 566 ? 103.729 7.053 -143.060 1.00 75.00 566 LEU A C 1
ATOM 4356 O O . LEU A 1 566 ? 104.514 7.532 -143.880 1.00 75.00 566 LEU A O 1
ATOM 4360 N N . GLN A 1 567 ? 103.966 5.888 -142.448 1.00 74.31 567 GLN A N 1
ATOM 4361 C CA . GLN A 1 567 ? 105.130 5.047 -142.755 1.00 74.31 567 GLN A CA 1
ATOM 4362 C C . GLN A 1 567 ? 105.074 4.502 -144.188 1.00 74.31 567 GLN A C 1
ATOM 4364 O O . GLN A 1 567 ? 106.092 4.533 -144.881 1.00 74.31 567 GLN A O 1
ATOM 4369 N N . THR A 1 568 ? 103.899 4.075 -144.659 1.00 74.38 568 THR A N 1
ATOM 4370 C CA . THR A 1 568 ? 103.697 3.618 -146.040 1.00 74.38 568 THR A CA 1
ATOM 4371 C C . THR A 1 568 ? 103.996 4.733 -147.042 1.00 74.38 568 THR A C 1
ATOM 4373 O O . THR A 1 568 ? 104.841 4.546 -147.917 1.00 74.38 568 THR A O 1
ATOM 4376 N N . ARG A 1 569 ? 103.416 5.928 -146.858 1.00 73.25 569 ARG A N 1
ATOM 4377 C CA . ARG A 1 569 ? 103.658 7.087 -147.742 1.00 73.25 569 ARG A CA 1
ATOM 4378 C C . ARG A 1 569 ? 105.114 7.567 -147.727 1.00 73.25 569 ARG A C 1
ATOM 4380 O O . ARG A 1 569 ? 105.607 8.057 -148.740 1.00 73.25 569 ARG A O 1
ATOM 4387 N N . TYR A 1 570 ? 105.828 7.424 -146.605 1.00 73.94 570 TYR A N 1
ATOM 4388 C CA . TYR A 1 570 ? 107.269 7.713 -146.555 1.00 73.94 570 TYR A CA 1
ATOM 4389 C C . TYR A 1 570 ? 108.102 6.689 -147.337 1.00 73.94 570 TYR A C 1
ATOM 4391 O O . TYR A 1 570 ? 109.088 7.075 -147.963 1.00 73.94 570 TYR A O 1
ATOM 4399 N N . GLY A 1 571 ? 107.699 5.413 -147.341 1.00 72.75 571 GLY A N 1
ATOM 4400 C CA . GLY A 1 571 ? 108.283 4.387 -148.209 1.00 72.75 571 GLY A CA 1
ATOM 4401 C C . GLY A 1 571 ? 108.095 4.727 -149.689 1.00 72.75 571 GLY A C 1
ATOM 4402 O O . GLY A 1 571 ? 109.074 4.817 -150.425 1.00 72.75 571 GLY A O 1
ATOM 4403 N N . GLU A 1 572 ? 106.862 5.041 -150.094 1.00 73.88 572 GLU A N 1
ATOM 4404 C CA . GLU A 1 572 ? 106.530 5.458 -151.466 1.00 73.88 572 GLU A CA 1
ATOM 4405 C C . GLU A 1 572 ? 107.335 6.690 -151.925 1.00 73.88 572 GLU A C 1
ATOM 4407 O O . GLU A 1 572 ? 107.778 6.748 -153.074 1.00 73.88 572 GLU A O 1
ATOM 4412 N N . LEU A 1 573 ? 107.588 7.659 -151.033 1.00 74.94 573 LEU A N 1
ATOM 4413 C CA . LEU A 1 573 ? 108.430 8.824 -151.339 1.00 74.94 573 LEU A CA 1
ATOM 4414 C C . LEU A 1 573 ? 109.909 8.460 -151.557 1.00 74.94 573 LEU A C 1
ATOM 4416 O O . LEU A 1 573 ? 110.574 9.066 -152.400 1.00 74.94 573 LEU A O 1
ATOM 4420 N N . ILE A 1 574 ? 110.435 7.495 -150.797 1.00 73.12 574 ILE A N 1
ATOM 4421 C CA . ILE A 1 574 ? 111.821 7.020 -150.917 1.00 73.12 574 ILE A CA 1
ATOM 4422 C C . ILE A 1 574 ? 111.992 6.208 -152.207 1.00 73.12 574 ILE A C 1
ATOM 4424 O O . ILE A 1 574 ? 112.930 6.464 -152.963 1.00 73.12 574 ILE A O 1
ATOM 4428 N N . ASP A 1 575 ? 111.054 5.311 -152.512 1.00 72.62 575 ASP A N 1
ATOM 4429 C CA . ASP A 1 575 ? 111.047 4.542 -153.761 1.00 72.62 575 ASP A CA 1
ATOM 4430 C C . ASP A 1 575 ? 110.878 5.460 -154.983 1.00 72.62 575 ASP A C 1
ATOM 4432 O O . ASP A 1 575 ? 111.593 5.316 -155.978 1.00 72.62 575 ASP A O 1
ATOM 4436 N N . GLY A 1 576 ? 110.002 6.467 -154.894 1.00 71.19 576 GLY A N 1
ATOM 4437 C CA . GLY A 1 576 ? 109.843 7.500 -155.920 1.00 71.19 576 GLY A CA 1
ATOM 4438 C C . GLY A 1 576 ? 111.123 8.307 -156.159 1.00 71.19 576 GLY A C 1
ATOM 4439 O O . GLY A 1 576 ? 111.466 8.590 -157.310 1.00 71.19 576 GLY A O 1
ATOM 4440 N N . LYS A 1 577 ? 111.886 8.616 -155.101 1.00 74.06 577 LYS A N 1
ATOM 4441 C CA . LYS A 1 577 ? 113.209 9.238 -155.238 1.00 74.06 577 LYS A CA 1
ATOM 4442 C C . LYS A 1 577 ? 114.211 8.290 -155.905 1.00 74.06 577 LYS A C 1
ATOM 4444 O O . LYS A 1 577 ? 114.890 8.704 -156.839 1.00 74.06 577 LYS A O 1
ATOM 4449 N N . HIS A 1 578 ? 114.282 7.024 -155.493 1.00 69.88 578 HIS A N 1
ATOM 4450 C CA . HIS A 1 578 ? 115.184 6.057 -156.126 1.00 69.88 578 HIS A CA 1
ATOM 4451 C C . HIS A 1 578 ? 114.870 5.834 -157.614 1.00 69.88 578 HIS A C 1
ATOM 4453 O O . HIS A 1 578 ? 115.797 5.680 -158.406 1.00 69.88 578 HIS A O 1
ATOM 4459 N N . GLN A 1 579 ? 113.602 5.918 -158.029 1.00 67.88 579 GLN A N 1
ATOM 4460 C CA . GLN A 1 579 ? 113.234 5.916 -159.450 1.00 67.88 579 GLN A CA 1
ATOM 4461 C C . GLN A 1 579 ? 113.705 7.179 -160.194 1.00 67.88 579 GLN A C 1
ATOM 4463 O O . GLN A 1 579 ? 114.086 7.084 -161.361 1.00 67.88 579 GLN A O 1
ATOM 4468 N N . GLN A 1 580 ? 113.730 8.352 -159.549 1.00 66.31 580 GLN A N 1
ATOM 4469 C CA . GLN A 1 580 ? 114.318 9.566 -160.135 1.00 66.31 580 GLN A CA 1
ATOM 4470 C C . GLN A 1 580 ? 115.845 9.466 -160.252 1.00 66.31 580 GLN A C 1
ATOM 4472 O O . GLN A 1 580 ? 116.387 9.767 -161.316 1.00 66.31 580 GLN A O 1
ATOM 4477 N N . ASP A 1 581 ? 116.527 8.978 -159.211 1.00 69.00 581 ASP A N 1
ATOM 4478 C CA . ASP A 1 581 ? 117.977 8.748 -159.227 1.00 69.00 581 ASP A CA 1
ATOM 4479 C C . ASP A 1 581 ? 118.355 7.718 -160.325 1.00 69.00 581 ASP A C 1
ATOM 4481 O O . ASP A 1 581 ? 119.275 7.956 -161.113 1.00 69.00 581 ASP A O 1
ATOM 4485 N N . GLU A 1 582 ? 117.585 6.628 -160.482 1.00 66.25 582 GLU A N 1
ATOM 4486 C CA . GLU A 1 582 ? 117.719 5.688 -161.610 1.00 66.25 582 GLU A CA 1
ATOM 4487 C C . GLU A 1 582 ? 117.508 6.356 -162.977 1.00 66.25 582 GLU A C 1
ATOM 4489 O O . GLU A 1 582 ? 118.224 6.045 -163.930 1.00 66.25 582 GLU A O 1
ATOM 4494 N N . LEU A 1 583 ? 116.516 7.241 -163.119 1.00 65.62 583 LEU A N 1
ATOM 4495 C CA . LEU A 1 583 ? 116.225 7.908 -164.392 1.00 65.62 583 LEU A CA 1
ATOM 4496 C C . LEU A 1 583 ? 117.350 8.856 -164.825 1.00 65.62 583 LEU A C 1
ATOM 4498 O O . LEU A 1 583 ? 117.611 8.949 -166.025 1.00 65.62 583 LEU A O 1
ATOM 4502 N N . VAL A 1 584 ? 118.046 9.499 -163.882 1.00 64.94 584 VAL A N 1
ATOM 4503 C CA . VAL A 1 584 ? 119.235 10.322 -164.165 1.00 64.94 584 VAL A CA 1
ATOM 4504 C C . VAL A 1 584 ? 120.397 9.452 -164.656 1.00 64.94 584 VAL A C 1
ATOM 4506 O O . VAL A 1 584 ? 120.974 9.745 -165.705 1.00 64.94 584 VAL A O 1
ATOM 4509 N N . VAL A 1 585 ? 120.693 8.340 -163.974 1.00 64.50 585 VAL A N 1
ATOM 4510 C CA . VAL A 1 585 ? 121.731 7.374 -164.395 1.00 64.50 585 VAL A CA 1
ATOM 4511 C C . VAL A 1 585 ? 121.417 6.810 -165.790 1.00 64.50 585 VAL A C 1
ATOM 4513 O O . VAL A 1 585 ? 122.242 6.879 -166.701 1.00 64.50 585 VAL A O 1
ATOM 4516 N N . ARG A 1 586 ? 120.168 6.379 -166.016 1.00 59.88 586 ARG A N 1
ATOM 4517 C CA . ARG A 1 586 ? 119.667 5.880 -167.313 1.00 59.88 586 ARG A CA 1
ATOM 4518 C C . ARG A 1 586 ? 119.624 6.935 -168.428 1.00 59.88 586 ARG A C 1
ATOM 4520 O O . ARG A 1 586 ? 119.359 6.562 -169.574 1.00 59.88 586 ARG A O 1
ATOM 4527 N N . LEU A 1 587 ? 119.833 8.220 -168.128 1.00 55.62 587 LEU A N 1
ATOM 4528 C CA . LEU A 1 587 ? 120.012 9.275 -169.130 1.00 55.62 587 LEU A CA 1
ATOM 4529 C C . LEU A 1 587 ? 121.486 9.419 -169.534 1.00 55.62 587 LEU A C 1
ATOM 4531 O O . LEU A 1 587 ? 121.777 9.594 -170.715 1.00 55.62 587 LEU A O 1
ATOM 4535 N N . ILE A 1 588 ? 122.397 9.303 -168.564 1.00 58.38 588 ILE A N 1
ATOM 4536 C CA . ILE A 1 588 ? 123.850 9.420 -168.751 1.00 58.38 588 ILE A CA 1
ATOM 4537 C C . ILE A 1 588 ? 124.397 8.216 -169.534 1.00 58.38 588 ILE A C 1
ATOM 4539 O O . ILE A 1 588 ? 125.083 8.397 -170.541 1.00 58.38 588 ILE A O 1
ATOM 4543 N N . ASP A 1 589 ? 124.016 6.992 -169.159 1.00 51.12 589 ASP A N 1
ATOM 4544 C CA . ASP A 1 589 ? 124.538 5.766 -169.791 1.00 51.12 589 ASP A CA 1
ATOM 4545 C C . ASP A 1 589 ? 124.051 5.557 -171.241 1.00 51.12 589 ASP A C 1
ATOM 4547 O O . ASP A 1 589 ? 124.636 4.786 -172.006 1.00 51.12 589 ASP A O 1
ATOM 4551 N N . LYS A 1 590 ? 123.001 6.270 -171.675 1.00 51.28 590 LYS A N 1
ATOM 4552 C CA . LYS A 1 590 ? 122.425 6.128 -173.027 1.00 51.28 590 LYS A CA 1
ATOM 4553 C C . LYS A 1 590 ? 123.226 6.790 -174.151 1.00 51.28 590 LYS A C 1
ATOM 4555 O O . LYS A 1 590 ? 122.872 6.591 -175.312 1.00 51.28 590 LYS A O 1
ATOM 4560 N N . LEU A 1 591 ? 124.295 7.526 -173.844 1.00 43.31 591 LEU A N 1
ATOM 4561 C CA . LEU A 1 591 ? 125.173 8.134 -174.855 1.00 43.31 591 LEU A CA 1
ATOM 4562 C C . LEU A 1 591 ? 126.426 7.302 -175.191 1.00 43.31 591 LEU A C 1
ATOM 4564 O O . LEU A 1 591 ? 127.092 7.618 -176.174 1.00 43.31 591 LEU A O 1
ATOM 4568 N N . SER A 1 592 ? 126.733 6.238 -174.434 1.00 38.53 592 SER A N 1
ATOM 4569 C CA . SER A 1 592 ? 128.075 5.617 -174.455 1.00 38.53 592 SER A CA 1
ATOM 4570 C C . SER A 1 592 ? 128.168 4.182 -175.000 1.00 38.53 592 SER A C 1
ATOM 4572 O O . SER A 1 592 ? 129.280 3.729 -175.263 1.00 38.53 592 SER A O 1
ATOM 4574 N N . SER A 1 593 ? 127.046 3.485 -175.259 1.00 27.27 593 SER A N 1
ATOM 4575 C CA . SER A 1 593 ? 127.031 2.085 -175.764 1.00 27.27 593 SER A CA 1
ATOM 4576 C C . SER A 1 593 ? 127.714 1.056 -174.814 1.00 27.27 593 SER A C 1
ATOM 4578 O O . SER A 1 593 ? 128.181 1.430 -173.744 1.00 27.27 593 SER A O 1
ATOM 4580 N N . PRO A 1 594 ? 127.801 -0.251 -175.152 1.00 37.84 594 PRO A N 1
ATOM 4581 C CA . PRO A 1 594 ? 126.713 -1.141 -175.581 1.00 37.84 594 PRO A CA 1
ATOM 4582 C C . PRO A 1 594 ? 126.695 -2.497 -174.802 1.00 37.84 594 PRO A C 1
ATOM 4584 O O . PRO A 1 594 ? 127.532 -2.748 -173.946 1.00 37.84 594 PRO A O 1
ATOM 4587 N N . MET A 1 595 ? 125.815 -3.423 -175.227 1.00 28.09 595 MET A N 1
ATOM 4588 C CA . MET A 1 595 ? 125.882 -4.902 -175.058 1.00 28.09 595 MET A CA 1
ATOM 4589 C C . MET A 1 595 ? 125.465 -5.603 -173.731 1.00 28.09 595 MET A C 1
ATOM 4591 O O . MET A 1 595 ? 126.071 -5.428 -172.688 1.00 28.09 595 MET A O 1
ATOM 4595 N N . GLN A 1 596 ? 124.569 -6.599 -173.908 1.00 29.39 596 GLN A N 1
ATOM 4596 C CA . GLN A 1 596 ? 124.468 -7.911 -173.210 1.00 29.39 596 GLN A CA 1
ATOM 4597 C C . GLN A 1 596 ? 124.079 -7.998 -171.707 1.00 29.39 596 GLN A C 1
ATOM 4599 O O . GLN A 1 596 ? 124.286 -7.080 -170.931 1.00 29.39 596 GLN A O 1
ATOM 4604 N N . GLY A 1 597 ? 123.565 -9.175 -171.283 1.00 27.66 597 GLY A N 1
ATOM 4605 C CA . GLY A 1 597 ? 123.653 -9.629 -169.872 1.00 27.66 597 GLY A CA 1
ATOM 4606 C C . GLY A 1 597 ? 122.424 -10.328 -169.253 1.00 27.66 597 GLY A C 1
ATOM 4607 O O . GLY A 1 597 ? 121.690 -9.736 -168.479 1.00 27.66 597 GLY A O 1
ATOM 4608 N N . ALA A 1 598 ? 122.196 -11.608 -169.549 1.00 28.28 598 ALA A N 1
ATOM 4609 C CA . ALA A 1 598 ? 121.022 -12.385 -169.121 1.00 28.28 598 ALA A CA 1
ATOM 4610 C C . ALA A 1 598 ? 120.979 -12.885 -167.642 1.00 28.28 598 ALA A C 1
ATOM 4612 O O . ALA A 1 598 ? 121.959 -13.446 -167.161 1.00 28.28 598 ALA A O 1
ATOM 4613 N N . LYS A 1 599 ? 119.759 -12.946 -167.058 1.00 30.06 599 LYS A N 1
ATOM 4614 C CA . LYS A 1 599 ? 119.287 -13.947 -166.045 1.00 30.06 599 LYS A CA 1
ATOM 4615 C C . LYS A 1 599 ? 119.960 -13.888 -164.620 1.00 30.06 599 LYS A C 1
ATOM 4617 O O . LYS A 1 599 ? 120.560 -12.871 -164.312 1.00 30.06 599 LYS A O 1
ATOM 4622 N N . PRO A 1 600 ? 119.743 -14.850 -163.676 1.00 46.41 600 PRO A N 1
ATOM 4623 C CA . PRO A 1 600 ? 118.510 -14.967 -162.859 1.00 46.41 600 PRO A CA 1
ATOM 4624 C C . PRO A 1 600 ? 118.718 -15.298 -161.337 1.00 46.41 600 PRO A C 1
ATOM 4626 O O . PRO A 1 600 ? 119.826 -15.569 -160.899 1.00 46.41 600 PRO A O 1
ATOM 4629 N N . SER A 1 601 ? 117.602 -15.512 -160.606 1.00 34.84 601 SER A N 1
ATOM 4630 C CA . SER A 1 601 ? 117.397 -16.622 -159.624 1.00 34.84 601 SER A CA 1
ATOM 4631 C C . SER A 1 601 ? 117.749 -16.500 -158.110 1.00 34.84 601 SER A C 1
ATOM 4633 O O . SER A 1 601 ? 118.906 -16.559 -157.719 1.00 34.84 601 SER A O 1
ATOM 4635 N N . GLN A 1 602 ? 116.688 -16.665 -157.289 1.00 31.88 602 GLN A N 1
ATOM 4636 C CA . GLN A 1 602 ? 116.567 -17.480 -156.044 1.00 31.88 602 GLN A CA 1
ATOM 4637 C C . GLN A 1 602 ? 116.912 -16.981 -154.608 1.00 31.88 602 GLN A C 1
ATOM 4639 O O . GLN A 1 602 ? 117.915 -16.335 -154.345 1.00 31.88 602 GLN A O 1
ATOM 4644 N N . ASN A 1 603 ? 116.108 -17.546 -153.678 1.00 29.42 603 ASN A N 1
ATOM 4645 C CA . ASN A 1 603 ? 116.334 -17.908 -152.256 1.00 29.42 603 ASN A CA 1
ATOM 4646 C C . ASN A 1 603 ? 116.080 -16.911 -151.090 1.00 29.42 603 ASN A C 1
ATOM 4648 O O . ASN A 1 603 ? 116.971 -16.159 -150.731 1.00 29.42 603 ASN A O 1
ATOM 4652 N N . SER A 1 604 ? 114.906 -17.065 -150.430 1.00 38.28 604 SER A N 1
ATOM 4653 C CA . SER A 1 604 ? 114.655 -17.624 -149.055 1.00 38.28 604 SER A CA 1
ATOM 4654 C C . SER A 1 604 ? 115.512 -17.154 -147.833 1.00 38.28 604 SER A C 1
ATOM 4656 O O . SER A 1 604 ? 116.487 -16.448 -148.042 1.00 38.28 604 SER A O 1
ATOM 4658 N N . PRO A 1 605 ? 115.310 -17.592 -146.547 1.00 48.22 605 PRO A N 1
ATOM 4659 C CA . PRO A 1 605 ? 114.230 -18.361 -145.862 1.00 48.22 605 PRO A CA 1
ATOM 4660 C C . PRO A 1 605 ? 113.850 -17.851 -144.410 1.00 48.22 605 PRO A C 1
ATOM 4662 O O . PRO A 1 605 ? 114.360 -16.832 -143.963 1.00 48.22 605 PRO A O 1
ATOM 4665 N N . LYS A 1 606 ? 113.118 -18.677 -143.607 1.00 37.78 606 LYS A N 1
ATOM 4666 C CA . LYS A 1 606 ? 113.007 -18.695 -142.095 1.00 37.78 606 LYS A CA 1
ATOM 4667 C C . LYS A 1 606 ? 112.146 -17.575 -141.442 1.00 37.78 606 LYS A C 1
ATOM 4669 O O . LYS A 1 606 ? 111.963 -16.542 -142.057 1.00 37.78 606 LYS A O 1
ATOM 4674 N N . ARG A 1 607 ? 111.579 -17.654 -140.212 1.00 32.78 607 ARG A N 1
ATOM 4675 C CA . ARG A 1 607 ? 111.362 -18.635 -139.083 1.00 32.78 607 ARG A CA 1
ATOM 4676 C C . ARG A 1 607 ? 110.318 -17.964 -138.117 1.00 32.78 607 ARG A C 1
ATOM 4678 O O . ARG A 1 607 ? 110.214 -16.753 -138.179 1.00 32.78 607 ARG A O 1
ATOM 4685 N N . SER A 1 608 ? 109.637 -18.507 -137.092 1.00 38.12 608 SER A N 1
ATOM 4686 C CA . SER A 1 608 ? 109.088 -19.808 -136.648 1.00 38.12 608 SER A CA 1
ATOM 4687 C C . SER A 1 608 ? 108.710 -19.731 -135.131 1.00 38.12 608 SER A C 1
ATOM 4689 O O . SER A 1 608 ? 109.628 -19.527 -134.342 1.00 38.12 608 SER A O 1
ATOM 4691 N N . LYS A 1 609 ? 107.462 -20.058 -134.716 1.00 38.97 609 LYS A N 1
ATOM 4692 C CA . LYS A 1 609 ? 107.022 -20.481 -133.332 1.00 38.97 609 LYS A CA 1
ATOM 4693 C C . LYS A 1 609 ? 107.203 -19.427 -132.187 1.00 38.97 609 LYS A C 1
ATOM 4695 O O . LYS A 1 609 ? 107.871 -18.434 -132.414 1.00 38.97 609 LYS A O 1
ATOM 4700 N N . THR A 1 610 ? 106.599 -19.454 -130.977 1.00 35.06 610 THR A N 1
ATOM 4701 C CA . THR A 1 610 ? 106.012 -20.451 -130.011 1.00 35.06 610 THR A CA 1
ATOM 4702 C C . THR A 1 610 ? 104.863 -19.777 -129.189 1.00 35.06 610 THR A C 1
ATOM 4704 O O . THR A 1 610 ? 104.883 -18.557 -129.109 1.00 35.06 610 THR A O 1
ATOM 4707 N N . SER A 1 611 ? 103.724 -20.394 -128.793 1.00 36.38 611 SER A N 1
ATOM 4708 C CA . SER A 1 611 ? 103.368 -21.195 -127.565 1.00 36.38 611 SER A CA 1
ATOM 4709 C C . SER A 1 611 ? 103.578 -20.485 -126.181 1.00 36.38 611 SER A C 1
ATOM 4711 O O . SER A 1 611 ? 104.423 -19.610 -126.116 1.00 36.38 611 SER A O 1
ATOM 4713 N N . THR A 1 612 ? 102.894 -20.730 -125.027 1.00 34.38 612 THR A N 1
ATOM 4714 C CA . THR A 1 612 ? 102.102 -21.889 -124.494 1.00 34.38 612 THR A CA 1
ATOM 4715 C C . THR A 1 612 ? 101.317 -21.592 -123.160 1.00 34.38 612 THR A C 1
ATOM 4717 O O . THR A 1 612 ? 101.886 -20.934 -122.301 1.00 34.38 612 THR A O 1
ATOM 4720 N N . SER A 1 613 ? 100.166 -22.263 -122.881 1.00 34.44 613 SER A N 1
ATOM 4721 C CA . SER A 1 613 ? 99.647 -22.709 -121.525 1.00 34.44 613 SER A CA 1
ATOM 4722 C C . SER A 1 613 ? 99.149 -21.668 -120.448 1.00 34.44 613 SER A C 1
ATOM 4724 O O . SER A 1 613 ? 99.489 -20.504 -120.577 1.00 34.44 613 SER A O 1
ATOM 4726 N N . SER A 1 614 ? 98.429 -21.969 -119.323 1.00 35.56 614 SER A N 1
ATOM 4727 C CA . SER A 1 614 ? 97.462 -23.049 -118.918 1.00 35.56 614 SER A CA 1
ATOM 4728 C C . SER A 1 614 ? 96.810 -22.913 -117.481 1.00 35.56 614 SER A C 1
ATOM 4730 O O . SER A 1 614 ? 97.385 -22.270 -116.616 1.00 35.56 614 SER A O 1
ATOM 4732 N N . LYS A 1 615 ? 95.670 -23.622 -117.231 1.00 38.28 615 LYS A N 1
ATOM 4733 C CA . LYS A 1 615 ? 95.147 -24.325 -115.987 1.00 38.28 615 LYS A CA 1
ATOM 4734 C C . LYS A 1 615 ? 94.705 -23.652 -114.630 1.00 38.28 615 LYS A C 1
ATOM 4736 O O . LYS A 1 615 ? 95.533 -23.119 -113.909 1.00 38.28 615 LYS A O 1
ATOM 4741 N N . GLY A 1 616 ? 93.487 -24.031 -114.149 1.00 34.34 616 GLY A N 1
ATOM 4742 C CA . GLY A 1 616 ? 93.160 -24.520 -112.758 1.00 34.34 616 GLY A CA 1
ATOM 4743 C C . GLY A 1 616 ? 92.472 -23.585 -111.704 1.00 34.34 616 GLY A C 1
ATOM 4744 O O . GLY A 1 616 ? 92.545 -22.380 -111.878 1.00 34.34 616 GLY A O 1
ATOM 4745 N N . THR A 1 617 ? 91.838 -24.000 -110.561 1.00 36.44 617 THR A N 1
ATOM 4746 C CA . THR A 1 617 ? 91.105 -25.251 -110.128 1.00 36.44 617 THR A CA 1
ATOM 4747 C C . THR A 1 617 ? 90.353 -25.154 -108.739 1.00 36.44 617 THR A C 1
ATOM 4749 O O . THR A 1 617 ? 90.962 -24.724 -107.766 1.00 36.44 617 THR A O 1
ATOM 4752 N N . THR A 1 618 ? 89.138 -25.744 -108.564 1.00 37.28 618 THR A N 1
ATOM 4753 C CA . THR A 1 618 ? 88.372 -26.049 -107.276 1.00 37.28 618 THR A CA 1
ATOM 4754 C C . THR A 1 618 ? 87.826 -24.858 -106.424 1.00 37.28 618 THR A C 1
ATOM 4756 O O . THR A 1 618 ? 88.074 -23.736 -106.836 1.00 37.28 618 THR A O 1
ATOM 4759 N N . LYS A 1 619 ? 87.035 -24.915 -105.306 1.00 34.62 619 LYS A N 1
ATOM 4760 C CA . LYS A 1 619 ? 86.432 -25.887 -104.297 1.00 34.62 619 LYS A CA 1
ATOM 4761 C C . LYS A 1 619 ? 85.113 -25.227 -103.705 1.00 34.62 619 LYS A C 1
ATOM 4763 O O . LYS A 1 619 ? 84.885 -24.084 -104.072 1.00 34.62 619 LYS A O 1
ATOM 4768 N N . ARG A 1 620 ? 84.114 -25.736 -102.924 1.00 35.06 620 ARG A N 1
ATOM 4769 C CA . ARG A 1 620 ? 83.820 -26.781 -101.868 1.00 35.06 620 ARG A CA 1
ATOM 4770 C C . ARG A 1 620 ? 84.253 -26.418 -100.405 1.00 35.06 620 ARG A C 1
ATOM 4772 O O . ARG A 1 620 ? 85.426 -26.104 -100.272 1.00 35.06 620 ARG A O 1
ATOM 4779 N N . THR A 1 621 ? 83.470 -26.467 -99.283 1.00 36.78 621 THR A N 1
ATOM 4780 C CA . THR A 1 621 ? 82.092 -26.957 -98.870 1.00 36.78 621 THR A CA 1
ATOM 4781 C C . THR A 1 621 ? 81.499 -26.271 -97.578 1.00 36.78 621 THR A C 1
ATOM 4783 O O . THR A 1 621 ? 82.274 -25.693 -96.827 1.00 36.78 621 THR A O 1
ATOM 4786 N N . SER A 1 622 ? 80.200 -26.526 -97.232 1.00 37.22 622 SER A N 1
ATOM 4787 C CA . SER A 1 622 ? 79.555 -26.673 -95.860 1.00 37.22 622 SER A CA 1
ATOM 4788 C C . SER A 1 622 ? 79.425 -25.479 -94.858 1.00 37.22 622 SER A C 1
ATOM 4790 O O . SER A 1 622 ? 80.200 -24.546 -94.977 1.00 37.22 622 SER A O 1
ATOM 4792 N N . ALA A 1 623 ? 78.585 -25.450 -93.782 1.00 40.00 623 ALA A N 1
ATOM 4793 C CA . ALA A 1 623 ? 77.245 -26.024 -93.423 1.00 40.00 623 ALA A CA 1
ATOM 4794 C C . ALA A 1 623 ? 76.750 -25.584 -91.988 1.00 40.00 623 ALA A C 1
ATOM 4796 O O . ALA A 1 623 ? 77.582 -25.329 -91.124 1.00 40.00 623 ALA A O 1
ATOM 4797 N N . THR A 1 624 ? 75.430 -25.659 -91.679 1.00 38.66 624 THR A N 1
ATOM 4798 C CA . THR A 1 624 ? 74.757 -25.534 -90.326 1.00 38.66 624 THR A CA 1
ATOM 4799 C C . THR A 1 624 ? 74.836 -24.153 -89.605 1.00 38.66 624 THR A C 1
ATOM 4801 O O . THR A 1 624 ? 75.566 -23.297 -90.082 1.00 38.66 624 THR A O 1
ATOM 4804 N N . LYS A 1 625 ? 74.102 -23.791 -88.519 1.00 38.91 625 LYS A N 1
ATOM 4805 C CA . LYS A 1 625 ? 73.173 -24.468 -87.557 1.00 38.91 625 LYS A CA 1
ATOM 4806 C C . LYS A 1 625 ? 72.219 -23.431 -86.867 1.00 38.91 625 LYS A C 1
ATOM 4808 O O . LYS A 1 625 ? 72.545 -22.257 -86.908 1.00 38.91 625 LYS A O 1
ATOM 4813 N N . THR A 1 626 ? 71.112 -23.876 -86.230 1.00 44.50 626 THR A N 1
ATOM 4814 C CA . THR A 1 626 ? 70.285 -23.276 -85.111 1.00 44.50 626 THR A CA 1
ATOM 4815 C C . THR A 1 626 ? 70.370 -21.767 -84.753 1.00 44.50 626 THR A C 1
ATOM 4817 O O . THR A 1 626 ? 71.465 -21.248 -84.602 1.00 44.50 626 THR A O 1
ATOM 4820 N N . GLY A 1 627 ? 69.304 -21.031 -84.391 1.00 45.12 627 GLY A N 1
ATOM 4821 C CA . GLY A 1 627 ? 67.881 -21.363 -84.182 1.00 45.12 627 GLY A CA 1
ATOM 4822 C C . GLY A 1 627 ? 67.375 -21.145 -82.738 1.00 45.12 627 GLY A C 1
ATOM 4823 O O . GLY A 1 627 ? 67.743 -21.922 -81.857 1.00 45.12 627 GLY A O 1
ATOM 4824 N N . ARG A 1 628 ? 66.492 -20.155 -82.527 1.00 39.22 628 ARG A N 1
ATOM 4825 C CA . ARG A 1 628 ? 65.416 -20.122 -81.513 1.00 39.22 628 ARG A CA 1
ATOM 4826 C C . ARG A 1 628 ? 64.348 -19.106 -81.929 1.00 39.22 628 ARG A C 1
ATOM 4828 O O . ARG A 1 628 ? 64.734 -18.174 -82.666 1.00 39.22 628 ARG A O 1
#

Radius of gyration: 93.48 Å; chains: 1; bounding box: 211×63×320 Å

Foldseek 3Di:
DWDPDPDVLVVLQPDACDEEEEEEQCQLVVVCLVSLVPRNYAYEYEHQPPVSLVNVCVSCVVRPSYHYDNAHAAAPFAKWKWWAWPVGQATATDRPPDDDDDDPPTHTDDIDTGTHDHVVVVVCVVPVDDQDAYEYEYEGQRYQQVNLVRCVVNVNVVSHQKYKYKYQALPSRPVSVVVNQVSVVVNQKDWPTWDRDDRRGMTMTMIGHDVLVVVLVVLVVVLVVLVVVLVVLVVVLVVLVVVLVVLVVVLVVLVVVLVVLVVVLVVLVVVLVVLVVVLVVLVVVLVVLVVVLVVLVVVLVVLVVVLVVLVVQLVVLVVQLVVLVVVLVVCVVPDPPDPPVNVVSVVSNVVSVVSNVVSVVVNVVSVVVSVVSVVVSVVSVVVSVVSVVVSVVSVVVSVVSVVVSVVSVVVSVVSVVVSVVSVVVSVVSVVVSVVSVVVSVVSVVVSVVSVVVSVVSVVVVVVVVVVVVVVSVVSVVVVVVVVVVVVVVVVVVVVVVVVVVVVVVVVVVVVVVVVVVVVVVVVVVVVVVVVVVVVVVVVVVVVVVVVVVVVVVVVVVVVVVVVVVVVVVVVVVVVVVVVVVVVVVVVVCVVPDDDDDDDDYDDDDDDDDDDDYDDDDDDDDYDDDDDD